Protein AF-A0A2T6DHS7-F1 (afdb_monomer)

Foldseek 3Di:
DDDDDDDDDDDPDDDDDPPPPPPDPPCVVVVVVVVVVVVVCVVCVVVQQWDWDQDPVRDIDIDGNVPSSVVCCVVCVVVVVVLVVVVVVVVCCVVVVVVVVVVPPPPPCDPVNVVVVVVVVVVVVVVVVVPPDDPPPPDDQDPVNLLLLLQLLLLLLLLLLVLLQCQQQVQDALQLLLLLQQLLQQLLLCLACVNDAQDALVNSLVVLLQRLLVVLLVLLVVLVVDDDVRSHVSSNVSLVVSLCCLQPDVSQVHQQGGQSPQRHPNYGLDDSVRLSVVSVVVSVVSLVVSVVCCPDPLSVLSNVNNVPVVVSVVVVRPSSVSSSNSSSSSSSSSSSSSSSVCSSVSTRGSCSSPSVVSVLSVQLNQQLFRNDSRSSSVSSVCSSVVLVVCVVPDDPVVSVVVSVSVSVSCCVPPRGHPDRDVVVVVVVVVD

Sequence (431 aa):
MSTPEATPAPAPASGPAPGRATAAPWWNAFVPFLVGLVAVLVITFPFIWLRFELQPSGEVYARWDVKGGVDFWQNMGPVCLIGLGIGLLAHAYNAWGLQRYTDQVWLPVKPWTQSLYAPLVAYAVIVAYGFSGHMGFALAPSPTTLNLGIQVGIYMILAMGLNIVIGYTGLLVLGYAGFIAIGAYTFAILQKPDFIPGLPWWAGIPIVFIVGGAVGWLIGLPCIRLRGDYLAIVTLGFAEGVRELAINLEVTGQTSGILLRNASKIGLAPDKPTILAWVLLLVIICAAAIYRIYHSPLGRAWIAIREDEVAAGAMGIPVVRMKLLSFALSSAFAGVGGLLIAAYTGFVSPDVANFNNSVTVLAMVILGGLGSLPGVLLGAGILYLLPELLRGYVDFEYRLMIFGALMIIMMIYRPQGLLGTSRHAIELKGG

pLDDT: mean 72.41, std 18.48, range [32.0, 97.56]

Structure (mmCIF, N/CA/C/O backbone):
data_AF-A0A2T6DHS7-F1
#
_entry.id   AF-A0A2T6DHS7-F1
#
loop_
_atom_site.group_PDB
_atom_site.id
_atom_site.type_symbol
_atom_site.label_atom_id
_atom_site.label_alt_id
_atom_site.label_comp_id
_atom_site.label_asym_id
_atom_site.label_entity_id
_atom_site.label_seq_id
_atom_site.pdbx_PDB_ins_code
_atom_site.Cartn_x
_atom_site.Cartn_y
_atom_site.Cartn_z
_atom_site.occupancy
_atom_site.B_iso_or_equiv
_atom_site.auth_seq_id
_atom_site.auth_comp_id
_atom_site.auth_asym_id
_atom_site.auth_atom_id
_atom_site.pdbx_PDB_model_num
ATOM 1 N N . MET A 1 1 ? -43.480 41.243 70.114 1.00 47.75 1 MET A N 1
ATOM 2 C CA . MET A 1 1 ? -42.986 41.195 68.722 1.00 47.75 1 MET A CA 1
ATOM 3 C C . MET A 1 1 ? -41.557 40.674 68.792 1.00 47.75 1 MET A C 1
ATOM 5 O O . MET A 1 1 ? -40.660 41.431 69.124 1.00 47.75 1 MET A O 1
ATOM 9 N N . SER A 1 2 ? -41.368 39.366 68.641 1.00 41.44 2 SER A N 1
ATOM 10 C CA . SER A 1 2 ? -40.048 38.723 68.646 1.00 41.44 2 SER A CA 1
ATOM 11 C C . SER A 1 2 ? -40.154 37.468 67.783 1.00 41.44 2 SER A C 1
ATOM 13 O O . SER A 1 2 ? -40.912 36.553 68.100 1.00 41.44 2 SER A O 1
ATOM 15 N N . THR A 1 3 ? -39.487 37.498 66.638 1.00 42.62 3 THR A N 1
ATOM 16 C CA . THR A 1 3 ? -39.419 36.430 65.635 1.00 42.62 3 THR A CA 1
ATOM 17 C C . THR A 1 3 ? -38.713 35.187 66.192 1.00 42.62 3 THR A C 1
ATOM 19 O O . THR A 1 3 ? -37.745 35.361 66.932 1.00 42.62 3 THR A O 1
ATOM 22 N N . PRO A 1 4 ? -39.117 33.952 65.836 1.00 48.97 4 PRO A N 1
ATOM 23 C CA . PRO A 1 4 ? -38.339 32.764 66.165 1.00 48.97 4 PRO A CA 1
ATOM 24 C C . PRO A 1 4 ? -37.098 32.685 65.269 1.00 48.97 4 PRO A C 1
ATOM 26 O O . PRO A 1 4 ? -37.182 32.850 64.053 1.00 48.97 4 PRO A O 1
ATOM 29 N N . GLU A 1 5 ? -35.953 32.443 65.895 1.00 48.97 5 GLU A N 1
ATOM 30 C CA . GLU A 1 5 ? -34.646 32.243 65.274 1.00 48.97 5 GLU A CA 1
ATOM 31 C C . GLU A 1 5 ? -34.640 30.930 64.467 1.00 48.97 5 GLU A C 1
ATOM 33 O O . GLU A 1 5 ? -35.014 29.871 64.973 1.00 48.97 5 GLU A O 1
ATOM 38 N N . ALA A 1 6 ? -34.257 30.996 63.191 1.00 51.47 6 ALA A N 1
ATOM 39 C CA . ALA A 1 6 ? -34.174 29.830 62.319 1.00 51.47 6 ALA A CA 1
ATOM 40 C C . ALA A 1 6 ? -32.944 28.978 62.676 1.00 51.47 6 ALA A C 1
ATOM 42 O O . ALA A 1 6 ? -31.808 29.436 62.579 1.00 51.47 6 ALA A O 1
ATOM 43 N N . THR A 1 7 ? -33.163 27.718 63.052 1.00 55.50 7 THR A N 1
ATOM 44 C CA . THR A 1 7 ? -32.101 26.715 63.216 1.00 55.50 7 THR A CA 1
ATOM 45 C C . THR A 1 7 ? -31.411 26.431 61.873 1.00 55.50 7 THR A C 1
ATOM 47 O O . THR A 1 7 ? -32.114 26.187 60.887 1.00 55.50 7 THR A O 1
ATOM 50 N N . PRO A 1 8 ? -30.066 26.415 61.794 1.00 51.09 8 PRO A N 1
ATOM 51 C CA . PRO A 1 8 ? -29.363 26.137 60.546 1.00 51.09 8 PRO A CA 1
ATOM 52 C C . PRO A 1 8 ? -29.499 24.658 60.152 1.00 51.09 8 PRO A C 1
ATOM 54 O O . PRO A 1 8 ? -29.435 23.764 60.996 1.00 51.09 8 PRO A O 1
ATOM 57 N N . ALA A 1 9 ? -29.692 24.403 58.856 1.00 53.62 9 ALA A N 1
ATOM 58 C CA . ALA A 1 9 ? -29.787 23.057 58.295 1.00 53.62 9 ALA A CA 1
ATOM 59 C C . ALA A 1 9 ? -28.462 22.275 58.457 1.00 53.62 9 ALA A C 1
ATOM 61 O O . ALA A 1 9 ? -27.387 22.874 58.361 1.00 53.62 9 ALA A O 1
ATOM 62 N N . PRO A 1 10 ? -28.506 20.945 58.669 1.00 49.59 10 PRO A N 1
ATOM 63 C CA . PRO A 1 10 ? -27.301 20.133 58.791 1.00 49.59 10 PRO A CA 1
ATOM 64 C C . PRO A 1 10 ? -26.537 20.088 57.461 1.00 49.59 10 PRO A C 1
ATOM 66 O O . PRO A 1 10 ? -27.124 19.904 56.393 1.00 49.59 10 PRO A O 1
ATOM 69 N N . ALA A 1 11 ? -25.216 20.262 57.532 1.00 54.16 11 ALA A N 1
ATOM 70 C CA . ALA A 1 11 ? -24.328 20.204 56.376 1.00 54.16 11 ALA A CA 1
ATOM 71 C C . ALA A 1 11 ? -24.391 18.823 55.687 1.00 54.16 11 ALA A C 1
ATOM 73 O O . ALA A 1 11 ? -24.491 17.803 56.376 1.00 54.16 11 ALA A O 1
ATOM 74 N N . PRO A 1 12 ? -24.312 18.756 54.344 1.00 44.28 12 PRO A N 1
ATOM 75 C CA . PRO A 1 12 ? -24.322 17.488 53.627 1.00 44.28 12 PRO A CA 1
ATOM 76 C C . PRO A 1 12 ? -23.085 16.662 53.997 1.00 44.28 12 PRO A C 1
ATOM 78 O O . PRO A 1 12 ? -21.963 17.169 54.010 1.00 44.28 12 PRO A O 1
ATOM 81 N N . ALA A 1 13 ? -23.306 15.383 54.305 1.00 46.19 13 ALA A N 1
ATOM 82 C CA . ALA A 1 13 ? -22.256 14.437 54.652 1.00 46.19 13 ALA A CA 1
ATOM 83 C C . ALA A 1 13 ? -21.187 14.394 53.550 1.00 46.19 13 ALA A C 1
ATOM 85 O O . ALA A 1 13 ? -21.472 14.063 52.398 1.00 46.19 13 ALA A O 1
ATOM 86 N N . SER A 1 14 ? -19.946 14.724 53.907 1.00 46.41 14 SER A N 1
ATOM 87 C CA . SER A 1 14 ? -18.787 14.527 53.044 1.00 46.41 14 SER A CA 1
ATOM 88 C C . SER A 1 14 ? -18.629 13.031 52.775 1.00 46.41 14 SER A C 1
ATOM 90 O O . SER A 1 14 ? -18.316 12.268 53.692 1.00 46.41 14 SER A O 1
ATOM 92 N N . GLY A 1 15 ? -18.867 12.607 51.532 1.00 42.00 15 GLY A N 1
ATOM 93 C CA . GLY A 1 15 ? -18.569 11.246 51.088 1.00 42.00 15 GLY A CA 1
ATOM 94 C C . GLY A 1 15 ? -17.095 10.882 51.327 1.00 42.00 15 GLY A C 1
ATOM 95 O O . GLY A 1 15 ? -16.253 11.776 51.462 1.00 42.00 15 GLY A O 1
ATOM 96 N N . PRO A 1 16 ? -16.760 9.582 51.398 1.00 42.94 16 PRO A N 1
ATOM 97 C CA . PRO A 1 16 ? -15.390 9.147 51.630 1.00 42.94 16 PRO A CA 1
ATOM 98 C C . PRO A 1 16 ? -14.481 9.706 50.532 1.00 42.94 16 PRO A C 1
ATOM 100 O O . PRO A 1 16 ? -14.773 9.576 49.342 1.00 42.94 16 PRO A O 1
ATOM 103 N N . ALA A 1 17 ? -13.390 10.358 50.944 1.00 45.56 17 ALA A N 1
ATOM 104 C CA . ALA A 1 17 ? -12.380 10.876 50.032 1.00 45.56 17 ALA A CA 1
ATOM 105 C C . ALA A 1 17 ? -11.915 9.750 49.088 1.00 45.56 17 ALA A C 1
ATOM 107 O O . ALA A 1 17 ? -11.681 8.634 49.565 1.00 45.56 17 ALA A O 1
ATOM 108 N N . PRO A 1 18 ? -11.768 10.007 47.773 1.00 43.09 18 PRO A N 1
ATOM 109 C CA . PRO A 1 18 ? -11.277 8.997 46.851 1.00 43.09 18 PRO A CA 1
ATOM 110 C C . PRO A 1 18 ? -9.914 8.522 47.350 1.00 43.09 18 PRO A C 1
ATOM 112 O O . PRO A 1 18 ? -8.987 9.320 47.517 1.00 43.09 18 PRO A O 1
ATOM 115 N N . GLY A 1 19 ? -9.821 7.225 47.654 1.00 37.59 19 GLY A N 1
ATOM 116 C CA . GLY A 1 19 ? -8.578 6.604 48.079 1.00 37.59 19 GLY A CA 1
ATOM 117 C C . GLY A 1 19 ? -7.482 6.970 47.088 1.00 37.59 19 GLY A C 1
ATOM 118 O O . GLY A 1 19 ? -7.659 6.822 45.878 1.00 37.59 19 GLY A O 1
ATOM 119 N N . ARG A 1 20 ? -6.357 7.489 47.590 1.00 42.06 20 ARG A N 1
ATOM 120 C CA . ARG A 1 20 ? -5.144 7.638 46.786 1.00 42.06 20 ARG A CA 1
ATOM 121 C C . ARG A 1 20 ? -4.819 6.255 46.233 1.00 42.06 20 ARG A C 1
ATOM 123 O O . ARG A 1 20 ? -4.321 5.417 46.977 1.00 42.06 20 ARG A O 1
ATOM 130 N N . ALA A 1 21 ? -5.101 6.022 44.953 1.00 41.38 21 ALA A N 1
ATOM 131 C CA . ALA A 1 21 ? -4.483 4.932 44.223 1.00 41.38 21 ALA A CA 1
ATOM 132 C C . ALA A 1 21 ? -2.976 5.106 44.429 1.00 41.38 21 ALA A C 1
ATOM 134 O O . ALA A 1 21 ? -2.397 6.113 44.010 1.00 41.38 21 ALA A O 1
ATOM 135 N N . THR A 1 22 ? -2.362 4.208 45.193 1.00 45.66 22 THR A N 1
ATOM 136 C CA . THR A 1 22 ? -0.916 4.173 45.344 1.00 45.66 22 THR A CA 1
ATOM 137 C C . THR A 1 22 ? -0.368 3.969 43.942 1.00 45.66 22 THR A C 1
ATOM 139 O O . THR A 1 22 ? -0.607 2.934 43.325 1.00 45.66 22 THR A O 1
ATOM 142 N N . ALA A 1 23 ? 0.275 5.003 43.392 1.00 50.78 23 ALA A N 1
ATOM 143 C CA . ALA A 1 23 ? 0.915 4.912 42.090 1.00 50.78 23 ALA A CA 1
ATOM 144 C C . ALA A 1 23 ? 1.797 3.660 42.104 1.00 50.78 23 ALA A C 1
ATOM 146 O O . ALA A 1 23 ? 2.619 3.504 43.012 1.00 50.78 23 ALA A O 1
ATOM 147 N N . ALA A 1 24 ? 1.560 2.742 41.163 1.00 55.34 24 ALA A N 1
ATOM 148 C CA . ALA A 1 24 ? 2.340 1.519 41.065 1.00 55.34 24 ALA A CA 1
ATOM 149 C C . ALA A 1 24 ? 3.832 1.895 41.090 1.00 55.34 24 ALA A C 1
ATOM 151 O O . ALA A 1 24 ? 4.226 2.843 40.402 1.00 55.34 24 ALA A O 1
ATOM 152 N N . PRO A 1 25 ? 4.661 1.227 41.909 1.00 62.97 25 PRO A N 1
ATOM 153 C CA . PRO A 1 25 ? 6.043 1.642 42.070 1.00 62.97 25 PRO A CA 1
ATOM 154 C C . PRO A 1 25 ? 6.780 1.572 40.728 1.00 62.97 25 PRO A C 1
ATOM 156 O O . PRO A 1 25 ? 6.582 0.642 39.946 1.00 62.97 25 PRO A O 1
ATOM 159 N N . TRP A 1 26 ? 7.612 2.585 40.472 1.00 53.78 26 TRP A N 1
ATOM 160 C CA . TRP A 1 26 ? 8.279 2.883 39.193 1.00 53.78 26 TRP A CA 1
ATOM 161 C C . TRP A 1 26 ? 8.978 1.682 38.531 1.00 53.78 26 TRP A C 1
ATOM 163 O O . TRP A 1 26 ? 9.065 1.604 37.306 1.00 53.78 26 TRP A O 1
ATOM 173 N N . TRP A 1 27 ? 9.431 0.708 39.323 1.00 54.69 27 TRP A N 1
ATOM 174 C CA . TRP A 1 27 ? 10.094 -0.495 38.829 1.00 54.69 27 TRP A CA 1
ATOM 175 C C . TRP A 1 27 ? 9.163 -1.430 38.031 1.00 54.69 27 TRP A C 1
ATOM 177 O O . TRP A 1 27 ? 9.652 -2.162 37.177 1.00 54.69 27 TRP A O 1
ATOM 187 N N . ASN A 1 28 ? 7.836 -1.369 38.205 1.00 57.84 28 ASN A N 1
ATOM 188 C CA . ASN A 1 28 ? 6.886 -2.242 37.493 1.00 57.84 28 ASN A CA 1
ATOM 189 C C . ASN A 1 28 ? 6.850 -2.020 35.971 1.00 57.84 28 ASN A C 1
ATOM 191 O O . ASN A 1 28 ? 6.651 -2.968 35.220 1.00 57.84 28 ASN A O 1
ATOM 195 N N . ALA A 1 29 ? 7.055 -0.783 35.507 1.00 53.00 29 ALA A N 1
ATOM 196 C CA . ALA A 1 29 ? 7.127 -0.460 34.077 1.00 53.00 29 ALA A CA 1
ATOM 197 C C . ALA A 1 29 ? 8.572 -0.481 33.543 1.00 53.00 29 ALA A C 1
ATOM 199 O O . ALA A 1 29 ? 8.804 -0.721 32.360 1.00 53.00 29 ALA A O 1
ATOM 200 N N . PHE A 1 30 ? 9.551 -0.251 34.422 1.00 53.28 30 PHE A N 1
ATOM 201 C CA . PHE A 1 30 ? 10.968 -0.169 34.069 1.00 53.28 30 PHE A CA 1
ATOM 202 C C . PHE A 1 30 ? 11.633 -1.544 33.915 1.00 53.28 30 PHE A C 1
ATOM 204 O O . PHE A 1 30 ? 12.449 -1.737 33.014 1.00 53.28 30 PHE A O 1
ATOM 211 N N . VAL A 1 31 ? 11.260 -2.517 34.754 1.00 62.56 31 VAL A N 1
ATOM 212 C CA . VAL A 1 31 ? 11.812 -3.879 34.706 1.00 62.56 31 VAL A CA 1
ATOM 213 C C . VAL A 1 31 ? 11.524 -4.568 33.363 1.00 62.56 31 VAL A C 1
ATOM 215 O O . VAL A 1 31 ? 12.480 -5.064 32.771 1.00 62.56 31 VAL A O 1
ATOM 218 N N . PRO A 1 32 ? 10.300 -4.547 32.795 1.00 59.06 32 PRO A N 1
ATOM 219 C CA . PRO A 1 32 ? 10.039 -5.130 31.474 1.00 59.06 32 PRO A CA 1
ATOM 220 C C . PRO A 1 32 ? 10.859 -4.490 30.344 1.00 59.06 32 PRO A C 1
ATOM 222 O O . PRO A 1 32 ? 11.321 -5.195 29.450 1.00 59.06 32 PRO A O 1
ATOM 225 N N . PHE A 1 33 ? 11.085 -3.172 30.397 1.00 53.41 33 PHE A N 1
ATOM 226 C CA . PHE A 1 33 ? 11.910 -2.458 29.417 1.00 53.41 33 PHE A CA 1
ATOM 227 C C . PHE A 1 33 ? 13.387 -2.856 29.510 1.00 53.41 33 PHE A C 1
ATOM 229 O O . PHE A 1 33 ? 13.996 -3.177 28.493 1.00 53.41 33 PHE A O 1
ATOM 236 N N . LEU A 1 34 ? 13.956 -2.890 30.721 1.00 61.66 34 LEU A N 1
ATOM 237 C CA . LEU A 1 34 ? 15.329 -3.355 30.937 1.00 61.66 34 LEU A CA 1
ATOM 238 C C . LEU A 1 34 ? 15.501 -4.817 30.529 1.00 61.66 34 LEU A C 1
ATOM 240 O O . LEU A 1 34 ? 16.492 -5.154 29.892 1.00 61.66 34 LEU A O 1
ATOM 244 N N . VAL A 1 35 ? 14.533 -5.671 30.857 1.00 66.19 35 VAL A N 1
ATOM 245 C CA . VAL A 1 35 ? 14.540 -7.082 30.456 1.00 66.19 35 VAL A CA 1
ATOM 246 C C . VAL A 1 35 ? 14.480 -7.206 28.934 1.00 66.19 35 VAL A C 1
ATOM 248 O O . VAL A 1 35 ? 15.253 -7.974 28.374 1.00 66.19 35 VAL A O 1
ATOM 251 N N . GLY A 1 36 ? 13.639 -6.421 28.254 1.00 53.12 36 GLY A N 1
ATOM 252 C CA . GLY A 1 36 ? 13.573 -6.383 26.792 1.00 53.12 36 GLY A CA 1
ATOM 253 C C . GLY A 1 36 ? 14.873 -5.893 26.149 1.00 53.12 36 GLY A C 1
ATOM 254 O O . GLY A 1 36 ? 15.378 -6.529 25.228 1.00 53.12 36 GLY A O 1
ATOM 255 N N . LEU A 1 37 ? 15.461 -4.813 26.671 1.00 55.69 37 LEU A N 1
ATOM 256 C CA . LEU A 1 37 ? 16.744 -4.283 26.207 1.00 55.69 37 LEU A CA 1
ATOM 257 C C . LEU 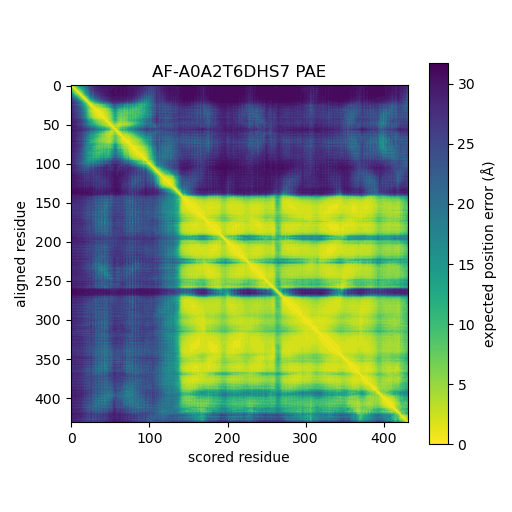A 1 37 ? 17.862 -5.317 26.394 1.00 55.69 37 LEU A C 1
ATOM 259 O O . LEU A 1 37 ? 18.582 -5.623 25.450 1.00 55.69 37 LEU A O 1
ATOM 263 N N . VAL A 1 38 ? 17.981 -5.898 27.590 1.00 66.12 38 VAL A N 1
ATOM 264 C CA . VAL A 1 38 ? 18.988 -6.922 27.895 1.00 66.12 38 VAL A CA 1
ATOM 265 C C . VAL A 1 38 ? 18.769 -8.168 27.039 1.00 66.12 38 VAL A C 1
ATOM 267 O O . VAL A 1 38 ? 19.740 -8.697 26.512 1.00 66.12 38 VAL A O 1
ATOM 270 N N . ALA A 1 39 ? 17.527 -8.608 26.824 1.00 59.16 39 ALA A N 1
ATOM 271 C CA . ALA A 1 39 ? 17.228 -9.739 25.951 1.00 59.16 39 ALA A CA 1
ATOM 272 C C . ALA A 1 39 ? 17.661 -9.471 24.504 1.00 59.16 39 ALA A C 1
ATOM 274 O O . ALA A 1 39 ? 18.334 -10.310 23.911 1.00 59.16 39 ALA A O 1
ATOM 275 N N . VAL A 1 40 ? 17.353 -8.293 23.951 1.00 55.28 40 VAL A N 1
ATOM 276 C CA . VAL A 1 40 ? 17.797 -7.905 22.602 1.00 55.28 40 VAL A CA 1
ATOM 277 C C . VAL A 1 40 ? 19.320 -7.876 22.525 1.00 55.28 40 VAL A C 1
ATOM 279 O O . VAL A 1 40 ? 19.888 -8.430 21.585 1.00 55.28 40 VAL A O 1
ATOM 282 N N . LEU A 1 41 ? 19.993 -7.299 23.522 1.00 59.94 41 LEU A N 1
ATOM 283 C CA . LEU A 1 41 ? 21.452 -7.239 23.555 1.00 59.94 41 LEU A CA 1
ATOM 284 C C . LEU A 1 41 ? 22.081 -8.628 23.660 1.00 59.94 41 LEU A C 1
ATOM 286 O O . LEU A 1 41 ? 22.999 -8.920 22.909 1.00 59.94 41 LEU A O 1
ATOM 290 N N . VAL A 1 42 ? 21.563 -9.506 24.518 1.00 66.75 42 VAL A N 1
ATOM 291 C CA . VAL A 1 42 ? 22.077 -10.874 24.695 1.00 66.75 42 VAL A CA 1
ATOM 292 C C . VAL A 1 42 ? 21.840 -11.724 23.447 1.00 66.75 42 VAL A C 1
ATOM 294 O O . VAL A 1 42 ? 22.727 -12.473 23.046 1.00 66.75 42 VAL A O 1
ATOM 297 N N . ILE A 1 43 ? 20.675 -11.588 22.805 1.00 65.88 43 ILE A N 1
ATOM 298 C CA . ILE A 1 43 ? 20.341 -12.328 21.583 1.00 65.88 43 ILE A CA 1
ATOM 299 C C . ILE A 1 43 ? 21.183 -11.843 20.401 1.00 65.88 43 ILE A C 1
ATOM 301 O O . ILE A 1 43 ? 21.637 -12.666 19.614 1.00 65.88 43 ILE A O 1
ATOM 305 N N . THR A 1 44 ? 21.420 -10.535 20.270 1.00 57.66 44 THR A N 1
ATOM 306 C CA . THR A 1 44 ? 22.182 -9.971 19.141 1.00 57.66 44 THR A CA 1
ATOM 307 C C . THR A 1 44 ? 23.699 -10.044 19.330 1.00 57.66 44 THR A C 1
ATOM 309 O O . THR A 1 44 ? 24.423 -10.083 18.335 1.00 57.66 44 THR A O 1
ATOM 312 N N . PHE A 1 45 ? 24.187 -10.148 20.573 1.00 66.19 45 PHE A N 1
ATOM 313 C CA . PHE A 1 45 ? 25.612 -10.220 20.913 1.00 66.19 45 PHE A CA 1
ATOM 314 C C . PHE A 1 45 ? 26.411 -11.263 20.108 1.00 66.19 45 PHE A C 1
ATOM 316 O O . PHE A 1 45 ? 27.413 -10.875 19.505 1.00 66.19 45 PHE A O 1
ATOM 323 N N . PRO A 1 46 ? 26.004 -12.550 20.023 1.00 61.69 46 PRO A N 1
ATOM 324 C CA . PRO A 1 46 ? 26.766 -13.533 19.256 1.00 61.69 46 PRO A CA 1
ATOM 325 C C . PRO A 1 46 ? 26.769 -13.232 17.751 1.00 61.69 46 PRO A C 1
ATOM 327 O O . PRO A 1 46 ? 27.798 -13.398 17.106 1.00 61.69 46 PRO A O 1
ATOM 330 N N . PHE A 1 47 ? 25.664 -12.739 17.185 1.00 59.09 47 PHE A N 1
ATOM 331 C CA . PHE A 1 47 ? 25.545 -12.523 15.737 1.00 59.09 47 PHE A CA 1
ATOM 332 C C . PHE A 1 47 ? 26.323 -11.306 15.230 1.00 59.09 47 PHE A C 1
ATOM 334 O O . PHE A 1 47 ? 26.796 -11.322 14.100 1.00 59.09 47 PHE A O 1
ATOM 341 N N . ILE A 1 48 ? 26.494 -10.270 16.056 1.00 63.00 48 ILE A N 1
ATOM 342 C CA . ILE A 1 48 ? 27.237 -9.056 15.674 1.00 63.00 48 ILE A CA 1
ATOM 343 C C . ILE A 1 48 ? 28.747 -9.334 15.565 1.00 63.00 48 ILE A C 1
ATOM 345 O O . ILE A 1 48 ? 29.447 -8.684 14.794 1.00 63.00 48 ILE A O 1
ATOM 349 N N . TRP A 1 49 ? 29.253 -10.305 16.330 1.00 67.69 49 TRP A N 1
ATOM 350 C CA . TRP A 1 49 ? 30.684 -10.614 16.419 1.00 67.69 49 TRP A CA 1
ATOM 351 C C . TRP A 1 49 ? 31.094 -11.790 15.521 1.00 67.69 49 TRP A C 1
ATOM 353 O O . TRP A 1 49 ? 32.270 -12.148 15.485 1.00 67.69 49 TRP A O 1
ATOM 363 N N . LEU A 1 50 ? 30.148 -12.388 14.791 1.00 70.00 50 LEU A N 1
ATOM 364 C CA . LEU A 1 50 ? 30.363 -13.516 13.886 1.00 70.00 50 LEU A CA 1
ATOM 365 C C . LEU A 1 50 ? 30.304 -13.044 12.426 1.00 70.00 50 LEU A C 1
ATOM 367 O O . LEU A 1 50 ? 29.254 -12.647 11.926 1.00 70.00 50 LEU A O 1
ATOM 371 N N . ARG A 1 51 ? 31.433 -13.130 11.718 1.00 64.12 51 ARG A N 1
ATOM 372 C CA . ARG A 1 51 ? 31.506 -12.953 10.260 1.00 64.12 51 ARG A CA 1
ATOM 373 C C . ARG A 1 51 ? 31.596 -14.322 9.593 1.00 64.12 51 ARG A C 1
ATOM 375 O O . ARG A 1 51 ? 32.415 -15.150 9.989 1.00 64.12 51 ARG A O 1
ATOM 382 N N . PHE A 1 52 ? 30.772 -14.545 8.574 1.00 72.00 52 PHE A N 1
ATOM 383 C CA . PHE A 1 52 ? 30.833 -15.743 7.739 1.00 72.00 52 PHE A CA 1
ATOM 384 C C . PHE A 1 52 ? 31.527 -15.397 6.425 1.00 72.00 52 PHE A C 1
ATOM 386 O O . PHE A 1 52 ? 31.057 -14.532 5.687 1.00 72.00 52 PHE A O 1
ATOM 393 N N . GLU A 1 53 ? 32.643 -16.060 6.143 1.00 66.00 53 GLU A N 1
ATOM 394 C CA . GLU A 1 53 ? 33.411 -15.871 4.913 1.00 66.00 53 GLU A CA 1
ATOM 395 C C . GLU A 1 53 ? 33.342 -17.143 4.066 1.00 66.00 53 GLU A C 1
ATOM 397 O O . GLU A 1 53 ? 33.537 -18.256 4.563 1.00 66.00 53 GLU A O 1
ATOM 402 N N . LEU A 1 54 ? 33.046 -16.968 2.775 1.00 56.25 54 LEU A N 1
ATOM 403 C CA . LEU A 1 54 ? 33.067 -18.048 1.797 1.00 56.25 54 LEU A CA 1
ATOM 404 C C . LEU A 1 54 ? 34.471 -18.128 1.197 1.00 56.25 54 LEU A C 1
ATOM 406 O O . LEU A 1 54 ? 34.902 -17.199 0.510 1.00 56.25 54 LEU A O 1
ATOM 410 N N . GLN A 1 55 ? 35.191 -19.221 1.444 1.00 67.25 55 GLN A N 1
ATOM 411 C CA . GLN A 1 55 ? 36.467 -19.427 0.765 1.00 67.25 55 GLN A CA 1
ATOM 412 C C . GLN A 1 55 ? 36.245 -19.880 -0.687 1.00 67.25 55 GLN A C 1
ATOM 414 O O . GLN A 1 55 ? 35.236 -20.519 -0.992 1.00 67.25 55 GLN A O 1
ATOM 419 N N . PRO A 1 56 ? 37.208 -19.626 -1.593 1.00 61.94 56 PRO A N 1
ATOM 420 C CA . PRO A 1 56 ? 37.153 -20.106 -2.978 1.00 61.94 56 PRO A CA 1
ATOM 421 C C . PRO A 1 56 ? 37.026 -21.635 -3.121 1.00 61.94 56 PRO A C 1
ATOM 423 O O . PRO A 1 56 ? 36.703 -22.119 -4.201 1.00 61.94 56 PRO A O 1
ATOM 426 N N . SER A 1 57 ? 37.281 -22.391 -2.047 1.00 63.88 57 SER A N 1
ATOM 427 C CA . SER A 1 57 ? 37.097 -23.843 -1.932 1.00 63.88 57 SER A CA 1
ATOM 428 C C . SER A 1 57 ? 35.639 -24.284 -1.726 1.00 63.88 57 SER A C 1
ATOM 430 O O . SER A 1 57 ? 35.367 -25.479 -1.784 1.00 63.88 57 SER A O 1
ATOM 432 N N . GLY A 1 58 ? 34.702 -23.353 -1.504 1.00 61.31 58 GLY A N 1
ATOM 433 C CA . GLY A 1 58 ? 33.276 -23.640 -1.299 1.00 61.31 58 GLY A CA 1
ATOM 434 C C . GLY A 1 58 ? 32.870 -23.921 0.153 1.00 61.31 58 GLY A C 1
ATOM 435 O O . GLY A 1 58 ? 31.690 -24.133 0.419 1.00 61.31 58 GLY A O 1
ATOM 436 N N . GLU A 1 59 ? 33.810 -23.890 1.099 1.00 61.38 59 GLU A N 1
ATOM 437 C CA . GLU A 1 59 ? 33.532 -24.057 2.529 1.00 61.38 59 GLU A CA 1
ATOM 438 C C . GLU A 1 59 ? 33.248 -22.705 3.212 1.00 61.38 59 GLU A C 1
ATOM 440 O O . GLU A 1 59 ? 33.933 -21.704 2.972 1.00 61.38 59 GLU A O 1
ATOM 445 N N . VAL A 1 60 ? 32.216 -22.676 4.067 1.00 64.88 60 VAL A N 1
ATOM 446 C CA . VAL A 1 60 ? 31.809 -21.503 4.860 1.00 64.88 60 VAL A CA 1
ATOM 447 C C . VAL A 1 60 ? 32.498 -21.577 6.219 1.00 64.88 60 VAL A C 1
ATOM 449 O O . VAL A 1 60 ? 32.210 -22.481 7.005 1.00 64.88 60 VAL A O 1
ATOM 452 N N . TYR A 1 61 ? 33.355 -20.607 6.532 1.00 68.88 61 TYR A N 1
ATOM 453 C CA . TYR A 1 61 ? 33.983 -20.505 7.850 1.00 68.88 61 TYR A CA 1
ATOM 454 C C . TYR A 1 61 ? 33.401 -19.335 8.641 1.00 68.88 61 TYR A C 1
ATOM 456 O O . TYR A 1 61 ? 33.178 -18.247 8.108 1.00 68.88 61 TYR A O 1
ATOM 464 N N . ALA A 1 62 ? 33.168 -19.564 9.933 1.00 69.94 62 ALA A N 1
ATOM 465 C CA . ALA A 1 62 ? 32.738 -18.542 10.875 1.00 69.94 62 ALA A CA 1
ATOM 466 C C . ALA A 1 62 ? 33.956 -18.006 11.638 1.00 69.94 62 ALA A C 1
ATOM 468 O O . ALA A 1 62 ? 34.650 -18.764 12.322 1.00 69.94 62 ALA A O 1
ATOM 469 N N . ARG A 1 63 ? 34.225 -16.704 11.531 1.00 74.44 63 ARG A N 1
ATOM 470 C CA . ARG A 1 63 ? 35.315 -16.028 12.238 1.00 74.44 63 ARG A CA 1
ATOM 471 C C . ARG A 1 63 ? 34.756 -15.012 13.228 1.00 74.44 63 ARG A C 1
ATOM 473 O O . ARG A 1 63 ? 33.825 -14.274 12.918 1.00 74.44 63 ARG A O 1
ATOM 480 N N . TRP A 1 64 ? 35.371 -14.951 14.406 1.00 74.94 64 TRP A N 1
ATOM 481 C CA . TRP A 1 64 ? 35.105 -13.902 15.387 1.00 74.94 64 TRP A CA 1
ATOM 482 C C . TRP A 1 64 ? 35.727 -12.571 14.930 1.00 74.94 64 TRP A C 1
ATOM 484 O O . TRP A 1 64 ? 36.952 -12.441 14.879 1.00 74.94 64 TRP A O 1
ATOM 494 N N . ASP A 1 65 ? 34.886 -11.590 14.602 1.00 75.06 65 ASP A N 1
ATOM 495 C CA . ASP A 1 65 ? 35.260 -10.226 14.212 1.00 75.06 65 ASP A CA 1
ATOM 496 C C . ASP A 1 65 ? 35.071 -9.264 15.394 1.00 75.06 65 ASP A C 1
ATOM 498 O O . ASP A 1 65 ? 34.083 -8.540 15.519 1.00 75.06 65 ASP A O 1
ATOM 502 N N . VAL A 1 66 ? 36.055 -9.275 16.296 1.00 73.81 66 VAL A N 1
ATOM 503 C CA . VAL A 1 66 ? 36.069 -8.420 17.494 1.00 73.81 66 VAL A CA 1
ATOM 504 C C . VAL A 1 66 ? 36.086 -6.935 17.121 1.00 73.81 66 VAL A C 1
ATOM 506 O O . VAL A 1 66 ? 35.500 -6.118 17.825 1.00 73.81 66 VAL A O 1
ATOM 509 N N . LYS A 1 67 ? 36.731 -6.570 16.006 1.00 71.50 67 LYS A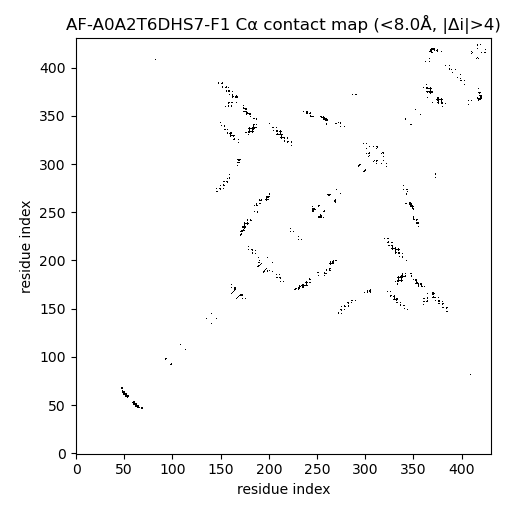 N 1
ATOM 510 C CA . LYS A 1 67 ? 36.836 -5.174 15.572 1.00 71.50 67 LYS A CA 1
ATOM 511 C C . LYS A 1 67 ? 35.489 -4.655 15.070 1.00 71.50 67 LYS A C 1
ATOM 513 O O . LYS A 1 67 ? 35.047 -3.619 15.551 1.00 71.50 67 LYS A O 1
ATOM 518 N N . GLY A 1 68 ? 34.799 -5.413 14.214 1.00 64.56 68 GLY A N 1
ATOM 519 C CA . GLY A 1 68 ? 33.443 -5.079 13.770 1.00 64.56 68 GLY A CA 1
ATOM 520 C C . GLY A 1 68 ? 32.447 -4.976 14.930 1.00 64.56 68 GLY A C 1
ATOM 521 O O . GLY A 1 68 ? 31.633 -4.053 14.966 1.00 64.56 68 GLY A O 1
ATOM 522 N N . GLY A 1 69 ? 32.567 -5.855 15.931 1.00 66.19 69 GLY A N 1
ATOM 523 C CA . GLY A 1 69 ? 31.771 -5.781 17.156 1.00 66.19 69 GLY A CA 1
ATOM 524 C C . GLY A 1 69 ? 32.046 -4.532 18.004 1.00 66.19 69 GLY A C 1
ATOM 525 O O . GLY A 1 69 ? 31.114 -3.935 18.543 1.00 66.19 69 GLY A O 1
ATOM 526 N N . VAL A 1 70 ? 33.303 -4.096 18.113 1.00 68.94 70 VAL A N 1
ATOM 527 C CA . VAL A 1 70 ? 33.668 -2.855 18.820 1.00 68.94 70 VAL A CA 1
ATOM 528 C C . VAL A 1 70 ? 33.198 -1.620 18.047 1.00 68.94 70 VAL A C 1
ATOM 530 O O . VAL A 1 70 ? 32.602 -0.728 18.652 1.00 68.94 70 VAL A O 1
ATOM 533 N N . ASP A 1 71 ? 33.390 -1.592 16.729 1.00 62.47 71 ASP A N 1
ATOM 534 C CA . ASP A 1 71 ? 32.948 -0.498 15.856 1.00 62.47 71 ASP A CA 1
ATOM 535 C C . ASP A 1 71 ? 31.412 -0.352 15.893 1.00 62.47 71 ASP A C 1
ATOM 537 O O . ASP A 1 71 ? 30.885 0.763 15.954 1.00 62.47 71 ASP A O 1
ATOM 541 N N . PHE A 1 72 ? 30.676 -1.470 15.961 1.00 61.03 72 PHE A N 1
ATOM 542 C CA . PHE A 1 72 ? 29.231 -1.482 16.204 1.00 61.03 72 PHE A CA 1
ATOM 543 C C . PHE A 1 72 ? 28.875 -0.721 17.484 1.00 61.03 72 PHE A C 1
ATOM 545 O O . PHE A 1 72 ? 28.062 0.202 17.452 1.00 61.03 72 PHE A O 1
ATOM 552 N N . TRP A 1 73 ? 29.495 -1.074 18.614 1.00 59.28 73 TRP A N 1
ATOM 553 C CA . TRP A 1 73 ? 29.182 -0.478 19.914 1.00 59.28 73 TRP A CA 1
ATOM 554 C C . TRP A 1 73 ? 29.630 0.978 20.039 1.00 59.28 73 TRP A C 1
ATOM 556 O O . TRP A 1 73 ? 28.959 1.757 20.713 1.00 59.28 73 TRP A O 1
ATOM 566 N N . GLN A 1 74 ? 30.707 1.376 19.364 1.00 61.06 74 GLN A N 1
ATOM 567 C CA . GLN A 1 74 ? 31.125 2.778 19.298 1.00 61.06 74 GLN A CA 1
ATOM 568 C C . GLN A 1 74 ? 30.095 3.647 18.564 1.00 61.06 74 GLN A C 1
ATOM 570 O O . GLN A 1 74 ? 29.814 4.761 19.003 1.00 61.06 74 GLN A O 1
ATOM 575 N N . ASN A 1 75 ? 29.474 3.117 17.507 1.00 53.88 75 ASN A N 1
ATOM 576 C CA . ASN A 1 75 ? 28.447 3.822 16.739 1.00 53.88 75 ASN A CA 1
ATOM 577 C C . ASN A 1 75 ? 27.045 3.727 17.377 1.00 53.88 75 ASN A C 1
ATOM 579 O O . ASN A 1 75 ? 26.262 4.675 17.314 1.00 53.88 75 ASN A O 1
ATOM 583 N N . MET A 1 76 ? 26.723 2.605 18.029 1.00 51.44 76 MET A N 1
ATOM 584 C CA . MET A 1 76 ? 25.422 2.346 18.664 1.00 51.44 76 MET A CA 1
ATOM 585 C C . MET A 1 76 ? 25.306 2.844 20.101 1.00 51.44 76 MET A C 1
ATOM 587 O O . MET A 1 76 ? 24.206 3.186 20.542 1.00 51.44 76 MET A O 1
ATOM 591 N N . GLY A 1 77 ? 26.415 2.909 20.837 1.00 58.16 77 GLY A N 1
ATOM 592 C CA . GLY A 1 77 ? 26.460 3.389 22.218 1.00 58.16 77 GLY A CA 1
ATOM 593 C C . GLY A 1 77 ? 25.819 4.772 22.385 1.00 58.16 77 GLY A C 1
ATOM 594 O O . GLY A 1 77 ? 24.932 4.914 23.229 1.00 58.16 77 GLY A O 1
ATOM 595 N N . PRO A 1 78 ? 26.160 5.770 21.547 1.00 56.12 78 PRO A N 1
ATOM 596 C CA . PRO A 1 78 ? 25.525 7.085 21.584 1.00 56.12 78 PRO A CA 1
ATOM 597 C C . PRO A 1 78 ? 24.010 7.035 21.334 1.00 56.12 78 PRO A C 1
ATOM 599 O O . PRO A 1 78 ? 23.254 7.694 22.043 1.00 56.12 78 PRO A O 1
ATOM 602 N N . VAL A 1 79 ? 23.544 6.221 20.379 1.00 47.34 79 VAL A N 1
ATOM 603 C CA . VAL A 1 79 ? 22.113 6.088 20.040 1.00 47.34 79 VAL A CA 1
ATOM 604 C C . VAL A 1 79 ? 21.330 5.459 21.194 1.00 47.34 79 VAL A C 1
ATOM 606 O O . VAL A 1 79 ? 20.261 5.951 21.560 1.00 47.34 79 VAL A O 1
ATOM 609 N N . CYS A 1 80 ? 21.884 4.414 21.812 1.00 52.50 80 CYS A N 1
ATOM 61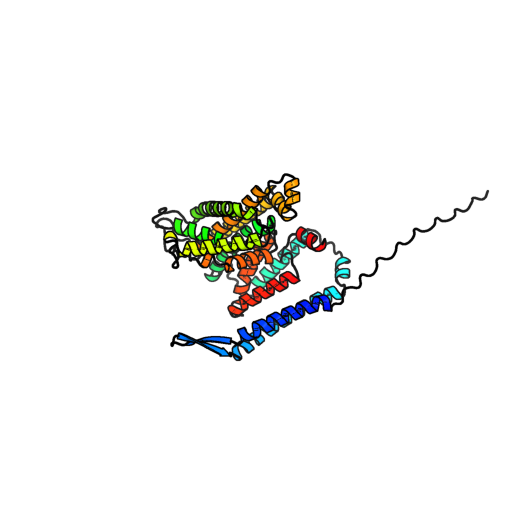0 C CA . CYS A 1 80 ? 21.283 3.761 22.971 1.00 52.50 80 CYS A CA 1
ATOM 611 C C . CYS A 1 80 ? 21.208 4.715 24.168 1.00 52.50 80 CYS A C 1
ATOM 613 O O . CYS A 1 80 ? 20.168 4.787 24.815 1.00 52.50 80 CYS A O 1
ATOM 615 N N . LEU A 1 81 ? 22.263 5.493 24.433 1.00 55.00 81 LEU A N 1
ATOM 616 C CA . LEU A 1 81 ? 22.292 6.479 25.520 1.00 55.00 81 LEU A CA 1
ATOM 617 C C . LEU A 1 81 ? 21.303 7.628 25.296 1.00 55.00 81 LEU A C 1
ATOM 619 O O . LEU A 1 81 ? 20.649 8.054 26.246 1.00 55.00 81 LEU A O 1
ATOM 623 N N . ILE A 1 82 ? 21.145 8.093 24.054 1.00 51.59 82 ILE A N 1
ATOM 624 C CA . ILE A 1 82 ? 20.128 9.090 23.697 1.00 51.59 82 ILE A CA 1
ATOM 625 C C . ILE A 1 82 ? 18.726 8.508 23.908 1.00 51.59 82 ILE A C 1
ATOM 627 O O . ILE A 1 82 ? 17.910 9.132 24.581 1.00 51.59 82 ILE A O 1
ATOM 631 N N . GLY A 1 83 ? 18.447 7.300 23.408 1.00 43.31 83 GLY A N 1
ATOM 632 C CA . GLY A 1 83 ? 17.154 6.635 23.601 1.00 43.31 83 GLY A CA 1
ATOM 633 C C . GLY A 1 83 ? 16.812 6.411 25.079 1.00 43.31 83 GLY A C 1
ATOM 634 O O . GLY A 1 83 ? 15.692 6.687 25.507 1.00 43.31 83 GLY A O 1
ATOM 635 N N . LEU A 1 84 ? 17.794 5.993 25.881 1.00 52.50 84 LEU A N 1
ATOM 636 C CA . LEU A 1 84 ? 17.655 5.783 27.325 1.00 52.50 84 LEU A CA 1
ATOM 637 C C . LEU A 1 84 ? 17.481 7.120 28.067 1.00 52.50 84 LEU A C 1
ATOM 639 O O . LEU A 1 84 ? 16.637 7.224 28.953 1.00 52.50 84 LEU A O 1
ATOM 643 N N . GLY A 1 85 ? 18.198 8.169 27.655 1.00 52.31 85 GLY A N 1
ATOM 644 C CA . GLY A 1 85 ? 18.055 9.527 28.182 1.00 52.31 85 GLY A CA 1
ATOM 645 C C . GLY A 1 85 ? 16.678 10.134 27.907 1.00 52.31 85 GLY A C 1
ATOM 646 O O . GLY A 1 85 ? 16.054 10.673 28.819 1.00 52.31 85 GLY A O 1
ATOM 647 N N . ILE A 1 86 ? 16.157 9.985 26.686 1.00 51.25 86 ILE A N 1
ATOM 648 C CA . ILE A 1 86 ? 14.793 10.409 26.333 1.00 51.25 86 ILE A CA 1
ATOM 649 C C . ILE A 1 86 ? 13.774 9.580 27.136 1.00 51.25 86 ILE A C 1
ATOM 651 O O . ILE A 1 86 ? 12.831 10.150 27.689 1.00 51.25 86 ILE A O 1
ATOM 655 N N . GLY A 1 87 ? 13.998 8.267 27.281 1.00 46.97 87 GLY A N 1
ATOM 656 C CA . GLY A 1 87 ? 13.218 7.353 28.131 1.00 46.97 87 GLY A CA 1
ATOM 657 C C . GLY A 1 87 ? 13.100 7.832 29.577 1.00 46.97 87 GLY A C 1
ATOM 658 O O . GLY A 1 87 ? 12.000 7.962 30.118 1.00 46.97 87 GLY A O 1
ATOM 659 N N . LEU A 1 88 ? 14.240 8.157 30.185 1.00 55.66 88 LEU A N 1
ATOM 660 C CA . LEU A 1 88 ? 14.328 8.646 31.558 1.00 55.66 88 LEU A CA 1
ATOM 661 C C . LEU A 1 88 ? 13.708 10.034 31.720 1.00 55.66 88 LEU A C 1
ATOM 663 O O . LEU A 1 88 ? 13.000 10.257 32.696 1.00 55.66 88 LEU A O 1
ATOM 667 N N . LEU A 1 89 ? 13.912 10.949 30.768 1.00 50.91 89 LEU A N 1
ATOM 668 C CA . LEU A 1 89 ? 13.309 12.286 30.796 1.00 50.91 89 LEU A CA 1
ATOM 669 C C . LEU A 1 89 ? 11.785 12.230 30.683 1.00 50.91 89 LEU A C 1
ATOM 671 O O . LEU A 1 89 ? 11.080 12.936 31.400 1.00 50.91 89 LEU A O 1
ATOM 675 N N . ALA A 1 90 ? 11.267 11.357 29.827 1.00 50.00 90 ALA A N 1
ATOM 676 C CA . ALA A 1 90 ? 9.836 11.129 29.670 1.00 50.00 90 ALA A CA 1
ATOM 677 C C . ALA A 1 90 ? 9.193 10.537 30.918 1.00 50.00 90 ALA A C 1
ATOM 679 O O . ALA A 1 90 ? 8.090 10.916 31.316 1.00 50.00 90 ALA A O 1
ATOM 680 N N . HIS A 1 91 ? 9.903 9.608 31.552 1.00 53.91 91 HIS A N 1
ATOM 681 C CA . HIS A 1 91 ? 9.442 9.005 32.783 1.00 53.91 91 HIS A CA 1
ATOM 682 C C . HIS A 1 91 ? 9.560 9.977 33.959 1.00 53.91 91 HIS A C 1
ATOM 684 O O . HIS A 1 91 ? 8.632 10.046 34.752 1.00 53.91 91 HIS A O 1
ATOM 690 N N . ALA A 1 92 ? 10.619 10.790 34.040 1.00 55.75 92 ALA A N 1
ATOM 691 C CA . ALA A 1 92 ? 10.752 11.866 35.023 1.00 55.75 92 ALA A CA 1
ATOM 692 C C . ALA A 1 92 ? 9.641 12.917 34.860 1.00 55.75 92 ALA A C 1
ATOM 694 O O . ALA A 1 92 ? 9.031 13.322 35.847 1.00 55.75 92 ALA A O 1
ATOM 695 N N . TYR A 1 93 ? 9.306 13.282 33.619 1.00 52.28 93 TYR A N 1
ATOM 696 C CA . TYR A 1 93 ? 8.177 14.158 33.298 1.00 52.28 93 TYR A CA 1
ATOM 697 C C . TYR A 1 93 ? 6.838 13.595 33.816 1.00 52.28 93 TYR A C 1
ATOM 699 O O . TYR A 1 93 ? 6.056 14.322 34.434 1.00 52.28 93 TYR A O 1
ATOM 707 N N . ASN A 1 94 ? 6.601 12.290 33.650 1.00 53.94 94 ASN A N 1
ATOM 708 C CA . ASN A 1 94 ? 5.398 11.623 34.160 1.00 53.94 94 ASN A CA 1
ATOM 709 C C . ASN A 1 94 ? 5.425 11.413 35.690 1.00 53.94 94 ASN A C 1
ATOM 711 O O . ASN A 1 94 ? 4.421 11.640 36.364 1.00 53.94 94 ASN A O 1
ATOM 715 N N . ALA A 1 95 ? 6.567 11.022 36.259 1.00 54.69 95 ALA A N 1
ATOM 716 C CA . ALA A 1 95 ? 6.741 10.699 37.676 1.00 54.69 95 ALA A CA 1
ATOM 717 C C . ALA A 1 95 ? 6.697 11.937 38.581 1.00 54.69 95 ALA A C 1
ATOM 719 O O . ALA A 1 95 ? 6.185 11.870 39.697 1.00 54.69 95 ALA A O 1
ATOM 720 N N . TRP A 1 96 ? 7.176 13.087 38.100 1.00 51.72 96 TRP A N 1
ATOM 721 C CA . TRP A 1 96 ? 7.069 14.365 38.811 1.00 51.72 96 TRP A CA 1
ATOM 722 C C . TRP A 1 96 ? 5.674 14.991 38.727 1.00 51.72 96 TRP A C 1
ATOM 724 O O . TRP A 1 96 ? 5.458 16.086 39.241 1.00 51.72 96 TRP A O 1
ATOM 734 N N . GLY A 1 97 ? 4.706 14.313 38.098 1.00 45.66 97 GLY A N 1
ATOM 735 C CA . GLY A 1 97 ? 3.335 14.806 37.997 1.00 45.66 97 GLY A CA 1
ATOM 736 C C . GLY A 1 97 ? 3.231 16.136 37.248 1.00 45.66 97 GLY A C 1
ATOM 737 O O . GLY A 1 97 ? 2.233 16.838 37.403 1.00 45.66 97 GLY A O 1
ATOM 738 N N . LEU A 1 98 ? 4.233 16.479 36.426 1.00 48.09 98 LEU A N 1
ATOM 739 C CA . LEU A 1 98 ? 4.268 17.708 35.626 1.00 48.09 98 LEU A CA 1
ATOM 740 C C . LEU A 1 98 ? 3.166 17.733 34.556 1.00 48.09 98 LEU A C 1
ATOM 742 O O . LEU A 1 98 ? 2.818 18.808 34.069 1.00 48.09 98 LEU A O 1
ATOM 746 N N . GLN A 1 99 ? 2.528 16.590 34.276 1.00 52.81 99 GLN A N 1
ATOM 747 C CA . GLN A 1 99 ? 1.246 16.533 33.565 1.00 52.81 99 GLN A CA 1
ATOM 748 C C . GLN A 1 99 ? 0.202 17.455 34.210 1.00 52.81 99 GLN A C 1
ATOM 750 O O . GLN A 1 99 ? -0.393 18.262 33.512 1.00 52.81 99 GLN A O 1
ATOM 755 N N . ARG A 1 100 ? 0.078 17.472 35.547 1.00 42.47 100 ARG A N 1
ATOM 756 C CA . ARG A 1 100 ? -0.911 18.310 36.254 1.00 42.47 100 ARG A CA 1
ATOM 757 C C . ARG A 1 100 ? -0.666 19.809 36.091 1.00 42.47 100 ARG A C 1
ATOM 759 O O . ARG A 1 100 ? -1.620 20.576 36.076 1.00 42.47 100 ARG A O 1
ATOM 766 N N . TYR A 1 101 ? 0.593 20.225 35.950 1.00 43.81 101 TYR A N 1
ATOM 767 C CA . TYR A 1 101 ? 0.945 21.620 35.662 1.00 43.81 101 TYR A CA 1
ATOM 768 C C . TYR A 1 101 ? 0.747 21.976 34.184 1.00 43.81 101 TYR A C 1
ATOM 770 O O . TYR A 1 101 ? 0.424 23.117 33.868 1.00 43.81 101 TYR A O 1
ATOM 778 N N . THR A 1 102 ? 0.876 20.997 33.288 1.00 45.16 102 THR A N 1
ATOM 779 C CA . THR A 1 102 ? 0.580 21.166 31.857 1.00 45.16 102 THR A CA 1
ATOM 780 C C . THR A 1 102 ? -0.938 21.197 31.605 1.00 45.16 102 THR A C 1
ATOM 782 O O . THR A 1 102 ? -1.404 21.960 30.767 1.00 45.16 102 THR A O 1
ATOM 785 N N . ASP A 1 103 ? -1.717 20.445 32.392 1.00 42.84 103 ASP A N 1
ATOM 786 C CA . ASP A 1 103 ? -3.182 20.346 32.315 1.00 42.84 103 ASP A CA 1
ATOM 787 C C . ASP A 1 103 ? -3.918 21.533 32.977 1.00 42.84 103 ASP A C 1
ATOM 789 O O . ASP A 1 103 ? -5.096 21.768 32.700 1.00 42.84 103 ASP A O 1
ATOM 793 N N . GLN A 1 104 ? -3.248 22.289 33.860 1.00 38.62 104 GLN A N 1
ATOM 794 C CA . GLN A 1 104 ? -3.817 23.463 34.544 1.00 38.62 104 GLN A CA 1
ATOM 795 C C . GLN A 1 104 ? -3.473 24.801 33.879 1.00 38.62 104 GLN A C 1
ATOM 797 O O . GLN A 1 104 ? -4.188 25.782 34.084 1.00 38.62 104 GLN A O 1
ATOM 802 N N . VAL A 1 105 ? -2.437 24.858 33.039 1.00 38.28 105 VAL A N 1
ATOM 803 C CA . VAL A 1 105 ? -2.121 26.049 32.241 1.00 38.28 105 VAL A CA 1
ATOM 804 C C . VAL A 1 105 ? -2.772 25.906 30.869 1.00 38.28 105 VAL A C 1
ATOM 806 O O . VAL A 1 105 ? -2.131 25.633 29.857 1.00 38.28 105 VAL A O 1
ATOM 809 N N . TRP A 1 106 ? -4.086 26.126 30.832 1.00 39.53 106 TRP A N 1
ATOM 810 C CA . TRP A 1 106 ? -4.778 26.420 29.583 1.00 39.53 106 TRP A CA 1
ATOM 811 C C . TRP A 1 106 ? -4.361 27.815 29.119 1.00 39.53 106 TRP A C 1
ATOM 813 O O . TRP A 1 106 ? -5.035 28.807 29.392 1.00 39.53 106 TRP A O 1
ATOM 823 N N . LEU A 1 107 ? -3.268 27.911 28.365 1.00 35.62 107 LEU A N 1
ATOM 824 C CA . LEU A 1 107 ? -3.245 28.953 27.347 1.00 35.62 107 LEU A CA 1
ATOM 825 C C . LEU A 1 107 ? -4.350 28.579 26.349 1.00 35.62 107 LEU A C 1
ATOM 827 O O . LEU A 1 107 ? -4.379 27.431 25.901 1.00 35.62 107 LEU A O 1
ATOM 831 N N . PRO A 1 108 ? -5.291 29.476 26.014 1.00 32.00 108 PRO A N 1
ATOM 832 C CA . PRO A 1 108 ? -6.301 29.197 25.007 1.00 32.00 108 PRO A CA 1
ATOM 833 C C . PRO A 1 108 ? -5.605 29.058 23.649 1.00 32.00 108 PRO A C 1
ATOM 835 O O . PRO A 1 108 ? -5.448 30.018 22.894 1.00 32.00 108 PRO A O 1
ATOM 838 N N . VAL A 1 109 ? -5.167 27.843 23.336 1.00 40.28 109 VAL A N 1
ATOM 839 C CA . VAL A 1 109 ? -4.650 27.467 22.026 1.00 40.28 109 VAL A CA 1
ATOM 840 C C . VAL A 1 109 ? -5.879 27.358 21.127 1.00 40.28 109 VAL A C 1
ATOM 842 O O . VAL A 1 109 ? -6.519 26.312 21.028 1.00 40.28 109 VAL A O 1
ATOM 845 N N . LYS A 1 110 ? -6.279 28.494 20.539 1.00 39.34 110 LYS A N 1
ATOM 846 C CA . LYS A 1 110 ? -7.396 28.583 19.588 1.00 39.34 110 LYS A CA 1
ATOM 847 C C . LYS A 1 110 ? -7.241 27.495 18.492 1.00 39.34 110 LYS A C 1
ATOM 849 O O . LYS A 1 110 ? -6.112 27.149 18.150 1.00 39.34 110 LYS A O 1
ATOM 854 N N . PRO A 1 111 ? -8.313 26.983 17.861 1.00 40.44 111 PRO A N 1
ATOM 855 C CA . PRO A 1 111 ? -8.237 25.865 16.900 1.00 40.44 111 PRO A CA 1
ATOM 856 C C . PRO A 1 111 ? -7.184 26.036 15.781 1.00 40.44 111 PRO A C 1
ATOM 858 O O . PRO A 1 111 ? -6.521 25.082 15.385 1.00 40.44 111 PRO A O 1
ATOM 861 N N . TRP A 1 112 ? -6.937 27.279 15.362 1.00 43.88 112 TRP A N 1
ATOM 862 C CA . TRP A 1 112 ? -5.919 27.687 14.379 1.00 43.88 112 TRP A CA 1
ATOM 863 C C . TRP A 1 112 ? -4.454 27.502 14.835 1.00 43.88 112 TRP A C 1
ATOM 865 O O . TRP A 1 112 ? -3.537 27.589 14.022 1.00 43.88 112 TRP A O 1
ATOM 875 N N . THR A 1 113 ? -4.205 27.255 16.124 1.00 36.00 113 THR A N 1
ATOM 876 C CA . THR A 1 113 ? -2.855 27.030 16.672 1.00 36.00 113 THR A CA 1
ATOM 877 C C . THR A 1 113 ? -2.432 25.556 16.676 1.00 36.00 113 THR A C 1
ATOM 879 O O . THR A 1 113 ? -1.245 25.277 16.546 1.00 36.00 113 THR A O 1
ATOM 882 N N . GLN A 1 114 ? -3.364 24.592 16.647 1.00 42.22 114 GLN A N 1
ATOM 883 C CA . GLN A 1 114 ? -3.034 23.190 16.318 1.00 42.22 114 GLN A CA 1
ATOM 884 C C . GLN A 1 114 ? -2.642 23.040 14.840 1.00 42.22 114 GLN A C 1
ATOM 886 O O . GLN A 1 114 ? -1.722 22.295 14.505 1.00 42.22 114 GLN A O 1
ATOM 891 N N . SER A 1 115 ? -3.250 23.851 13.969 1.00 45.88 115 SER A N 1
ATOM 892 C CA . SER A 1 115 ? -2.813 24.031 12.584 1.00 45.88 115 SER A CA 1
ATOM 893 C C . SER A 1 115 ? -1.561 24.896 12.430 1.00 45.88 115 SER A C 1
ATOM 895 O O . SER A 1 115 ? -1.171 25.114 11.295 1.00 45.88 115 SER A O 1
ATOM 897 N N . LEU A 1 116 ? -0.930 25.377 13.515 1.00 39.44 116 LEU A N 1
ATOM 898 C CA . LEU A 1 116 ? 0.373 26.064 13.486 1.00 39.44 116 LEU A CA 1
ATOM 899 C C . LEU A 1 116 ? 1.536 25.147 13.900 1.00 39.44 116 LEU A C 1
ATOM 901 O O . LEU A 1 116 ? 2.635 25.322 13.394 1.00 39.44 116 LEU A O 1
ATOM 905 N N . TYR A 1 117 ? 1.311 24.108 14.714 1.00 40.38 117 TYR A N 1
ATOM 906 C CA . TYR A 1 117 ? 2.352 23.114 15.026 1.00 40.38 117 TYR A CA 1
ATOM 907 C C . TYR A 1 117 ? 2.710 22.227 13.829 1.00 40.38 117 TYR A C 1
ATOM 909 O O . TYR A 1 117 ? 3.883 21.949 13.607 1.00 40.38 117 TYR A O 1
ATOM 917 N N . ALA A 1 118 ? 1.730 21.832 13.012 1.00 41.25 118 ALA A N 1
ATOM 918 C CA . ALA A 1 118 ? 1.978 21.098 11.771 1.00 41.25 118 ALA A CA 1
ATOM 919 C C . ALA A 1 118 ? 2.821 21.900 10.754 1.00 41.25 118 ALA A C 1
ATOM 921 O O . ALA A 1 118 ? 3.793 21.342 10.250 1.00 41.25 118 ALA A O 1
ATOM 922 N N . PRO A 1 119 ? 2.553 23.196 10.485 1.00 40.44 119 PRO A N 1
ATOM 923 C CA . PRO A 1 119 ? 3.427 24.019 9.669 1.00 40.44 119 PRO A CA 1
ATOM 924 C C . PRO A 1 119 ? 4.672 24.493 10.408 1.00 40.44 119 PRO A C 1
ATOM 926 O O . PRO A 1 119 ? 5.596 24.845 9.713 1.00 40.44 119 PRO A O 1
ATOM 929 N N . LEU A 1 120 ? 4.771 24.479 11.743 1.00 38.03 120 LEU A N 1
ATOM 930 C CA . LEU A 1 120 ? 6.032 24.738 12.461 1.00 38.03 120 LEU A CA 1
ATOM 931 C C . LEU A 1 120 ? 6.971 23.533 12.432 1.00 38.03 120 LEU A C 1
ATOM 933 O O . LEU A 1 120 ? 8.174 23.723 12.352 1.00 38.03 120 LEU A O 1
ATOM 937 N N . VAL A 1 121 ? 6.443 22.307 12.449 1.00 42.88 121 VAL A N 1
ATOM 938 C CA . VAL A 1 121 ? 7.215 21.079 12.213 1.00 42.88 121 VAL A CA 1
ATOM 939 C C . VAL A 1 121 ? 7.515 20.934 10.726 1.00 42.88 121 VAL A C 1
ATOM 941 O O . VAL A 1 121 ? 8.645 20.626 10.382 1.00 42.88 121 VAL A O 1
ATOM 944 N N . ALA A 1 122 ? 6.576 21.252 9.830 1.00 41.69 122 ALA A N 1
ATOM 945 C CA . ALA A 1 122 ? 6.870 21.343 8.402 1.00 41.69 122 ALA A CA 1
ATOM 946 C C . ALA A 1 122 ? 7.856 22.482 8.107 1.00 41.69 122 ALA A C 1
ATOM 948 O O . ALA A 1 122 ? 8.746 22.282 7.305 1.00 41.69 122 ALA A O 1
ATOM 949 N N . TYR A 1 123 ? 7.778 23.629 8.788 1.00 39.47 123 TYR A N 1
ATOM 950 C CA . TYR A 1 123 ? 8.738 24.734 8.704 1.00 39.47 123 TYR A CA 1
ATOM 951 C C . TYR A 1 123 ? 10.063 24.353 9.346 1.00 39.47 123 TYR A C 1
ATOM 953 O O . TYR A 1 123 ? 11.082 24.684 8.785 1.00 39.47 123 TYR A O 1
ATOM 961 N N . ALA A 1 124 ? 10.103 23.595 10.441 1.00 38.75 124 ALA A N 1
ATOM 962 C CA . ALA A 1 124 ? 11.343 23.075 11.013 1.00 38.75 124 ALA A CA 1
ATOM 963 C C . ALA A 1 124 ? 11.970 21.995 10.123 1.00 38.75 124 ALA A C 1
ATOM 965 O O . ALA A 1 124 ? 13.186 21.925 10.048 1.00 38.75 124 ALA A O 1
ATOM 966 N N . VAL A 1 125 ? 11.172 21.208 9.395 1.00 47.25 125 VAL A N 1
ATOM 967 C CA . VAL A 1 125 ? 11.632 20.256 8.374 1.00 47.25 125 VAL A CA 1
ATOM 968 C C . VAL A 1 125 ? 12.071 20.993 7.105 1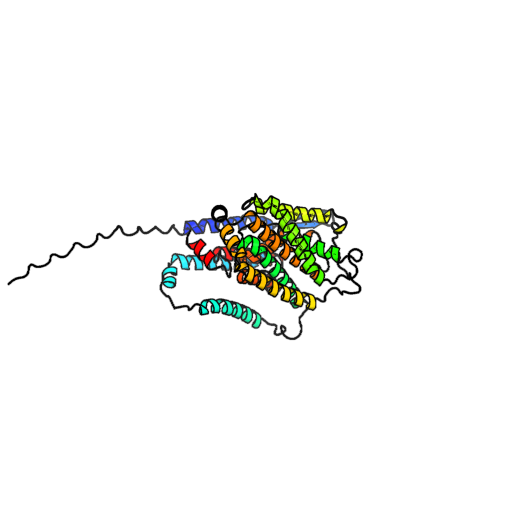.00 47.25 125 VAL A C 1
ATOM 970 O O . VAL A 1 125 ? 13.098 20.643 6.550 1.00 47.25 125 VAL A O 1
ATOM 973 N N . ILE A 1 126 ? 11.378 22.057 6.686 1.00 43.97 126 ILE A N 1
ATOM 974 C CA . ILE A 1 126 ? 11.724 22.923 5.543 1.00 43.97 126 ILE A CA 1
ATOM 975 C C . ILE A 1 126 ? 12.930 23.814 5.865 1.00 43.97 126 ILE A C 1
ATOM 977 O O . ILE A 1 126 ? 13.730 24.080 4.981 1.00 43.97 126 ILE A O 1
ATOM 981 N N . VAL A 1 127 ? 13.098 24.252 7.112 1.00 38.06 127 VAL A N 1
ATOM 982 C CA . VAL A 1 127 ? 14.248 25.017 7.609 1.00 38.06 127 VAL A CA 1
ATOM 983 C C . VAL A 1 127 ? 15.409 24.071 7.878 1.00 38.06 127 VAL A C 1
ATOM 985 O O . VAL A 1 127 ? 16.514 24.404 7.491 1.00 38.06 127 VAL A O 1
ATOM 988 N N . ALA A 1 128 ? 15.197 22.856 8.392 1.00 39.22 128 ALA A N 1
ATOM 989 C CA . ALA A 1 128 ? 16.241 21.827 8.430 1.00 39.22 128 ALA A CA 1
ATOM 990 C C . ALA A 1 128 ? 16.696 21.431 7.012 1.00 39.22 128 ALA A C 1
ATOM 992 O O . ALA A 1 128 ? 17.891 21.285 6.780 1.00 39.22 128 ALA A O 1
ATOM 993 N N . TYR A 1 129 ? 15.770 21.364 6.048 1.00 43.94 129 TYR A N 1
ATOM 994 C CA . TYR A 1 129 ? 16.055 21.154 4.621 1.00 43.94 129 TYR A CA 1
ATOM 995 C C . TYR A 1 129 ? 16.665 22.398 3.946 1.00 43.94 129 TYR A C 1
ATOM 997 O O . TYR A 1 129 ? 17.455 22.289 3.013 1.00 43.94 129 TYR A O 1
ATOM 1005 N N . GLY A 1 130 ? 16.333 23.594 4.434 1.00 38.38 130 GLY A N 1
ATOM 1006 C CA . GLY A 1 130 ? 16.852 24.876 3.960 1.00 38.38 130 GLY A CA 1
ATOM 1007 C C . GLY A 1 130 ? 18.230 25.231 4.523 1.00 38.38 130 GLY A C 1
ATOM 1008 O O . GLY A 1 130 ? 18.943 26.015 3.902 1.00 38.38 130 GLY A O 1
ATOM 1009 N N . PHE A 1 131 ? 18.629 24.647 5.658 1.00 34.09 131 PHE A N 1
ATOM 1010 C CA . PHE A 1 131 ? 19.860 24.999 6.375 1.00 34.09 131 PHE A CA 1
ATOM 1011 C C . PHE A 1 131 ? 20.995 23.971 6.218 1.00 34.09 131 PHE A C 1
ATOM 1013 O O . PHE A 1 131 ? 22.141 24.312 6.493 1.00 34.09 131 PHE A O 1
ATOM 1020 N N . SER A 1 132 ? 20.736 22.749 5.726 1.00 41.94 132 SER A N 1
ATOM 1021 C CA . SER A 1 132 ? 21.777 21.714 5.552 1.00 41.94 132 SER A CA 1
ATOM 1022 C C . SER A 1 132 ? 22.394 21.623 4.146 1.00 41.94 132 SER A C 1
ATOM 1024 O O . SER A 1 132 ? 23.097 20.663 3.853 1.00 41.94 132 SER A O 1
ATOM 1026 N N . GLY A 1 133 ? 22.193 22.628 3.289 1.00 38.41 133 GLY A N 1
ATOM 1027 C CA . GLY A 1 133 ? 22.982 22.786 2.065 1.00 38.41 133 GLY A CA 1
ATOM 1028 C C . GLY A 1 133 ? 22.466 21.990 0.868 1.00 38.41 133 GLY A C 1
ATOM 1029 O O . GLY A 1 133 ? 22.845 20.852 0.654 1.00 38.41 133 GLY A O 1
ATOM 1030 N N . HIS A 1 134 ? 21.619 22.633 0.067 1.00 39.81 134 HIS A N 1
ATOM 1031 C CA . HIS A 1 134 ? 21.688 22.682 -1.397 1.00 39.81 134 HIS A CA 1
ATOM 1032 C C . HIS A 1 134 ? 20.490 23.509 -1.880 1.00 39.81 134 HIS A C 1
ATOM 1034 O O . HIS A 1 134 ? 19.405 22.991 -2.148 1.00 39.81 134 HIS A O 1
ATOM 1040 N N . MET A 1 135 ? 20.700 24.820 -2.041 1.00 33.53 135 MET A N 1
ATOM 1041 C CA . MET A 1 135 ? 19.894 25.673 -2.923 1.00 33.53 135 MET A CA 1
ATOM 1042 C C . MET A 1 135 ? 20.059 25.210 -4.388 1.00 33.53 135 MET A C 1
ATOM 1044 O O . MET A 1 135 ? 20.636 25.895 -5.222 1.00 33.53 135 MET A O 1
ATOM 1048 N N . GLY A 1 136 ? 19.586 24.001 -4.688 1.00 41.12 136 GLY A N 1
ATOM 1049 C CA . GLY A 1 136 ? 19.499 23.403 -6.021 1.00 41.12 136 GLY A CA 1
ATOM 1050 C C . GLY A 1 136 ? 18.095 22.875 -6.329 1.00 41.12 136 GLY A C 1
ATOM 1051 O O . GLY A 1 136 ? 17.867 22.329 -7.401 1.00 41.12 136 GLY A O 1
ATOM 1052 N N . PHE A 1 137 ? 17.133 23.055 -5.414 1.00 43.19 137 PHE A N 1
ATOM 1053 C CA . PHE A 1 137 ? 15.753 22.587 -5.580 1.00 43.19 137 PHE A CA 1
ATOM 1054 C C . PHE A 1 137 ? 14.986 23.318 -6.700 1.00 43.19 137 PHE A C 1
ATOM 1056 O O . PHE A 1 137 ? 13.960 22.826 -7.153 1.00 43.19 137 PHE A O 1
ATOM 1063 N N . ALA A 1 138 ? 15.481 24.465 -7.182 1.00 41.75 138 ALA A N 1
ATOM 1064 C CA . ALA A 1 138 ? 14.715 25.327 -8.082 1.00 41.75 138 ALA A CA 1
ATOM 1065 C C . ALA A 1 138 ? 15.231 25.448 -9.528 1.00 41.75 138 ALA A C 1
ATOM 1067 O O . ALA A 1 138 ? 14.516 26.043 -10.326 1.00 41.75 138 ALA A O 1
ATOM 1068 N N . LEU A 1 139 ? 16.415 24.936 -9.910 1.00 40.81 139 LEU A N 1
ATOM 1069 C CA . LEU A 1 139 ? 16.958 25.241 -11.254 1.00 40.81 139 LEU A CA 1
ATOM 1070 C C . LEU A 1 139 ? 17.623 24.090 -12.035 1.00 40.81 139 LEU A C 1
ATOM 1072 O O . LEU A 1 139 ? 17.856 24.260 -13.228 1.00 40.81 139 LEU A O 1
ATOM 1076 N N . ALA A 1 140 ? 17.850 22.907 -11.453 1.00 46.56 140 ALA A N 1
ATOM 1077 C CA . ALA A 1 140 ? 18.150 21.690 -12.223 1.00 46.56 140 ALA A CA 1
ATOM 1078 C C . ALA A 1 140 ? 17.939 20.439 -11.350 1.00 46.56 140 ALA A C 1
ATOM 1080 O O . ALA A 1 140 ? 18.688 20.240 -10.391 1.00 46.56 140 ALA A O 1
ATOM 1081 N N . PRO A 1 141 ? 16.945 19.577 -11.626 1.00 55.25 141 PRO A N 1
ATOM 1082 C CA . PRO A 1 141 ? 16.735 18.390 -10.813 1.00 55.25 141 PRO A CA 1
ATOM 1083 C C . PRO A 1 141 ? 17.870 17.386 -11.060 1.00 55.25 141 PRO A C 1
ATOM 1085 O O . PRO A 1 141 ? 17.983 16.804 -12.139 1.00 55.25 141 PRO A O 1
ATOM 1088 N N . SER A 1 142 ? 18.727 17.177 -10.057 1.00 67.25 142 SER A N 1
ATOM 1089 C CA . SER A 1 142 ? 19.741 16.120 -10.115 1.00 67.25 142 SER A CA 1
ATOM 1090 C C . SER A 1 142 ? 19.062 14.742 -10.266 1.00 67.25 142 SER A C 1
ATOM 1092 O O . SER A 1 142 ? 17.954 14.548 -9.746 1.00 67.25 142 SER A O 1
ATOM 1094 N N . PRO A 1 143 ? 19.689 13.750 -10.932 1.00 73.06 143 PRO A N 1
ATOM 1095 C CA . PRO A 1 143 ? 19.103 12.415 -11.099 1.00 73.06 143 PRO A CA 1
ATOM 1096 C C . PRO A 1 143 ? 18.688 11.762 -9.774 1.00 73.06 143 PRO A C 1
ATOM 1098 O O . PRO A 1 143 ? 17.684 11.052 -9.717 1.00 73.06 143 PRO A O 1
ATOM 1101 N N . THR A 1 144 ? 19.430 12.035 -8.700 1.00 76.69 144 THR A N 1
ATOM 1102 C CA . THR A 1 144 ? 19.143 11.548 -7.347 1.00 76.69 144 THR A CA 1
ATOM 1103 C C . THR A 1 144 ? 17.842 12.141 -6.809 1.00 76.69 144 THR A C 1
ATOM 1105 O O . THR A 1 144 ? 16.979 11.398 -6.348 1.00 76.69 144 THR A O 1
ATOM 1108 N N . THR A 1 145 ? 17.646 13.456 -6.946 1.00 75.38 145 THR A N 1
ATOM 1109 C CA . THR A 1 145 ? 16.425 14.147 -6.499 1.00 75.38 145 THR A CA 1
ATOM 1110 C C . THR A 1 145 ? 15.182 13.639 -7.233 1.00 75.38 145 THR A C 1
ATOM 1112 O O . THR A 1 145 ? 14.144 13.429 -6.607 1.00 75.38 145 THR A O 1
ATOM 1115 N N . LEU A 1 146 ? 15.289 13.379 -8.542 1.00 77.94 146 LEU A N 1
ATOM 1116 C CA . LEU A 1 146 ? 14.190 12.809 -9.331 1.00 77.94 146 LEU A CA 1
ATOM 1117 C C . LEU A 1 146 ? 13.817 11.405 -8.855 1.00 77.94 146 LEU A C 1
ATOM 1119 O O . LEU A 1 146 ? 12.641 11.127 -8.630 1.00 77.94 146 LEU A O 1
ATOM 1123 N N . ASN A 1 147 ? 14.810 10.532 -8.669 1.00 84.50 147 ASN A N 1
ATOM 1124 C CA . ASN A 1 147 ? 14.577 9.165 -8.203 1.00 84.50 147 ASN A CA 1
ATOM 1125 C C . ASN A 1 147 ? 13.899 9.148 -6.825 1.00 84.50 147 ASN A C 1
ATOM 1127 O O . ASN A 1 147 ? 12.967 8.374 -6.615 1.00 84.50 147 ASN A O 1
ATOM 1131 N N . LEU A 1 148 ? 14.347 10.009 -5.908 1.00 84.19 148 LEU A N 1
ATOM 1132 C CA . LEU A 1 148 ? 13.776 10.117 -4.566 1.00 84.19 148 LEU A CA 1
ATOM 1133 C C . LEU A 1 148 ? 12.336 10.625 -4.603 1.00 84.19 148 LEU A C 1
ATOM 1135 O O . LEU A 1 148 ? 11.470 10.021 -3.979 1.00 84.19 148 LEU A O 1
ATOM 1139 N N . GLY A 1 149 ? 12.058 11.685 -5.368 1.00 83.06 149 GLY A N 1
ATOM 1140 C CA . GLY A 1 149 ? 10.703 12.226 -5.501 1.00 83.06 149 GLY A CA 1
ATOM 1141 C C . GLY A 1 149 ? 9.712 11.204 -6.066 1.00 83.06 149 GLY A C 1
ATOM 1142 O O . GLY A 1 149 ? 8.596 11.086 -5.560 1.00 83.06 149 GLY A O 1
ATOM 1143 N N . ILE A 1 150 ? 10.136 10.422 -7.067 1.00 85.56 150 ILE A N 1
ATOM 1144 C CA . ILE A 1 150 ? 9.319 9.349 -7.652 1.00 85.56 150 ILE A CA 1
ATOM 1145 C C . ILE A 1 150 ? 9.029 8.281 -6.597 1.00 85.56 150 ILE A C 1
ATOM 1147 O O . ILE A 1 150 ? 7.871 7.934 -6.383 1.00 85.56 150 ILE A O 1
ATOM 1151 N N . GLN A 1 151 ? 10.063 7.783 -5.915 1.00 89.94 151 GLN A N 1
ATOM 1152 C CA . GLN A 1 151 ? 9.908 6.721 -4.923 1.00 89.94 151 GLN A CA 1
ATOM 1153 C C . GLN A 1 151 ? 9.016 7.169 -3.758 1.00 89.94 151 GLN A C 1
ATOM 1155 O O . GLN A 1 151 ? 8.041 6.487 -3.450 1.00 89.94 151 GLN A O 1
ATOM 1160 N N . VAL A 1 152 ? 9.263 8.352 -3.186 1.00 87.81 152 VAL A N 1
ATOM 1161 C CA . VAL A 1 152 ? 8.419 8.934 -2.129 1.00 87.81 152 VAL A CA 1
ATOM 1162 C C . VAL A 1 152 ? 6.954 8.995 -2.569 1.00 87.81 152 VAL A C 1
ATOM 1164 O O . VAL A 1 152 ? 6.075 8.547 -1.836 1.00 87.81 152 VAL A O 1
ATOM 1167 N N . GLY A 1 153 ? 6.676 9.502 -3.772 1.00 87.75 153 GLY A N 1
ATOM 1168 C CA . GLY A 1 153 ? 5.306 9.620 -4.270 1.00 87.75 153 GLY A CA 1
ATOM 1169 C C . GLY A 1 153 ? 4.622 8.269 -4.516 1.00 87.75 153 GLY A C 1
ATOM 1170 O O . GLY A 1 153 ? 3.447 8.106 -4.184 1.00 87.75 153 GLY A O 1
ATOM 1171 N N . ILE A 1 154 ? 5.349 7.268 -5.022 1.00 93.75 154 ILE A N 1
ATOM 1172 C CA . ILE A 1 154 ? 4.835 5.896 -5.176 1.00 93.75 154 ILE A CA 1
ATOM 1173 C C . ILE A 1 154 ? 4.454 5.317 -3.811 1.00 93.75 154 ILE A C 1
ATOM 1175 O O . ILE A 1 154 ? 3.342 4.818 -3.633 1.00 93.75 154 ILE A O 1
ATOM 1179 N N . TYR A 1 155 ? 5.350 5.422 -2.830 1.00 93.44 155 TYR A N 1
ATOM 1180 C CA . TYR A 1 155 ? 5.112 4.899 -1.490 1.00 93.44 155 TYR A CA 1
ATOM 1181 C C . TYR A 1 155 ? 4.023 5.673 -0.735 1.00 93.44 155 TYR A C 1
ATOM 1183 O O . TYR A 1 155 ? 3.284 5.065 0.035 1.00 93.44 155 TYR A O 1
ATOM 1191 N N . MET A 1 156 ? 3.824 6.965 -1.017 1.00 93.00 156 MET A N 1
ATOM 1192 C CA . MET A 1 156 ? 2.651 7.714 -0.551 1.00 93.00 156 MET A CA 1
ATOM 1193 C C . MET A 1 156 ? 1.346 7.117 -1.090 1.00 93.00 156 MET A C 1
ATOM 1195 O O . MET A 1 156 ? 0.407 6.932 -0.318 1.00 93.00 156 MET A O 1
ATOM 1199 N N . ILE A 1 157 ? 1.273 6.779 -2.384 1.00 95.06 157 ILE A N 1
ATOM 1200 C CA . ILE A 1 157 ? 0.086 6.137 -2.978 1.00 95.06 157 ILE A CA 1
ATOM 1201 C C . ILE A 1 157 ? -0.157 4.764 -2.341 1.00 95.06 157 ILE A C 1
ATOM 1203 O O . ILE A 1 157 ? -1.286 4.458 -1.952 1.00 95.06 157 ILE A O 1
ATOM 1207 N N . LEU A 1 158 ? 0.898 3.961 -2.183 1.00 96.62 158 LEU A N 1
ATOM 1208 C CA . LEU A 1 158 ? 0.815 2.645 -1.550 1.00 96.62 158 LEU A CA 1
ATOM 1209 C C . LEU A 1 158 ? 0.329 2.737 -0.101 1.00 96.62 158 LEU A C 1
ATOM 1211 O O . LEU A 1 158 ? -0.594 2.012 0.273 1.00 96.62 158 LEU A O 1
ATOM 1215 N N . ALA A 1 159 ? 0.906 3.644 0.687 1.00 95.38 159 ALA A N 1
ATOM 1216 C CA . ALA A 1 159 ? 0.552 3.841 2.086 1.00 95.38 159 ALA A CA 1
ATOM 1217 C C . ALA A 1 159 ? -0.884 4.371 2.230 1.00 95.38 159 ALA A C 1
ATOM 1219 O O . ALA A 1 159 ? -1.647 3.873 3.058 1.00 95.38 159 ALA A O 1
ATOM 1220 N N . MET A 1 160 ? -1.299 5.315 1.378 1.00 94.44 160 MET A N 1
ATOM 1221 C CA . MET A 1 160 ? -2.687 5.781 1.308 1.00 94.44 160 MET A CA 1
ATOM 1222 C C . MET A 1 160 ? -3.665 4.640 0.993 1.00 94.44 160 MET A C 1
ATOM 1224 O O . MET A 1 160 ? -4.700 4.529 1.650 1.00 94.44 160 MET A O 1
ATOM 1228 N N . GLY A 1 161 ? -3.328 3.774 0.033 1.00 95.44 161 GLY A N 1
ATOM 1229 C CA . GLY A 1 161 ? -4.127 2.601 -0.322 1.00 95.44 161 GLY A CA 1
ATOM 1230 C C . GLY A 1 161 ? -4.263 1.604 0.828 1.00 95.44 161 GLY A C 1
ATOM 1231 O O . GLY A 1 161 ? -5.371 1.154 1.132 1.00 95.44 161 GLY A O 1
ATOM 1232 N N . LEU A 1 162 ? -3.164 1.305 1.524 1.00 95.69 162 LEU A N 1
ATOM 1233 C CA . LEU A 1 162 ? -3.166 0.399 2.674 1.00 95.69 162 LEU A CA 1
ATOM 1234 C C . LEU A 1 162 ? -3.951 0.981 3.862 1.00 95.69 162 LEU A C 1
ATOM 1236 O O . LEU A 1 162 ? -4.658 0.255 4.567 1.00 95.69 162 LEU A O 1
ATOM 1240 N N . ASN A 1 163 ? -3.899 2.303 4.049 1.00 94.31 163 ASN A N 1
ATOM 1241 C CA . ASN A 1 163 ? -4.627 3.001 5.107 1.00 94.31 163 ASN A CA 1
ATOM 1242 C C . ASN A 1 163 ? -6.156 2.862 4.988 1.00 94.31 163 ASN A C 1
ATOM 1244 O O . ASN A 1 163 ? -6.852 2.938 5.997 1.00 94.31 163 ASN A O 1
ATOM 1248 N N . ILE A 1 164 ? -6.702 2.611 3.795 1.00 94.38 164 ILE A N 1
ATOM 1249 C CA . ILE A 1 164 ? -8.146 2.373 3.626 1.00 94.38 164 ILE A CA 1
ATOM 1250 C C . ILE A 1 164 ? -8.578 1.099 4.367 1.00 94.38 164 ILE A C 1
ATOM 1252 O O . ILE A 1 164 ? -9.582 1.079 5.084 1.00 94.38 164 ILE A O 1
ATOM 1256 N N . VAL A 1 165 ? -7.805 0.027 4.218 1.00 93.56 165 VAL A N 1
ATOM 1257 C CA . VAL A 1 165 ? -8.115 -1.285 4.793 1.00 93.56 165 VAL A CA 1
ATOM 1258 C C . VAL A 1 165 ? -7.718 -1.357 6.264 1.00 93.56 165 VAL A C 1
ATOM 1260 O O . VAL A 1 165 ? -8.569 -1.645 7.108 1.00 93.56 165 VAL A O 1
ATOM 1263 N N . ILE A 1 166 ? -6.471 -1.012 6.590 1.00 91.31 166 ILE A N 1
ATOM 1264 C CA . ILE A 1 166 ? -5.972 -1.103 7.969 1.00 91.31 166 ILE A CA 1
ATOM 1265 C C . ILE A 1 166 ? -6.510 0.058 8.808 1.00 91.31 166 ILE A C 1
ATOM 1267 O O . ILE A 1 166 ? -7.041 -0.146 9.896 1.00 91.31 166 ILE A O 1
ATOM 1271 N N . GLY A 1 167 ? -6.404 1.284 8.297 1.00 88.88 167 GLY A N 1
ATOM 1272 C CA . GLY A 1 167 ? -6.742 2.496 9.038 1.00 88.88 167 GLY A CA 1
ATOM 1273 C C . GLY A 1 167 ? -8.242 2.748 9.166 1.00 88.88 167 GLY A C 1
ATOM 1274 O O . GLY A 1 167 ? -8.701 3.093 10.250 1.00 88.88 167 GLY A O 1
ATOM 1275 N N . TYR A 1 168 ? -9.032 2.587 8.102 1.00 89.88 168 TYR A N 1
ATOM 1276 C CA . TYR A 1 168 ? -10.474 2.867 8.185 1.00 89.88 168 TYR A CA 1
ATOM 1277 C C . TYR A 1 168 ? -11.311 1.649 8.548 1.00 89.88 168 TYR A C 1
ATOM 1279 O O . TYR A 1 168 ? -12.246 1.800 9.323 1.00 89.88 168 TYR A O 1
ATOM 1287 N N . THR A 1 169 ? -10.991 0.464 8.019 1.00 90.69 169 THR A N 1
ATOM 1288 C CA . THR A 1 169 ? -11.806 -0.749 8.245 1.00 90.69 169 THR A CA 1
ATOM 1289 C C . THR A 1 169 ? -11.315 -1.592 9.428 1.00 90.69 169 THR A C 1
ATOM 1291 O O . THR A 1 169 ? -12.077 -2.399 9.950 1.00 90.69 169 THR A O 1
ATOM 1294 N N . GLY A 1 170 ? -10.059 -1.429 9.863 1.00 88.69 170 GLY A N 1
ATOM 1295 C CA . GLY A 1 170 ? -9.473 -2.223 10.951 1.00 88.69 170 GLY A CA 1
ATOM 1296 C C . GLY A 1 170 ? -9.052 -3.639 10.545 1.00 88.69 170 GLY A C 1
ATOM 1297 O O . GLY A 1 170 ? -8.933 -4.516 11.395 1.00 88.69 170 GLY A O 1
ATOM 1298 N N . LEU A 1 171 ? -8.850 -3.894 9.250 1.00 89.25 171 LEU A N 1
ATOM 1299 C CA . LEU A 1 171 ? -8.470 -5.212 8.738 1.00 89.25 171 LEU A CA 1
ATOM 1300 C C . LEU A 1 171 ? -6.965 -5.251 8.478 1.00 89.25 171 LEU A C 1
ATOM 1302 O O . LEU A 1 171 ? -6.479 -4.534 7.611 1.00 89.25 171 LEU A O 1
ATOM 1306 N N . LEU A 1 172 ? -6.230 -6.081 9.219 1.00 89.19 172 LEU A N 1
ATOM 1307 C CA . LEU A 1 172 ? -4.780 -6.209 9.070 1.00 89.19 172 LEU A CA 1
ATOM 1308 C C . LEU A 1 172 ? -4.433 -6.977 7.784 1.00 89.19 172 LEU A C 1
ATOM 1310 O O . LEU A 1 172 ? -4.821 -8.132 7.624 1.00 89.19 172 LEU A O 1
ATOM 1314 N N . VAL A 1 173 ? -3.668 -6.347 6.887 1.00 90.06 173 VAL A N 1
ATOM 1315 C CA . VAL A 1 173 ? -3.190 -6.958 5.635 1.00 90.06 173 VAL A CA 1
ATOM 1316 C C . VAL A 1 173 ? -1.672 -6.898 5.586 1.00 90.06 173 VAL A C 1
ATOM 1318 O O . VAL A 1 173 ? -1.086 -5.841 5.367 1.00 90.06 173 VAL A O 1
ATOM 1321 N N . LEU A 1 174 ? -1.042 -8.056 5.771 1.00 87.81 174 LEU A N 1
ATOM 1322 C CA . LEU A 1 174 ? 0.410 -8.223 5.679 1.00 87.81 174 LEU A CA 1
ATOM 1323 C C . LEU A 1 174 ? 0.859 -8.648 4.275 1.00 87.81 174 LEU A C 1
ATOM 1325 O O . LEU A 1 174 ? 2.016 -8.481 3.909 1.00 87.81 174 LEU A O 1
ATOM 1329 N N . GLY A 1 175 ? -0.065 -9.144 3.455 1.00 86.69 175 GLY A N 1
ATOM 1330 C CA . GLY A 1 175 ? 0.173 -9.543 2.067 1.00 86.69 175 GLY A CA 1
ATOM 1331 C C . GLY A 1 175 ? 0.142 -8.432 1.026 1.00 86.69 175 GLY A C 1
ATOM 1332 O O . GLY A 1 175 ? -0.170 -8.707 -0.131 1.00 86.69 175 GLY A O 1
ATOM 1333 N N . TYR A 1 176 ? 0.366 -7.173 1.406 1.00 95.25 176 TYR A N 1
ATOM 1334 C CA . TYR A 1 176 ? 0.140 -6.045 0.497 1.00 95.25 176 TYR A CA 1
ATOM 1335 C C . TYR A 1 176 ? 1.037 -6.088 -0.754 1.00 95.25 176 TYR A C 1
ATOM 1337 O O . TYR A 1 176 ? 0.578 -5.777 -1.853 1.00 95.25 176 TYR A O 1
ATOM 1345 N N . ALA A 1 177 ? 2.271 -6.578 -0.613 1.00 93.94 177 ALA A N 1
ATOM 1346 C CA . ALA A 1 177 ? 3.224 -6.799 -1.698 1.00 93.94 177 ALA A CA 1
ATOM 1347 C C . ALA A 1 177 ? 2.698 -7.731 -2.801 1.00 93.94 177 ALA A C 1
ATOM 1349 O O . ALA A 1 177 ? 3.009 -7.511 -3.968 1.00 93.94 177 ALA A O 1
ATOM 1350 N N . GLY A 1 178 ? 1.831 -8.699 -2.483 1.00 92.94 178 GLY A N 1
ATOM 1351 C CA . GLY A 1 178 ? 1.184 -9.539 -3.496 1.00 92.94 178 GLY A CA 1
ATOM 1352 C C . GLY A 1 178 ? 0.317 -8.724 -4.460 1.00 92.94 178 GLY A C 1
ATOM 1353 O O . GLY A 1 178 ? 0.384 -8.905 -5.675 1.00 92.94 178 GLY A O 1
ATOM 1354 N N . PHE A 1 179 ? -0.445 -7.755 -3.944 1.00 96.19 179 PHE A N 1
ATOM 1355 C CA . PHE A 1 179 ? -1.252 -6.860 -4.782 1.00 96.19 179 PHE A CA 1
ATOM 1356 C C . PHE A 1 179 ? -0.391 -5.880 -5.588 1.00 96.19 179 PHE A C 1
ATOM 1358 O O . PHE A 1 179 ? -0.706 -5.597 -6.745 1.00 96.19 179 PHE A O 1
ATOM 1365 N N . ILE A 1 180 ? 0.718 -5.407 -5.007 1.00 97.25 180 ILE A N 1
ATOM 1366 C CA . ILE A 1 180 ? 1.723 -4.605 -5.721 1.00 97.25 180 ILE A CA 1
ATOM 1367 C C . ILE A 1 180 ? 2.293 -5.415 -6.892 1.00 97.25 180 ILE A C 1
ATOM 1369 O O . ILE A 1 180 ? 2.339 -4.924 -8.020 1.00 97.25 180 ILE A O 1
ATOM 1373 N N . ALA A 1 181 ? 2.665 -6.673 -6.650 1.00 95.88 181 ALA A N 1
ATOM 1374 C CA . ALA A 1 181 ? 3.215 -7.564 -7.660 1.00 95.88 181 ALA A CA 1
ATOM 1375 C C . ALA A 1 181 ? 2.234 -7.825 -8.800 1.00 95.88 181 ALA A C 1
ATOM 1377 O O . ALA A 1 181 ? 2.613 -7.704 -9.962 1.00 95.88 181 ALA A O 1
ATOM 1378 N N . ILE A 1 182 ? 0.963 -8.097 -8.494 1.00 95.38 182 ILE A N 1
ATOM 1379 C CA . ILE A 1 182 ? -0.073 -8.256 -9.521 1.00 95.38 182 ILE A CA 1
ATOM 1380 C C . ILE A 1 182 ? -0.156 -7.014 -10.406 1.00 95.38 182 ILE A C 1
ATOM 1382 O O . ILE A 1 182 ? -0.209 -7.147 -11.628 1.00 95.38 182 ILE A O 1
ATOM 1386 N N . GLY A 1 183 ? -0.131 -5.810 -9.829 1.00 94.94 183 GLY A N 1
ATOM 1387 C CA . GLY A 1 183 ? -0.155 -4.580 -10.618 1.00 94.94 183 GLY A CA 1
ATOM 1388 C C . GLY A 1 183 ? 1.084 -4.388 -11.488 1.00 94.94 183 GLY A C 1
ATOM 1389 O O . GLY A 1 183 ? 0.960 -4.065 -12.671 1.00 94.94 183 GLY A O 1
ATOM 1390 N N . ALA A 1 184 ? 2.266 -4.650 -10.927 1.00 94.44 184 ALA A N 1
ATOM 1391 C CA . ALA A 1 184 ? 3.539 -4.574 -11.638 1.00 94.44 184 ALA A CA 1
ATOM 1392 C C . ALA A 1 184 ? 3.589 -5.559 -12.818 1.00 94.44 184 ALA A C 1
ATOM 1394 O O . ALA A 1 184 ? 3.897 -5.161 -13.942 1.00 94.44 184 ALA A O 1
ATOM 1395 N N . TYR A 1 185 ? 3.215 -6.821 -12.594 1.00 93.06 185 TYR A N 1
ATOM 1396 C CA . TYR A 1 185 ? 3.177 -7.850 -13.633 1.00 93.06 185 TYR A CA 1
ATOM 1397 C C . TYR A 1 185 ? 2.087 -7.602 -14.671 1.00 93.06 185 TYR A C 1
ATOM 1399 O O . TYR A 1 185 ? 2.341 -7.783 -15.859 1.00 93.06 185 TYR A O 1
ATOM 1407 N N . THR A 1 186 ? 0.904 -7.135 -14.260 1.00 92.44 186 THR A N 1
ATOM 1408 C CA . THR A 1 186 ? -0.162 -6.760 -15.202 1.00 92.44 186 THR A CA 1
ATOM 1409 C C . THR A 1 186 ? 0.341 -5.677 -16.151 1.00 92.44 186 THR A C 1
ATOM 1411 O O . THR A 1 186 ? 0.223 -5.821 -17.364 1.00 92.44 186 THR A O 1
ATOM 1414 N N . PHE A 1 187 ? 0.976 -4.626 -15.624 1.00 91.31 187 PHE A N 1
ATOM 1415 C CA . PHE A 1 187 ? 1.576 -3.587 -16.455 1.00 91.31 187 PHE A CA 1
ATOM 1416 C C . PHE A 1 187 ? 2.696 -4.125 -17.357 1.00 91.31 187 PHE A C 1
ATOM 1418 O O . PHE A 1 187 ? 2.710 -3.833 -18.551 1.00 91.31 187 PHE A O 1
ATOM 1425 N N . ALA A 1 188 ? 3.602 -4.944 -16.820 1.00 89.19 188 ALA A N 1
ATOM 1426 C CA . ALA A 1 188 ? 4.708 -5.517 -17.583 1.00 89.19 188 ALA A CA 1
ATOM 1427 C C . ALA A 1 188 ? 4.236 -6.410 -18.742 1.00 89.19 188 ALA A C 1
ATOM 1429 O O . ALA A 1 188 ? 4.835 -6.390 -19.815 1.00 89.19 188 ALA A O 1
ATOM 1430 N N . ILE A 1 189 ? 3.148 -7.162 -18.551 1.00 88.00 189 ILE A N 1
ATOM 1431 C CA . ILE A 1 189 ? 2.534 -7.989 -19.597 1.00 88.00 189 ILE A CA 1
ATOM 1432 C C . ILE A 1 189 ? 1.839 -7.113 -20.644 1.00 88.00 189 ILE A C 1
ATOM 1434 O O . ILE A 1 189 ? 2.014 -7.354 -21.835 1.00 88.00 189 ILE A O 1
ATOM 1438 N N . LEU A 1 190 ? 1.105 -6.074 -20.227 1.00 86.62 190 LEU A N 1
ATOM 1439 C CA . LEU A 1 190 ? 0.444 -5.134 -21.146 1.00 86.62 190 LEU A CA 1
ATOM 1440 C C . LEU A 1 190 ? 1.434 -4.393 -22.049 1.00 86.62 190 LEU A C 1
ATOM 1442 O O . LEU A 1 190 ? 1.083 -4.026 -23.165 1.00 86.62 190 LEU A O 1
ATOM 1446 N N . GLN A 1 191 ? 2.656 -4.181 -21.565 1.00 81.31 191 GLN A N 1
ATOM 1447 C CA . GLN A 1 191 ? 3.729 -3.552 -22.326 1.00 81.31 191 GLN A CA 1
ATOM 1448 C C . GLN A 1 191 ? 4.461 -4.523 -23.260 1.00 81.31 191 GLN A C 1
ATOM 1450 O O . GLN A 1 191 ? 5.339 -4.095 -24.000 1.00 81.31 191 GLN A O 1
ATOM 1455 N N . LYS A 1 192 ? 4.136 -5.822 -23.287 1.00 80.00 192 LYS A N 1
ATOM 1456 C CA . LYS A 1 192 ? 4.747 -6.730 -24.266 1.00 80.00 192 LYS A CA 1
ATOM 1457 C C . LYS A 1 192 ? 4.292 -6.358 -25.688 1.00 80.00 192 LYS A C 1
ATOM 1459 O O . LYS A 1 192 ? 3.091 -6.175 -25.896 1.00 80.00 192 LYS A O 1
ATOM 1464 N N . PRO A 1 193 ? 5.209 -6.310 -26.679 1.00 68.50 193 PRO A N 1
ATOM 1465 C CA . PRO A 1 193 ? 4.878 -5.948 -28.061 1.00 68.50 193 PRO A CA 1
ATOM 1466 C C . PRO A 1 193 ? 3.751 -6.788 -28.671 1.00 68.50 193 PRO A C 1
ATOM 1468 O O . PRO A 1 193 ? 2.978 -6.278 -29.477 1.00 68.50 193 PRO A O 1
ATOM 1471 N N . ASP A 1 194 ? 3.658 -8.052 -28.257 1.00 70.38 194 ASP A N 1
ATOM 1472 C CA . ASP A 1 194 ? 2.721 -9.035 -28.802 1.00 70.38 194 ASP A CA 1
ATOM 1473 C C . ASP A 1 194 ? 1.299 -8.907 -28.235 1.00 70.38 194 ASP A C 1
ATOM 1475 O O . ASP A 1 194 ? 0.365 -9.458 -28.811 1.00 70.38 194 ASP A O 1
ATOM 1479 N N . PHE A 1 195 ? 1.115 -8.209 -27.105 1.00 74.44 195 PHE A N 1
ATOM 1480 C CA . PHE A 1 195 ? -0.177 -8.163 -26.413 1.00 74.44 195 PHE A CA 1
ATOM 1481 C C . PHE A 1 195 ? -1.055 -7.013 -26.918 1.00 74.44 195 PHE A C 1
ATOM 1483 O O . PHE A 1 195 ? -2.121 -7.248 -27.485 1.00 74.44 195 PHE A O 1
ATOM 1490 N N . ILE A 1 196 ? -0.612 -5.763 -26.739 1.00 71.81 196 ILE A N 1
ATOM 1491 C CA . ILE A 1 196 ? -1.299 -4.576 -27.271 1.00 71.81 196 ILE A CA 1
ATOM 1492 C C . ILE A 1 196 ? -0.249 -3.647 -27.897 1.00 71.81 196 ILE A C 1
ATOM 1494 O O . ILE A 1 196 ? 0.406 -2.879 -27.184 1.00 71.81 196 ILE A O 1
ATOM 1498 N N . PRO A 1 197 ? -0.077 -3.684 -29.230 1.00 69.19 197 PRO A N 1
ATOM 1499 C CA . PRO A 1 197 ? 0.902 -2.849 -29.910 1.00 69.19 197 PRO A CA 1
ATOM 1500 C C . PRO A 1 197 ? 0.628 -1.357 -29.675 1.00 69.19 197 PRO A C 1
ATOM 1502 O O . PRO A 1 197 ? -0.430 -0.846 -30.035 1.00 69.19 197 PRO A O 1
ATOM 1505 N N . GLY A 1 198 ? 1.599 -0.639 -29.104 1.00 68.12 198 GLY A N 1
ATOM 1506 C CA . GLY A 1 198 ? 1.535 0.823 -28.986 1.00 68.12 198 GLY A CA 1
ATOM 1507 C C . GLY A 1 198 ? 0.710 1.368 -27.818 1.00 68.12 198 GLY A C 1
ATOM 1508 O O . GLY A 1 198 ? 0.400 2.557 -27.829 1.00 68.12 198 GLY A O 1
ATOM 1509 N N . LEU A 1 199 ? 0.353 0.548 -26.821 1.00 76.19 199 LEU A N 1
ATOM 1510 C CA . LEU A 1 199 ? -0.373 1.036 -25.647 1.00 76.19 199 LEU A CA 1
ATOM 1511 C C . LEU A 1 199 ? 0.493 2.031 -24.844 1.00 76.19 199 LEU A C 1
ATOM 1513 O O . LEU A 1 199 ? 1.539 1.643 -24.315 1.00 76.19 199 LEU A O 1
ATOM 1517 N N . PRO A 1 200 ? 0.071 3.299 -24.682 1.00 78.38 200 PRO A N 1
ATOM 1518 C CA . PRO A 1 200 ? 0.843 4.244 -23.896 1.00 78.38 200 PRO A CA 1
ATOM 1519 C C . PRO A 1 200 ? 0.838 3.836 -22.420 1.00 78.38 200 PRO A C 1
ATOM 1521 O O . PRO A 1 200 ? -0.168 3.369 -21.886 1.00 78.38 200 PRO A O 1
ATOM 1524 N N . TRP A 1 201 ? 1.957 4.055 -21.730 1.00 78.56 201 TRP A N 1
ATOM 1525 C CA . TRP A 1 201 ? 2.147 3.571 -20.359 1.00 78.56 201 TRP A CA 1
ATOM 1526 C C . TRP A 1 201 ? 1.065 4.053 -19.372 1.00 78.56 201 TRP A C 1
ATOM 1528 O O . TRP A 1 2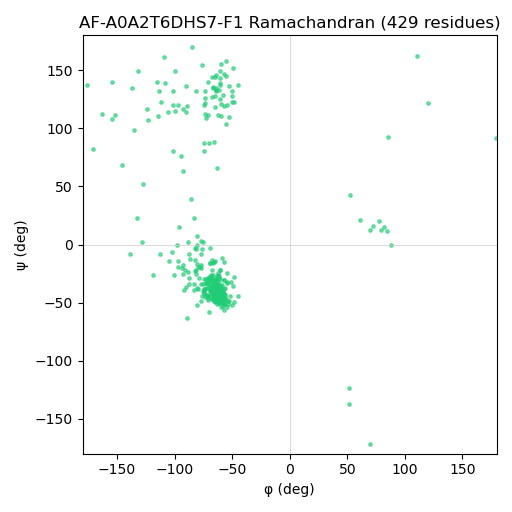01 ? 0.615 3.288 -18.519 1.00 78.56 201 TRP A O 1
ATOM 1538 N N . TRP A 1 202 ? 0.594 5.296 -19.519 1.00 80.62 202 TRP A N 1
ATOM 1539 C CA . TRP A 1 202 ? -0.430 5.892 -18.656 1.00 80.62 202 TRP A CA 1
ATOM 1540 C C . TRP A 1 202 ? -1.806 5.235 -18.833 1.00 80.62 202 TRP A C 1
ATOM 1542 O O . TRP A 1 202 ? -2.590 5.199 -17.886 1.00 80.62 202 TRP A O 1
ATOM 1552 N N . ALA A 1 203 ? -2.095 4.645 -19.999 1.00 85.12 203 ALA A N 1
ATOM 1553 C CA . ALA A 1 203 ? -3.323 3.876 -20.210 1.00 85.12 203 ALA A CA 1
ATOM 1554 C C . ALA A 1 203 ? -3.322 2.557 -19.418 1.00 85.12 203 ALA A C 1
ATOM 1556 O O . ALA A 1 203 ? -4.382 1.983 -19.176 1.00 85.12 203 ALA A O 1
ATOM 1557 N N . GLY A 1 204 ? -2.156 2.111 -18.935 1.00 87.12 204 GLY A N 1
ATOM 1558 C CA . GLY A 1 204 ? -2.053 1.004 -17.988 1.00 87.12 204 GLY A CA 1
ATOM 1559 C C . GLY A 1 204 ? -2.661 1.319 -16.617 1.00 87.12 204 GLY A C 1
ATOM 1560 O O . GLY A 1 204 ? -3.121 0.400 -15.948 1.00 87.12 204 GLY A O 1
ATOM 1561 N N . ILE A 1 205 ? -2.724 2.595 -16.205 1.00 90.50 205 ILE A N 1
ATOM 1562 C CA . ILE A 1 205 ? -3.232 3.010 -14.884 1.00 90.50 205 ILE A CA 1
ATOM 1563 C C . ILE A 1 205 ? -4.669 2.519 -14.638 1.00 90.50 205 ILE A C 1
ATOM 1565 O O . ILE A 1 205 ? -4.873 1.804 -13.655 1.00 90.50 205 ILE A O 1
ATOM 1569 N N . PRO A 1 206 ? -5.672 2.834 -15.487 1.00 93.88 206 PRO A N 1
ATOM 1570 C CA . PRO A 1 206 ? -7.038 2.359 -15.266 1.00 93.88 206 PRO A CA 1
ATOM 1571 C C . PRO A 1 206 ? -7.153 0.833 -15.342 1.00 93.88 206 PRO A C 1
ATOM 1573 O O . PRO A 1 206 ? -7.905 0.245 -14.567 1.00 93.88 206 PRO A O 1
ATOM 1576 N N . ILE A 1 207 ? -6.393 0.177 -16.225 1.00 93.56 207 ILE A N 1
ATOM 1577 C CA . ILE A 1 207 ? -6.435 -1.285 -16.373 1.00 93.56 207 ILE A CA 1
ATOM 1578 C C . ILE A 1 207 ? -5.929 -1.951 -15.096 1.00 93.56 207 ILE A C 1
ATOM 1580 O O . ILE A 1 207 ? -6.602 -2.810 -14.532 1.00 93.56 207 ILE A O 1
ATOM 1584 N N . VAL A 1 208 ? -4.773 -1.518 -14.597 1.00 95.38 208 VAL A N 1
ATOM 1585 C CA . VAL A 1 208 ? -4.185 -2.065 -13.377 1.00 95.38 208 VAL A CA 1
ATOM 1586 C C . VAL A 1 208 ? -5.019 -1.718 -12.142 1.00 95.38 208 VAL A C 1
ATOM 1588 O O . VAL A 1 208 ? -5.136 -2.550 -11.246 1.00 95.38 208 VAL A O 1
ATOM 1591 N N . PHE A 1 209 ? -5.661 -0.548 -12.104 1.00 96.69 209 PHE A N 1
ATOM 1592 C CA . PHE A 1 209 ? -6.609 -0.205 -11.043 1.00 96.69 209 PHE A CA 1
ATOM 1593 C C . PHE A 1 209 ? -7.787 -1.193 -11.002 1.00 96.69 209 PHE A C 1
ATOM 1595 O O . PHE A 1 209 ? -8.132 -1.706 -9.938 1.00 96.69 209 PHE A O 1
ATOM 1602 N N . ILE A 1 210 ? -8.372 -1.514 -12.162 1.00 97.00 210 ILE A N 1
ATOM 1603 C CA . ILE A 1 210 ? -9.483 -2.471 -12.267 1.00 97.00 210 ILE A CA 1
ATOM 1604 C C . ILE A 1 210 ? -9.022 -3.889 -11.921 1.00 97.00 210 ILE A C 1
ATOM 1606 O O . ILE A 1 210 ? -9.678 -4.558 -11.126 1.00 97.00 210 ILE A O 1
ATOM 1610 N N . VAL A 1 211 ? -7.894 -4.345 -12.472 1.00 96.44 211 VAL A N 1
ATOM 1611 C CA . VAL A 1 211 ? -7.356 -5.690 -12.210 1.00 96.44 211 VAL A CA 1
ATOM 1612 C C . VAL A 1 211 ? -6.981 -5.847 -10.736 1.00 96.44 211 VAL A C 1
ATOM 1614 O O . VAL A 1 211 ? -7.397 -6.814 -10.101 1.00 96.44 211 VAL A O 1
ATOM 1617 N N . GLY A 1 212 ? -6.271 -4.874 -10.159 1.00 95.94 212 GLY A N 1
ATOM 1618 C CA . GLY A 1 212 ? -5.921 -4.864 -8.739 1.00 95.94 212 GLY A CA 1
ATOM 1619 C C . GLY A 1 212 ? -7.161 -4.887 -7.846 1.00 95.94 212 GLY A C 1
ATOM 1620 O O . GLY A 1 212 ? -7.224 -5.673 -6.901 1.00 95.94 212 GLY A O 1
ATOM 1621 N N . GLY A 1 213 ? -8.186 -4.100 -8.184 1.00 96.44 213 GLY A N 1
ATOM 1622 C CA . GLY A 1 213 ? -9.452 -4.100 -7.457 1.00 96.44 213 GLY A CA 1
ATOM 1623 C C . GLY A 1 213 ? -10.239 -5.402 -7.586 1.00 96.44 213 GLY A C 1
ATOM 1624 O O . GLY A 1 213 ? -10.783 -5.883 -6.593 1.00 96.44 213 GLY A O 1
ATOM 1625 N N . ALA A 1 214 ? -10.254 -6.015 -8.769 1.00 96.56 214 ALA A N 1
ATOM 1626 C CA . ALA A 1 214 ? -10.905 -7.300 -9.002 1.00 96.56 214 ALA A CA 1
ATOM 1627 C C . ALA A 1 214 ? -10.228 -8.431 -8.215 1.00 96.56 214 ALA A C 1
ATOM 1629 O O . ALA A 1 214 ? -10.917 -9.223 -7.571 1.00 96.56 214 ALA A O 1
ATOM 1630 N N . VAL A 1 215 ? -8.890 -8.478 -8.199 1.00 93.31 215 VAL A N 1
ATOM 1631 C CA . VAL A 1 215 ? -8.157 -9.473 -7.403 1.00 93.31 215 VAL A CA 1
ATOM 1632 C C . VAL A 1 215 ? -8.332 -9.215 -5.907 1.00 93.31 215 VAL A C 1
ATOM 1634 O O . VAL A 1 215 ? -8.580 -10.157 -5.159 1.00 93.31 215 VAL A O 1
ATOM 1637 N N . GLY A 1 216 ? -8.292 -7.955 -5.463 1.00 92.62 216 GLY A N 1
ATOM 1638 C CA . GLY A 1 216 ? -8.589 -7.589 -4.075 1.00 92.62 216 GLY A CA 1
ATOM 1639 C C . GLY A 1 216 ? -9.985 -8.014 -3.633 1.00 92.62 216 GLY A C 1
ATOM 1640 O O . GLY A 1 216 ? -10.151 -8.580 -2.555 1.00 92.62 216 GLY A O 1
ATOM 1641 N N . TRP A 1 217 ? -10.987 -7.811 -4.487 1.00 93.88 217 TRP A N 1
ATOM 1642 C CA . TRP A 1 217 ? -12.353 -8.265 -4.242 1.00 93.88 217 TRP A CA 1
ATOM 1643 C C . TRP A 1 217 ? -12.444 -9.796 -4.164 1.00 93.88 217 TRP A C 1
ATOM 1645 O O . TRP A 1 217 ? -13.048 -10.324 -3.230 1.00 93.88 217 TRP A O 1
ATOM 1655 N N . LEU A 1 218 ? -11.797 -10.509 -5.093 1.00 90.44 218 LEU A N 1
ATOM 1656 C CA . LEU A 1 218 ? -11.792 -11.974 -5.152 1.00 90.44 218 LEU A CA 1
ATOM 1657 C C . LEU A 1 218 ? -11.118 -12.592 -3.923 1.00 90.44 218 LEU A C 1
ATOM 1659 O O . LEU A 1 218 ? -11.687 -13.487 -3.304 1.00 90.44 218 LEU A O 1
ATOM 1663 N N . ILE A 1 219 ? -9.944 -12.090 -3.536 1.00 86.19 219 ILE A N 1
ATOM 1664 C CA . ILE A 1 219 ? -9.222 -12.534 -2.333 1.00 86.19 219 ILE A CA 1
ATOM 1665 C C . ILE A 1 219 ? -9.937 -12.079 -1.057 1.00 86.19 219 ILE A C 1
ATOM 1667 O O . ILE A 1 219 ? -9.878 -12.756 -0.031 1.00 86.19 219 ILE A O 1
ATOM 1671 N N . GLY A 1 220 ? -10.678 -10.973 -1.116 1.00 84.56 220 GLY A N 1
ATOM 1672 C CA . GLY A 1 220 ? -11.546 -10.524 -0.036 1.00 84.56 220 GLY A CA 1
ATOM 1673 C C . GLY A 1 220 ? -12.629 -11.549 0.321 1.00 84.56 220 GLY A C 1
ATOM 1674 O O . GLY A 1 220 ? -12.931 -11.711 1.501 1.00 84.56 220 GLY A O 1
ATOM 1675 N N . LEU A 1 221 ? -13.180 -12.283 -0.657 1.00 86.81 221 LEU A N 1
ATOM 1676 C CA . LEU A 1 221 ? -14.287 -13.235 -0.455 1.00 86.81 221 LEU A CA 1
ATOM 1677 C C . LEU A 1 221 ? -14.003 -14.352 0.565 1.00 86.81 221 LEU A C 1
ATOM 1679 O O . LEU A 1 221 ? -14.860 -14.572 1.420 1.00 86.81 221 LEU A O 1
ATOM 1683 N N . PRO A 1 222 ? -12.867 -15.075 0.532 1.00 80.38 222 PRO A N 1
ATOM 1684 C CA . PRO A 1 222 ? -12.526 -16.018 1.598 1.00 80.38 222 PRO A CA 1
ATOM 1685 C C . PRO A 1 222 ? -12.098 -15.303 2.891 1.00 80.38 222 PRO A C 1
ATOM 1687 O O . PRO A 1 222 ? -12.394 -15.775 3.990 1.00 80.38 222 PRO A O 1
ATOM 1690 N N . CYS A 1 223 ? -11.456 -14.138 2.767 1.00 78.44 223 CYS A N 1
ATOM 1691 C CA . CYS A 1 223 ? -10.890 -13.371 3.875 1.00 78.44 223 CYS A CA 1
ATOM 1692 C C . CYS A 1 223 ? -11.932 -12.756 4.823 1.00 78.44 223 CYS A C 1
ATOM 1694 O O . CYS A 1 223 ? -11.642 -12.591 6.004 1.00 78.44 223 CYS A O 1
ATOM 1696 N N . ILE A 1 224 ? -13.159 -12.462 4.369 1.00 74.81 224 ILE A N 1
ATOM 1697 C CA . ILE A 1 224 ? -14.213 -11.878 5.229 1.00 74.81 224 ILE A CA 1
ATOM 1698 C C . ILE A 1 224 ? -14.600 -12.757 6.427 1.00 74.81 224 ILE A C 1
ATOM 1700 O O . ILE A 1 224 ? -15.174 -12.245 7.388 1.00 74.81 224 ILE A O 1
ATOM 1704 N N . ARG A 1 225 ? -14.334 -14.070 6.363 1.00 77.69 225 ARG A N 1
ATOM 1705 C CA . ARG A 1 225 ? -14.618 -15.014 7.457 1.00 77.69 225 ARG A CA 1
ATOM 1706 C C . ARG A 1 225 ? -13.529 -15.011 8.530 1.00 77.69 225 ARG A C 1
ATOM 1708 O O . ARG A 1 225 ? -13.739 -15.569 9.602 1.00 77.69 225 ARG A O 1
ATOM 1715 N N . LEU A 1 226 ? -12.384 -14.402 8.238 1.00 80.00 226 LEU A N 1
ATOM 1716 C CA . LEU A 1 226 ? -11.211 -14.372 9.098 1.00 80.00 226 LEU A CA 1
ATOM 1717 C C . LEU A 1 226 ? -11.146 -13.042 9.849 1.00 80.00 226 LEU A C 1
ATOM 1719 O O . LEU A 1 226 ? -11.608 -12.005 9.368 1.00 80.00 226 LEU A O 1
ATOM 1723 N N . ARG A 1 227 ? -10.575 -13.076 11.054 1.00 70.50 227 ARG A N 1
ATOM 1724 C CA . ARG A 1 227 ? -10.430 -11.907 11.927 1.00 70.50 227 ARG A CA 1
ATOM 1725 C C . ARG A 1 227 ? -9.006 -11.813 12.455 1.00 70.50 227 ARG A C 1
ATOM 1727 O O . ARG A 1 227 ? -8.356 -12.841 12.644 1.00 70.50 227 ARG A O 1
ATOM 1734 N N . GLY A 1 228 ? -8.563 -10.579 12.698 1.00 77.38 228 GLY A N 1
ATOM 1735 C CA . GLY A 1 228 ? -7.271 -10.276 13.315 1.00 77.38 228 GLY A CA 1
ATOM 1736 C C . GLY A 1 228 ? -6.108 -10.985 12.622 1.00 77.38 228 GLY A C 1
ATOM 1737 O O . GLY A 1 228 ? -5.939 -10.880 11.406 1.00 77.38 228 GLY A O 1
ATOM 1738 N N . ASP A 1 229 ? -5.352 -11.752 13.399 1.00 80.50 229 ASP A N 1
ATOM 1739 C CA . ASP A 1 229 ? -4.103 -12.388 12.972 1.00 80.50 229 ASP A CA 1
ATOM 1740 C C . ASP A 1 229 ? -4.301 -13.444 11.878 1.00 80.50 229 ASP A C 1
ATOM 1742 O O . ASP A 1 229 ? -3.455 -13.599 10.998 1.00 80.50 229 ASP A O 1
ATOM 1746 N N . TYR A 1 230 ? -5.452 -14.123 11.853 1.00 80.88 230 TYR A N 1
ATOM 1747 C CA . TYR A 1 230 ? -5.751 -15.106 10.807 1.00 80.88 230 TYR A CA 1
ATOM 1748 C C . TYR A 1 230 ? -5.854 -14.460 9.423 1.00 80.88 230 TYR A C 1
ATOM 1750 O O . TYR A 1 230 ? -5.401 -15.036 8.434 1.00 80.88 230 TYR A O 1
ATOM 1758 N N . LEU A 1 231 ? -6.414 -13.248 9.346 1.00 82.69 231 LEU A N 1
ATOM 1759 C CA . LEU A 1 231 ? -6.455 -12.488 8.098 1.00 82.69 231 LEU A CA 1
ATOM 1760 C C . LEU A 1 231 ? -5.037 -12.092 7.654 1.00 82.69 231 LEU A C 1
ATOM 1762 O O . LEU A 1 231 ? -4.696 -12.183 6.474 1.00 82.69 231 LEU A O 1
ATOM 1766 N N . ALA A 1 232 ? -4.194 -11.716 8.614 1.00 84.94 232 ALA A N 1
ATOM 1767 C CA . ALA A 1 232 ? -2.798 -11.366 8.387 1.00 84.94 232 ALA A CA 1
ATOM 1768 C C . ALA A 1 232 ? -2.021 -12.528 7.750 1.00 84.94 232 ALA A C 1
ATOM 1770 O O . ALA A 1 232 ? -1.399 -12.355 6.701 1.00 84.94 232 ALA A O 1
ATOM 1771 N N . ILE A 1 233 ? -2.132 -13.723 8.338 1.00 83.94 233 ILE A N 1
ATOM 1772 C CA . ILE A 1 233 ? -1.460 -14.943 7.873 1.00 83.94 233 ILE A CA 1
ATOM 1773 C C . ILE A 1 233 ? -1.920 -15.315 6.461 1.00 83.94 233 ILE A C 1
ATOM 1775 O O . ILE A 1 233 ? -1.091 -15.596 5.597 1.00 83.94 233 ILE A O 1
ATOM 1779 N N . VAL A 1 234 ? -3.229 -15.274 6.191 1.00 82.81 234 VAL A N 1
ATOM 1780 C CA . VAL A 1 234 ? -3.760 -15.629 4.866 1.00 82.81 234 VAL A CA 1
ATOM 1781 C C . VAL A 1 234 ? -3.319 -14.638 3.796 1.00 82.81 234 VAL A C 1
ATOM 1783 O O . VAL A 1 234 ? -2.961 -15.050 2.694 1.00 82.81 234 VAL A O 1
ATOM 1786 N N . THR A 1 235 ? -3.283 -13.341 4.106 1.00 88.31 235 THR A N 1
ATOM 1787 C CA . THR A 1 235 ? -2.784 -12.351 3.143 1.00 88.31 235 THR A CA 1
ATOM 1788 C C . TH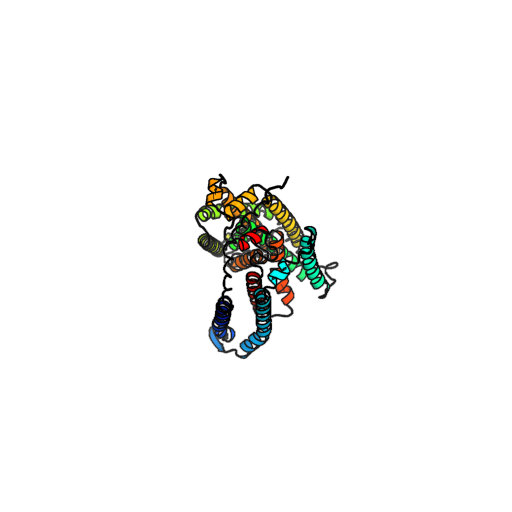R A 1 235 ? -1.289 -12.525 2.876 1.00 88.31 235 THR A C 1
ATOM 1790 O O . THR A 1 235 ? -0.877 -12.446 1.722 1.00 88.31 235 THR A O 1
ATOM 1793 N N . LEU A 1 236 ? -0.481 -12.835 3.894 1.00 87.00 236 LEU A N 1
ATOM 1794 C CA . LEU A 1 236 ? 0.935 -13.171 3.711 1.00 87.00 236 LEU A CA 1
ATOM 1795 C C . LEU A 1 236 ? 1.097 -14.393 2.798 1.00 87.00 236 LEU A C 1
ATOM 1797 O O . LEU A 1 236 ? 1.830 -14.323 1.815 1.00 87.00 236 LEU A O 1
ATOM 1801 N N . GLY A 1 237 ? 0.350 -15.470 3.061 1.00 79.31 237 GLY A N 1
ATOM 1802 C CA . GLY A 1 237 ? 0.346 -16.662 2.211 1.00 79.31 237 GLY A CA 1
ATOM 1803 C C . GLY A 1 237 ? -0.084 -16.369 0.771 1.00 79.31 237 GLY A C 1
ATOM 1804 O O . GLY A 1 237 ? 0.465 -16.943 -0.161 1.00 79.31 237 GLY A O 1
ATOM 1805 N N . PHE A 1 238 ? -1.013 -15.432 0.565 1.00 86.56 238 PHE A N 1
ATOM 1806 C CA . PHE A 1 238 ? -1.366 -14.948 -0.769 1.00 86.56 238 PHE A CA 1
ATOM 1807 C C . PHE A 1 238 ? -0.202 -14.221 -1.457 1.00 86.56 238 PHE A C 1
ATOM 1809 O O . PHE A 1 238 ? 0.044 -14.483 -2.630 1.00 86.56 238 PHE A O 1
ATOM 1816 N N . ALA A 1 239 ? 0.522 -13.339 -0.762 1.00 86.50 239 ALA A N 1
ATOM 1817 C CA . ALA A 1 239 ? 1.666 -12.638 -1.349 1.00 86.50 239 ALA A CA 1
ATOM 1818 C C . ALA A 1 239 ? 2.781 -13.609 -1.762 1.00 86.50 239 ALA A C 1
ATOM 1820 O O . ALA A 1 239 ? 3.266 -13.530 -2.891 1.00 86.50 239 ALA A O 1
ATOM 1821 N N . GLU A 1 240 ? 3.106 -14.577 -0.903 1.00 85.44 240 GLU A N 1
ATOM 1822 C CA . GLU A 1 240 ? 4.047 -15.648 -1.246 1.00 85.44 240 GLU A CA 1
ATOM 1823 C C . GLU A 1 240 ? 3.506 -16.540 -2.371 1.00 85.44 240 GLU A C 1
ATOM 1825 O O . GLU A 1 240 ? 4.233 -16.878 -3.298 1.00 85.44 240 GLU A O 1
ATOM 1830 N N . GLY A 1 241 ? 2.205 -16.836 -2.384 1.00 79.44 241 GLY A N 1
ATOM 1831 C CA . GLY A 1 241 ? 1.567 -17.551 -3.489 1.00 79.44 241 GLY A CA 1
ATOM 1832 C C . GLY A 1 241 ? 1.703 -16.817 -4.828 1.00 79.44 241 GLY A C 1
ATOM 1833 O O . GLY A 1 241 ? 2.010 -17.438 -5.841 1.00 79.44 241 GLY A O 1
ATOM 1834 N N . VAL A 1 242 ? 1.531 -15.492 -4.847 1.00 85.94 242 VAL A N 1
ATOM 1835 C CA . VAL A 1 242 ? 1.743 -14.654 -6.042 1.00 85.94 242 VAL A CA 1
ATOM 1836 C C . VAL A 1 242 ? 3.209 -14.682 -6.473 1.00 85.94 242 VAL A C 1
ATOM 1838 O O . VAL A 1 242 ? 3.485 -14.776 -7.669 1.00 85.94 242 VAL A O 1
ATOM 1841 N N . ARG A 1 243 ? 4.144 -14.629 -5.518 1.00 83.25 243 ARG A N 1
ATOM 1842 C CA . ARG A 1 243 ? 5.585 -14.730 -5.781 1.00 83.25 243 ARG A CA 1
ATOM 1843 C C . ARG A 1 243 ? 5.940 -16.063 -6.438 1.00 83.25 243 ARG A C 1
ATOM 1845 O O . ARG A 1 243 ? 6.590 -16.072 -7.482 1.00 83.25 243 ARG A O 1
ATOM 1852 N N . GLU A 1 244 ? 5.465 -17.170 -5.877 1.00 84.19 244 GLU A N 1
ATOM 1853 C CA . GLU A 1 244 ? 5.694 -18.509 -6.423 1.00 84.19 244 GLU A CA 1
ATOM 1854 C C . GLU A 1 244 ? 5.020 -18.693 -7.789 1.00 84.19 244 GLU A C 1
ATOM 1856 O O . GLU A 1 244 ? 5.625 -19.244 -8.709 1.00 84.19 244 GLU A O 1
ATOM 1861 N N . LEU A 1 245 ? 3.810 -18.159 -7.988 1.00 82.56 245 LEU A N 1
ATOM 1862 C CA . LEU A 1 245 ? 3.169 -18.135 -9.307 1.00 82.56 245 LEU A CA 1
ATOM 1863 C C . LEU A 1 245 ? 4.014 -17.363 -10.327 1.00 82.56 245 LEU A C 1
ATOM 1865 O O . LEU A 1 245 ? 4.193 -17.836 -11.446 1.00 82.56 245 LEU A O 1
ATOM 1869 N N . ALA A 1 246 ? 4.572 -16.212 -9.952 1.00 81.81 246 ALA A N 1
ATOM 1870 C CA . ALA A 1 246 ? 5.422 -15.423 -10.837 1.00 81.81 246 ALA A CA 1
ATOM 1871 C C . ALA A 1 246 ? 6.730 -16.141 -11.214 1.00 81.81 246 ALA A C 1
ATOM 1873 O O . ALA A 1 246 ? 7.224 -15.955 -12.326 1.00 81.81 246 ALA A O 1
ATOM 1874 N N . ILE A 1 247 ? 7.268 -16.976 -10.324 1.00 80.44 247 ILE A N 1
ATOM 1875 C CA . ILE A 1 247 ? 8.459 -17.796 -10.586 1.00 80.44 247 ILE A CA 1
ATOM 1876 C C . ILE A 1 247 ? 8.139 -18.959 -11.536 1.00 80.44 247 ILE A C 1
ATOM 1878 O O . ILE A 1 247 ? 8.959 -19.286 -12.391 1.00 80.44 247 ILE A O 1
ATOM 1882 N N . ASN A 1 248 ? 6.958 -19.567 -11.410 1.00 78.94 248 ASN A N 1
ATOM 1883 C CA . ASN A 1 248 ? 6.590 -20.763 -12.173 1.00 78.94 248 ASN A CA 1
ATOM 1884 C C . ASN A 1 248 ? 5.943 -20.460 -13.537 1.00 78.94 248 ASN A C 1
ATOM 1886 O O . ASN A 1 248 ? 5.991 -21.295 -14.438 1.00 78.94 248 ASN A O 1
ATOM 1890 N N . LEU A 1 249 ? 5.337 -19.284 -13.720 1.00 83.31 249 LEU A N 1
ATOM 1891 C CA . LEU A 1 249 ? 4.669 -18.924 -14.971 1.00 83.31 249 LEU A CA 1
ATOM 1892 C C . LEU A 1 249 ? 5.660 -18.422 -16.034 1.00 83.31 249 LEU A C 1
ATOM 1894 O O . LEU A 1 249 ? 6.472 -17.526 -15.811 1.00 83.31 249 LEU A O 1
ATOM 1898 N N . GLU A 1 250 ? 5.540 -18.942 -17.256 1.00 81.94 250 GLU A N 1
ATOM 1899 C CA . GLU A 1 250 ? 6.342 -18.476 -18.399 1.00 81.94 250 GLU A CA 1
ATOM 1900 C C . GLU A 1 250 ? 5.994 -17.032 -18.791 1.00 81.94 250 GLU A C 1
ATOM 1902 O O . GLU A 1 250 ? 6.862 -16.227 -19.134 1.00 81.94 250 GLU A O 1
ATOM 1907 N N . VAL A 1 251 ? 4.713 -16.662 -18.674 1.00 81.12 251 VAL A N 1
ATOM 1908 C CA . VAL A 1 251 ? 4.213 -15.325 -19.034 1.00 81.12 251 VAL A CA 1
ATOM 1909 C C . VAL A 1 251 ? 4.862 -14.224 -18.187 1.00 81.12 251 VAL A C 1
ATOM 1911 O O . VAL A 1 251 ? 5.038 -13.108 -18.678 1.00 81.12 251 VAL A O 1
ATOM 1914 N N . THR A 1 252 ? 5.267 -14.520 -16.953 1.00 81.31 252 THR A N 1
ATOM 1915 C CA . THR A 1 252 ? 5.916 -13.579 -16.025 1.00 81.31 252 THR A CA 1
ATOM 1916 C C . THR A 1 252 ? 7.439 -13.535 -16.168 1.00 81.31 252 THR A C 1
ATOM 1918 O O . THR A 1 252 ? 8.091 -12.792 -15.438 1.00 81.31 252 THR A O 1
ATOM 1921 N N . GLY A 1 253 ? 8.020 -14.287 -17.111 1.00 80.62 253 GLY A N 1
ATOM 1922 C CA . GLY A 1 253 ? 9.474 -14.385 -17.267 1.00 80.62 253 GLY A CA 1
ATOM 1923 C C . GLY A 1 253 ? 10.154 -15.197 -16.160 1.00 80.62 253 GLY A C 1
ATOM 1924 O O . GLY A 1 253 ? 11.373 -15.112 -16.006 1.00 80.62 253 GLY A O 1
ATOM 1925 N N . GLN A 1 254 ? 9.377 -15.982 -15.399 1.00 86.50 254 GLN A N 1
ATOM 1926 C CA . GLN A 1 254 ? 9.854 -16.871 -14.337 1.00 86.50 254 GLN A CA 1
ATOM 1927 C C . GLN A 1 254 ? 10.764 -16.139 -13.327 1.00 86.50 254 GLN A C 1
ATOM 1929 O O . GLN A 1 254 ? 10.499 -15.003 -12.929 1.00 86.50 254 GLN A O 1
ATOM 1934 N N . THR A 1 255 ? 11.872 -16.764 -12.921 1.00 84.00 255 THR A N 1
ATOM 1935 C CA . THR A 1 255 ? 12.891 -16.175 -12.037 1.00 84.00 255 THR A CA 1
ATOM 1936 C C . THR A 1 255 ? 13.582 -14.951 -12.633 1.00 84.00 255 THR A C 1
ATOM 1938 O O . THR A 1 255 ? 14.050 -14.093 -11.886 1.00 84.00 255 THR A O 1
ATOM 1941 N N . SER A 1 256 ? 13.639 -14.850 -13.965 1.00 82.62 256 SER A N 1
ATOM 1942 C CA . SER A 1 256 ? 14.314 -13.751 -14.663 1.00 82.62 256 SER A CA 1
ATOM 1943 C C . SER A 1 256 ? 13.481 -12.473 -14.688 1.00 82.62 256 SER A C 1
ATOM 1945 O O . SER A 1 256 ? 14.043 -11.401 -14.881 1.00 82.62 256 SER A O 1
ATOM 1947 N N . GLY A 1 257 ? 12.166 -12.564 -14.472 1.00 87.00 257 GLY A N 1
ATOM 1948 C CA . GLY A 1 257 ? 11.262 -11.423 -14.546 1.00 87.00 257 GLY A CA 1
ATOM 1949 C C . GLY A 1 257 ? 11.064 -10.883 -15.967 1.00 87.00 257 GLY A C 1
ATOM 1950 O O . GLY A 1 257 ? 11.492 -11.472 -16.961 1.00 87.00 257 GLY A O 1
ATOM 1951 N N . ILE A 1 258 ? 10.395 -9.734 -16.074 1.00 86.38 258 ILE A N 1
ATOM 1952 C CA . ILE A 1 258 ? 10.125 -9.052 -17.345 1.00 86.38 258 ILE A CA 1
ATOM 1953 C C . ILE A 1 258 ? 10.927 -7.755 -17.391 1.00 86.38 258 ILE A C 1
ATOM 1955 O O . ILE A 1 258 ? 10.760 -6.879 -16.544 1.00 86.38 258 ILE A O 1
ATOM 1959 N N . LEU A 1 259 ? 11.761 -7.604 -18.419 1.00 85.44 259 LEU A N 1
ATOM 1960 C CA . LEU A 1 259 ? 12.464 -6.360 -18.722 1.00 85.44 259 LEU A CA 1
ATOM 1961 C C . LEU A 1 259 ? 11.596 -5.495 -19.648 1.00 85.44 259 LEU A C 1
ATOM 1963 O O . LEU A 1 259 ? 11.302 -5.891 -20.774 1.00 85.44 259 LEU A O 1
ATOM 1967 N N . LEU A 1 260 ? 11.214 -4.297 -19.208 1.00 77.88 260 LEU A N 1
ATOM 1968 C CA . LEU A 1 260 ? 10.355 -3.371 -19.959 1.00 77.88 260 LEU A CA 1
ATOM 1969 C C . LEU A 1 260 ? 11.175 -2.490 -20.922 1.00 77.88 260 LEU A C 1
ATOM 1971 O O . LEU A 1 260 ? 10.928 -1.293 -21.080 1.00 77.88 260 LEU A O 1
ATOM 1975 N N . ARG A 1 261 ? 12.199 -3.062 -21.565 1.00 57.66 261 ARG A N 1
ATOM 1976 C CA . ARG A 1 261 ? 13.145 -2.301 -22.390 1.00 57.66 261 ARG A CA 1
ATOM 1977 C C . ARG A 1 261 ? 12.477 -1.866 -23.700 1.00 57.66 261 ARG A C 1
ATOM 1979 O O . ARG A 1 261 ? 12.262 -2.684 -24.585 1.00 57.66 261 ARG A O 1
ATOM 1986 N N . ASN A 1 262 ? 12.204 -0.565 -23.829 1.00 52.41 262 ASN A N 1
ATOM 1987 C CA . ASN A 1 262 ? 11.737 0.099 -25.057 1.00 52.41 262 ASN A CA 1
ATOM 1988 C C . ASN A 1 262 ? 10.500 -0.531 -25.716 1.00 52.41 262 ASN A C 1
ATOM 1990 O O . ASN A 1 262 ? 10.430 -0.646 -26.941 1.00 52.41 262 ASN A O 1
ATOM 1994 N N . ALA A 1 263 ? 9.502 -0.915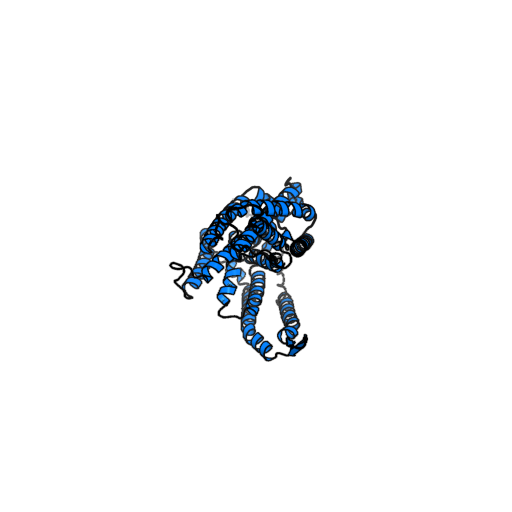 -24.928 1.00 45.47 263 ALA A N 1
ATOM 1995 C CA . ALA A 1 263 ? 8.303 -1.532 -25.470 1.00 45.47 263 ALA A CA 1
ATOM 1996 C C . ALA A 1 263 ? 7.196 -0.505 -25.767 1.00 45.47 263 ALA A C 1
ATOM 1998 O O . ALA A 1 263 ? 6.133 -0.535 -25.177 1.00 45.47 263 ALA A O 1
ATOM 1999 N N . SER A 1 264 ? 7.453 0.423 -26.695 1.00 43.69 264 SER A N 1
ATOM 2000 C CA . SER A 1 264 ? 6.544 0.695 -27.820 1.00 43.69 264 SER A CA 1
ATOM 2001 C C . SER A 1 264 ? 7.150 1.742 -28.766 1.00 43.69 264 SER A C 1
ATOM 2003 O O . SER A 1 264 ? 7.689 2.767 -28.352 1.00 43.69 264 SER A O 1
ATOM 2005 N N . LYS A 1 265 ? 7.038 1.508 -30.078 1.00 45.25 265 LYS A N 1
ATOM 2006 C CA . LYS A 1 265 ? 7.483 2.449 -31.125 1.00 45.25 265 LYS A CA 1
ATOM 2007 C C . LYS A 1 265 ? 6.622 3.729 -31.208 1.00 45.25 265 LYS A C 1
ATOM 2009 O O . LYS A 1 265 ? 6.936 4.602 -32.007 1.00 45.25 265 LYS A O 1
ATOM 2014 N N . ILE A 1 266 ? 5.557 3.846 -30.402 1.00 45.50 266 ILE A N 1
ATOM 2015 C CA . ILE A 1 266 ? 4.607 4.986 -30.353 1.00 45.50 266 ILE A CA 1
ATOM 2016 C C . ILE A 1 266 ? 4.347 5.428 -28.887 1.00 45.50 266 ILE A C 1
ATOM 2018 O O . ILE A 1 266 ? 3.359 6.065 -28.546 1.00 45.50 266 ILE A O 1
ATOM 2022 N N . GLY A 1 267 ? 5.271 5.125 -27.980 1.00 49.25 267 GLY A N 1
ATOM 2023 C CA . GLY A 1 267 ? 5.140 5.426 -26.557 1.00 49.25 267 GLY A CA 1
ATOM 2024 C C . GLY A 1 267 ? 6.462 5.134 -25.874 1.00 49.25 267 GLY A C 1
ATOM 2025 O O . GLY A 1 267 ? 6.667 4.052 -25.329 1.00 49.25 267 GLY A O 1
ATOM 2026 N N . LEU A 1 268 ? 7.370 6.106 -25.976 1.00 52.88 268 LEU A N 1
ATOM 2027 C CA . LEU A 1 268 ? 8.652 6.121 -25.279 1.00 52.88 268 LEU A CA 1
ATOM 2028 C C . LEU A 1 268 ? 8.449 5.713 -23.815 1.00 52.88 268 LEU A C 1
ATOM 2030 O O . LEU A 1 268 ? 7.499 6.170 -23.172 1.00 52.88 268 LEU A O 1
ATOM 2034 N N . ALA A 1 269 ? 9.348 4.872 -23.290 1.00 54.78 269 ALA A N 1
ATOM 2035 C CA . ALA A 1 269 ? 9.475 4.705 -21.848 1.00 54.78 269 ALA A CA 1
ATOM 2036 C C . ALA A 1 269 ? 9.548 6.116 -21.238 1.00 54.78 269 ALA A C 1
ATOM 2038 O O . ALA A 1 269 ? 10.374 6.911 -21.695 1.00 54.78 269 ALA A O 1
ATOM 2039 N N . PRO A 1 270 ? 8.639 6.480 -20.317 1.00 64.19 270 PRO A N 1
ATOM 2040 C CA . PRO A 1 270 ? 8.536 7.857 -19.874 1.00 64.19 270 PRO A CA 1
ATOM 2041 C C . PRO A 1 270 ? 9.844 8.286 -19.224 1.00 64.19 270 PRO A C 1
ATOM 2043 O O . PRO A 1 270 ? 10.387 7.584 -18.369 1.00 64.19 270 PRO A O 1
ATOM 2046 N N . ASP A 1 271 ? 10.332 9.462 -19.611 1.00 72.00 271 ASP A N 1
ATOM 2047 C CA . ASP A 1 271 ? 11.469 10.068 -18.941 1.00 72.00 271 ASP A CA 1
ATOM 2048 C C . ASP A 1 271 ? 11.158 10.189 -17.444 1.00 72.00 271 ASP A C 1
ATOM 2050 O O . ASP A 1 271 ? 10.024 10.463 -17.038 1.00 72.00 271 ASP A O 1
ATOM 2054 N N . LYS A 1 272 ? 12.174 10.022 -16.595 1.00 77.44 272 LYS A N 1
ATOM 2055 C CA . LYS A 1 272 ? 12.046 10.200 -15.139 1.00 77.44 272 LYS A CA 1
ATOM 2056 C C . LYS A 1 272 ? 11.269 11.468 -14.727 1.00 77.44 272 LYS A C 1
ATOM 2058 O O . LYS A 1 272 ? 10.398 11.346 -13.866 1.00 77.44 272 LYS A O 1
ATOM 2063 N N . PRO A 1 273 ? 11.492 12.663 -15.315 1.00 73.75 273 PRO A N 1
ATOM 2064 C CA . PRO A 1 273 ? 10.661 13.839 -15.031 1.00 73.75 273 PRO A CA 1
ATOM 2065 C C . PRO A 1 273 ? 9.176 13.650 -15.378 1.00 73.75 273 PRO A C 1
ATOM 2067 O O . PRO A 1 273 ? 8.314 14.103 -14.626 1.00 73.75 273 PRO A O 1
ATOM 2070 N N . THR A 1 274 ? 8.856 12.958 -16.473 1.00 78.38 274 THR A N 1
ATOM 2071 C CA . THR A 1 274 ? 7.472 12.642 -16.844 1.00 78.38 274 THR A CA 1
ATOM 2072 C C . THR A 1 274 ? 6.845 11.701 -15.822 1.00 78.38 274 THR A C 1
ATOM 2074 O O . THR A 1 274 ? 5.744 11.977 -15.350 1.00 78.38 274 THR A O 1
ATOM 2077 N N . ILE A 1 275 ? 7.551 10.639 -15.416 1.00 78.00 275 ILE A N 1
ATOM 2078 C CA . ILE A 1 275 ? 7.084 9.729 -14.357 1.00 78.00 275 ILE A CA 1
ATOM 2079 C C . ILE A 1 275 ? 6.797 10.515 -13.077 1.00 78.00 275 ILE A C 1
ATOM 2081 O O . ILE A 1 275 ? 5.722 10.367 -12.503 1.00 78.00 275 ILE A O 1
ATOM 2085 N N . LEU A 1 276 ? 7.715 11.390 -12.659 1.00 78.81 276 LEU A N 1
ATOM 2086 C CA . LEU A 1 276 ? 7.541 12.214 -11.464 1.00 78.81 276 LEU A CA 1
ATOM 2087 C C . LEU A 1 276 ? 6.281 13.087 -11.544 1.00 78.81 276 LEU A C 1
ATOM 2089 O O . LEU A 1 276 ? 5.511 13.125 -10.587 1.00 78.81 276 LEU A O 1
ATOM 2093 N N . ALA A 1 277 ? 6.041 13.752 -12.676 1.00 75.69 277 ALA A N 1
ATOM 2094 C CA . ALA A 1 277 ? 4.854 14.585 -12.863 1.00 75.69 277 ALA A CA 1
ATOM 2095 C C . ALA A 1 277 ? 3.553 13.776 -12.714 1.00 75.69 277 ALA A C 1
ATOM 2097 O O . ALA A 1 277 ? 2.633 14.203 -12.016 1.00 75.69 277 ALA A O 1
ATOM 2098 N N . TRP A 1 278 ? 3.497 12.582 -13.307 1.00 79.38 278 TRP A N 1
ATOM 2099 C CA . TRP A 1 278 ? 2.349 11.683 -13.180 1.00 79.38 278 TRP A CA 1
ATOM 2100 C C . TRP A 1 278 ? 2.187 11.121 -11.769 1.00 79.38 278 TRP A C 1
ATOM 2102 O O . TRP A 1 278 ? 1.064 11.037 -11.280 1.00 79.38 278 TRP A O 1
ATOM 2112 N N . VAL A 1 279 ? 3.281 10.777 -11.090 1.00 82.62 279 VAL A N 1
ATOM 2113 C CA . VAL A 1 279 ? 3.247 10.330 -9.693 1.00 82.62 279 VAL A CA 1
ATOM 2114 C C . VAL A 1 279 ? 2.678 11.431 -8.801 1.00 82.62 279 VAL A C 1
ATOM 2116 O O . VAL A 1 279 ? 1.755 11.166 -8.039 1.00 82.62 279 VAL A O 1
ATOM 2119 N N . LEU A 1 280 ? 3.157 12.672 -8.923 1.00 80.00 280 LEU A N 1
ATOM 2120 C CA . LEU A 1 280 ? 2.651 13.801 -8.135 1.00 80.00 280 LEU A CA 1
ATOM 2121 C C . LEU A 1 280 ? 1.175 14.092 -8.433 1.00 80.00 280 LEU A C 1
ATOM 2123 O O . LEU A 1 280 ? 0.388 14.290 -7.506 1.00 80.00 280 LEU A O 1
ATOM 2127 N N . LEU A 1 281 ? 0.783 14.056 -9.709 1.00 80.06 281 LEU A N 1
ATOM 2128 C CA . LEU A 1 281 ? -0.615 14.176 -10.121 1.00 80.06 281 LEU A CA 1
ATOM 2129 C C . LEU A 1 281 ? -1.478 13.089 -9.459 1.00 80.06 281 LEU A C 1
ATOM 2131 O O . LEU A 1 281 ? -2.516 13.393 -8.871 1.00 80.06 281 LEU A O 1
ATOM 2135 N N . LEU A 1 282 ? -1.039 11.830 -9.517 1.00 84.38 282 LEU A N 1
ATOM 2136 C CA . LEU A 1 282 ? -1.748 10.705 -8.917 1.00 84.38 282 LEU A CA 1
ATOM 2137 C C . LEU A 1 282 ? -1.806 10.814 -7.395 1.00 84.38 282 LEU A C 1
ATOM 2139 O O . LEU A 1 282 ? -2.858 10.546 -6.834 1.00 84.38 282 LEU A O 1
ATOM 2143 N N . VAL A 1 283 ? -0.746 11.260 -6.717 1.00 84.19 283 VAL A N 1
ATOM 2144 C CA . VAL A 1 283 ? -0.774 11.509 -5.264 1.00 84.19 283 VAL A CA 1
ATOM 2145 C C . VAL A 1 283 ? -1.893 12.495 -4.920 1.00 84.19 283 VAL A C 1
ATOM 2147 O O . VAL A 1 283 ? -2.686 12.218 -4.022 1.00 84.19 283 VAL A O 1
ATOM 2150 N N . ILE A 1 284 ? -2.009 13.602 -5.661 1.00 81.44 284 ILE A N 1
ATOM 2151 C CA . ILE A 1 284 ? -3.055 14.615 -5.446 1.00 81.44 284 ILE A CA 1
ATOM 2152 C C . ILE A 1 284 ? -4.448 14.026 -5.704 1.00 81.44 284 ILE A C 1
ATOM 2154 O O . ILE A 1 284 ? -5.346 14.189 -4.875 1.00 81.44 284 ILE A O 1
ATOM 2158 N N . ILE A 1 285 ? -4.633 13.316 -6.821 1.00 84.56 285 ILE A N 1
ATOM 2159 C CA . ILE A 1 285 ? -5.917 12.697 -7.185 1.00 84.56 285 ILE A CA 1
ATOM 2160 C C . ILE A 1 285 ? -6.327 11.647 -6.145 1.00 84.56 285 ILE A C 1
ATOM 2162 O O . ILE A 1 285 ? -7.459 11.672 -5.661 1.00 84.56 285 ILE A O 1
ATOM 2166 N N . CYS A 1 286 ? -5.413 10.755 -5.765 1.00 87.50 286 CYS A N 1
ATOM 2167 C CA . CYS A 1 286 ? -5.634 9.717 -4.763 1.00 87.50 286 CYS A CA 1
ATOM 2168 C C . CYS A 1 286 ? -5.958 10.329 -3.396 1.00 87.50 286 CYS A C 1
ATOM 2170 O O . CYS A 1 286 ? -6.932 9.921 -2.766 1.00 87.50 286 CYS A O 1
ATOM 2172 N N . ALA A 1 287 ? -5.211 11.347 -2.958 1.00 83.38 287 ALA A N 1
ATOM 2173 C CA . ALA A 1 287 ? -5.474 12.039 -1.699 1.00 83.38 287 ALA A CA 1
ATOM 2174 C C . ALA A 1 287 ? -6.854 12.716 -1.703 1.00 83.38 287 ALA A C 1
ATOM 2176 O O . ALA A 1 287 ? -7.617 12.565 -0.748 1.00 83.38 287 ALA A O 1
ATOM 2177 N N . ALA A 1 288 ? -7.219 13.404 -2.789 1.00 80.62 288 ALA A N 1
ATOM 2178 C CA . ALA A 1 288 ? -8.532 14.030 -2.933 1.00 80.62 288 ALA A CA 1
ATOM 2179 C C . ALA A 1 288 ? -9.671 12.994 -2.950 1.00 80.62 288 ALA A C 1
ATOM 2181 O O . ALA A 1 288 ? -10.701 13.193 -2.297 1.00 80.62 288 ALA A O 1
ATOM 2182 N N . ALA A 1 289 ? -9.483 11.874 -3.654 1.00 87.06 289 ALA A N 1
ATOM 2183 C CA . ALA A 1 289 ? -10.443 10.776 -3.706 1.00 87.06 289 ALA A CA 1
ATOM 2184 C C . ALA A 1 289 ? -10.636 10.137 -2.324 1.00 87.06 289 ALA A C 1
ATOM 2186 O O . ALA A 1 289 ? -11.769 9.984 -1.871 1.00 87.06 289 ALA A O 1
ATOM 2187 N N . ILE A 1 290 ? -9.550 9.836 -1.611 1.00 88.06 290 ILE A N 1
ATOM 2188 C CA . ILE A 1 290 ? -9.609 9.244 -0.269 1.00 88.06 290 ILE A CA 1
ATOM 2189 C C . ILE A 1 290 ? -10.222 10.222 0.731 1.00 88.06 290 ILE A C 1
ATOM 2191 O O . ILE A 1 290 ? -11.064 9.819 1.530 1.00 88.06 290 ILE A O 1
ATOM 2195 N N . TYR A 1 291 ? -9.891 11.512 0.649 1.00 86.31 291 TYR A N 1
ATOM 2196 C CA . TYR A 1 291 ? -10.513 12.542 1.478 1.00 86.31 291 TYR A CA 1
ATOM 2197 C C . TYR A 1 291 ? -12.035 12.590 1.276 1.00 86.31 291 TYR A C 1
ATOM 2199 O O . TYR A 1 291 ? -12.793 12.631 2.249 1.00 86.31 291 TYR A O 1
ATOM 2207 N N . AR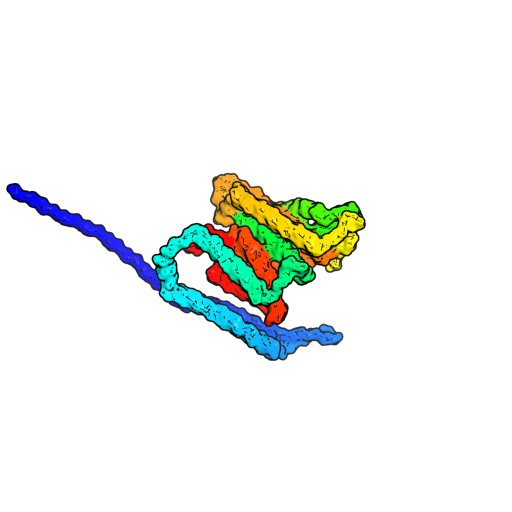G A 1 292 ? -12.499 12.526 0.020 1.00 89.75 292 ARG A N 1
ATOM 2208 C CA . ARG A 1 292 ? -13.931 12.448 -0.315 1.00 89.75 292 ARG A CA 1
ATOM 2209 C C . ARG A 1 292 ? -14.568 11.165 0.219 1.00 89.75 292 ARG A C 1
ATOM 2211 O O . ARG A 1 292 ? -15.640 11.238 0.813 1.00 89.75 292 ARG A O 1
ATOM 2218 N N . ILE A 1 293 ? -13.918 10.013 0.043 1.00 89.06 293 ILE A N 1
ATOM 2219 C CA . ILE A 1 293 ? -14.418 8.713 0.516 1.00 89.06 293 ILE A CA 1
ATOM 2220 C C . ILE A 1 293 ? -14.526 8.700 2.045 1.00 89.06 293 ILE A C 1
ATOM 2222 O O . ILE A 1 293 ? -15.550 8.265 2.574 1.00 89.06 293 ILE A O 1
ATOM 2226 N N . TYR A 1 294 ? -13.533 9.236 2.752 1.00 86.75 294 TYR A N 1
ATOM 2227 C CA . TYR A 1 294 ? -13.518 9.313 4.212 1.00 86.75 294 TYR A CA 1
ATOM 2228 C C . TYR A 1 294 ? -14.704 10.121 4.769 1.00 86.75 294 TYR A C 1
ATOM 2230 O O . TYR A 1 294 ? -15.361 9.684 5.711 1.00 86.75 294 TYR A O 1
ATOM 2238 N N . HIS A 1 295 ? -15.046 11.254 4.144 1.00 86.25 295 HIS A N 1
ATOM 2239 C CA . HIS A 1 295 ? -16.194 12.081 4.551 1.00 86.25 295 HIS A CA 1
ATOM 2240 C C . HIS A 1 295 ? -17.547 11.577 4.009 1.00 86.25 295 HIS A C 1
ATOM 2242 O O . HIS A 1 295 ? -18.607 12.115 4.346 1.00 86.25 295 HIS A O 1
ATOM 2248 N N . SER A 1 296 ? -17.541 10.532 3.183 1.00 92.94 296 SER A N 1
ATOM 2249 C CA . SER A 1 296 ? -18.748 9.931 2.613 1.00 92.94 296 SER A CA 1
ATOM 2250 C C . SER A 1 296 ? -19.395 8.901 3.561 1.00 92.94 296 SER A C 1
ATOM 2252 O O . SER A 1 296 ? -18.794 8.504 4.565 1.00 92.94 296 SER A O 1
ATOM 2254 N N . PRO A 1 297 ? -20.617 8.416 3.259 1.00 91.00 297 PRO A N 1
ATOM 2255 C CA . PRO A 1 297 ? -21.231 7.314 4.002 1.00 91.00 297 PRO A CA 1
ATOM 2256 C C . PRO A 1 297 ? -20.381 6.035 4.025 1.00 91.00 297 PRO A C 1
ATOM 2258 O O . PRO A 1 297 ? -20.432 5.308 5.012 1.00 91.00 297 PRO A O 1
ATOM 2261 N N . LEU A 1 298 ? -19.578 5.782 2.980 1.00 92.75 298 LEU A N 1
ATOM 2262 C CA . LEU A 1 298 ? -18.689 4.615 2.915 1.00 92.75 298 LEU A CA 1
ATOM 2263 C C . LEU A 1 298 ? -17.606 4.681 3.996 1.00 92.75 298 LEU A C 1
ATOM 2265 O O . LEU A 1 298 ? -17.422 3.720 4.737 1.00 92.75 298 LEU A O 1
ATOM 2269 N N . GLY A 1 299 ? -16.952 5.838 4.143 1.00 91.25 299 GLY A N 1
ATOM 2270 C CA . GLY A 1 299 ? -15.952 6.055 5.187 1.00 91.25 299 GLY A CA 1
ATOM 2271 C C . GLY A 1 299 ? -16.537 5.888 6.589 1.00 91.25 299 GLY A C 1
ATOM 2272 O O . GLY A 1 299 ? -15.959 5.191 7.419 1.00 91.25 299 GLY A O 1
ATOM 2273 N N . ARG A 1 300 ? -17.736 6.436 6.834 1.00 91.00 300 ARG A N 1
ATOM 2274 C CA . ARG A 1 300 ? -18.441 6.260 8.118 1.00 91.00 300 ARG A CA 1
ATOM 2275 C C . ARG A 1 300 ? -18.793 4.799 8.404 1.00 91.00 300 ARG A C 1
ATOM 2277 O O . ARG A 1 300 ? -18.671 4.373 9.548 1.00 91.00 300 ARG A O 1
ATOM 2284 N N . ALA A 1 301 ? -19.202 4.042 7.386 1.00 94.06 301 ALA A N 1
ATOM 2285 C CA . ALA A 1 301 ? -19.501 2.621 7.524 1.00 94.06 301 ALA A CA 1
ATOM 2286 C C . ALA A 1 301 ? -18.249 1.798 7.863 1.00 94.06 301 ALA A C 1
ATOM 2288 O O . ALA A 1 301 ? -18.320 0.930 8.727 1.00 94.06 301 ALA A O 1
ATOM 2289 N N . TRP A 1 302 ? -17.100 2.084 7.238 1.00 93.81 302 TRP A N 1
ATOM 2290 C CA . TRP A 1 302 ? -15.841 1.413 7.582 1.00 93.81 302 TRP A CA 1
ATOM 2291 C C . TRP A 1 302 ? -15.389 1.714 9.002 1.00 93.81 302 TRP A C 1
ATOM 2293 O O . TRP A 1 302 ? -15.050 0.780 9.720 1.00 93.81 302 TRP A O 1
ATOM 2303 N N . ILE A 1 303 ? -15.470 2.979 9.423 1.00 90.81 303 ILE A N 1
ATOM 2304 C CA . ILE A 1 303 ? -15.143 3.365 10.799 1.00 90.81 303 ILE A CA 1
ATOM 2305 C C . ILE A 1 303 ? -16.057 2.622 11.781 1.00 90.81 303 ILE A C 1
ATOM 2307 O O . ILE A 1 303 ? -15.565 2.046 12.737 1.00 90.81 303 ILE A O 1
ATOM 2311 N N . ALA A 1 304 ? -17.367 2.548 11.521 1.00 91.31 304 ALA A N 1
ATOM 2312 C CA . ALA A 1 304 ? -18.285 1.795 12.379 1.00 91.31 304 ALA A CA 1
ATOM 2313 C C . ALA A 1 304 ? -17.931 0.297 12.467 1.00 91.31 304 ALA A C 1
ATOM 2315 O O . ALA A 1 304 ? -17.984 -0.275 13.550 1.00 91.31 304 ALA A O 1
ATOM 2316 N N . ILE A 1 305 ? -17.539 -0.325 11.348 1.00 91.69 305 ILE A N 1
ATOM 2317 C CA . ILE A 1 305 ? -17.091 -1.730 11.314 1.00 91.69 305 ILE A CA 1
ATOM 2318 C C . ILE A 1 305 ? -15.789 -1.924 12.100 1.00 91.69 305 ILE A C 1
ATOM 2320 O O . ILE A 1 305 ? -15.622 -2.968 12.727 1.00 91.69 305 ILE A O 1
ATOM 2324 N N . ARG A 1 306 ? -14.879 -0.942 12.055 1.00 89.38 306 ARG A N 1
ATOM 2325 C CA . ARG A 1 306 ? -13.617 -0.957 12.802 1.00 89.38 306 ARG A CA 1
ATOM 2326 C C . ARG A 1 306 ? -13.843 -0.913 14.315 1.00 89.38 306 ARG A C 1
ATOM 2328 O O . ARG A 1 306 ? -13.103 -1.583 15.025 1.00 89.38 306 ARG A O 1
ATOM 2335 N N . GLU A 1 307 ? -14.825 -0.138 14.781 1.00 88.12 307 GLU A N 1
ATOM 2336 C CA . GLU A 1 307 ? -15.169 -0.042 16.208 1.00 88.12 307 GLU A CA 1
ATOM 2337 C C . GLU A 1 307 ? -15.814 -1.334 16.723 1.00 88.12 307 GLU A C 1
ATOM 2339 O O . GLU A 1 307 ? -15.316 -1.961 17.654 1.00 88.12 307 GLU A O 1
ATOM 2344 N N . ASP A 1 308 ? -16.924 -1.747 16.105 1.00 90.62 308 ASP A N 1
ATOM 2345 C CA . ASP A 1 308 ? -17.617 -2.986 16.447 1.00 90.62 308 ASP A CA 1
ATOM 2346 C C . ASP A 1 308 ? -18.402 -3.497 15.236 1.00 90.62 308 ASP A C 1
ATOM 2348 O O . ASP A 1 308 ? -19.449 -2.975 14.843 1.00 90.62 308 ASP A O 1
ATOM 2352 N N . GLU A 1 309 ? -17.892 -4.576 14.651 1.00 89.81 309 GLU A N 1
ATOM 2353 C CA . GLU A 1 309 ? -18.499 -5.236 13.504 1.00 89.81 309 GLU A CA 1
ATOM 2354 C C . GLU A 1 309 ? -19.912 -5.776 13.790 1.00 89.81 309 GLU A C 1
ATOM 2356 O O . GLU A 1 309 ? -20.774 -5.739 12.907 1.00 89.81 309 GLU A O 1
ATOM 2361 N N . VAL A 1 310 ? -20.156 -6.293 14.998 1.00 90.75 310 VAL A N 1
ATOM 2362 C CA . VAL A 1 310 ? -21.443 -6.888 15.383 1.00 90.75 310 VAL A CA 1
ATOM 2363 C C . VAL A 1 310 ? -22.476 -5.784 15.578 1.00 90.75 310 VAL A C 1
ATOM 2365 O O . VAL A 1 310 ? -23.577 -5.877 15.028 1.00 90.75 310 VAL A O 1
ATOM 2368 N N . ALA A 1 311 ? -22.109 -4.706 16.274 1.00 91.69 311 ALA A N 1
ATOM 2369 C CA . ALA A 1 311 ? -22.975 -3.541 16.436 1.00 91.69 311 ALA A CA 1
ATOM 2370 C C . ALA A 1 311 ? -23.265 -2.857 15.088 1.00 91.69 311 ALA A C 1
ATOM 2372 O O . ALA A 1 311 ? -24.418 -2.545 14.789 1.00 91.69 311 ALA A O 1
ATOM 2373 N N . ALA A 1 312 ? -22.255 -2.692 14.228 1.00 92.75 312 ALA A N 1
ATOM 2374 C CA . ALA A 1 312 ? -22.432 -2.156 12.878 1.00 92.75 312 ALA A CA 1
ATOM 2375 C C . ALA A 1 312 ? -23.418 -3.001 12.051 1.00 92.75 312 ALA A C 1
ATOM 2377 O O . ALA A 1 312 ? -24.296 -2.454 11.376 1.00 92.75 312 ALA A O 1
ATOM 2378 N N . GLY A 1 313 ? -23.310 -4.331 12.139 1.00 93.44 313 GLY A N 1
ATOM 2379 C CA . GLY A 1 313 ? -24.240 -5.262 11.501 1.00 93.44 313 GLY A CA 1
ATOM 2380 C C . GLY A 1 313 ? -25.670 -5.149 12.040 1.00 93.44 313 GLY A C 1
ATOM 2381 O O . GLY A 1 313 ? -26.614 -5.123 11.250 1.00 93.44 313 GLY A O 1
ATOM 2382 N N . ALA A 1 314 ? -25.840 -5.005 13.359 1.00 94.75 314 ALA A N 1
ATOM 2383 C CA . ALA A 1 314 ? -27.149 -4.819 13.995 1.00 94.75 314 ALA A CA 1
ATOM 2384 C C . ALA A 1 314 ? -27.831 -3.500 13.581 1.00 94.75 314 ALA A C 1
ATOM 2386 O O . ALA A 1 314 ? -29.054 -3.444 13.474 1.00 94.75 314 ALA A O 1
ATOM 2387 N N . MET A 1 315 ? -27.044 -2.466 13.268 1.00 94.75 315 MET A N 1
ATOM 2388 C CA . MET A 1 315 ? -27.524 -1.178 12.749 1.00 94.75 315 MET A CA 1
ATOM 2389 C C . MET A 1 315 ? -27.832 -1.193 11.237 1.00 94.75 315 MET A C 1
ATOM 2391 O O . MET A 1 315 ? -28.107 -0.144 10.653 1.00 94.75 315 MET A O 1
ATOM 2395 N N . GLY A 1 316 ? -27.786 -2.360 10.583 1.00 93.75 316 GLY A N 1
ATOM 2396 C CA . GLY A 1 316 ? -28.145 -2.530 9.171 1.00 93.75 316 GLY A CA 1
ATOM 2397 C C . GLY A 1 316 ? -27.026 -2.214 8.173 1.00 93.75 316 GLY A C 1
ATOM 2398 O O . GLY A 1 316 ? -27.286 -2.136 6.969 1.00 93.75 316 GLY A O 1
ATOM 2399 N N . ILE A 1 317 ? -25.777 -2.043 8.624 1.00 95.62 317 ILE A N 1
ATOM 2400 C CA . ILE A 1 317 ? -24.636 -1.843 7.721 1.00 95.62 317 ILE A CA 1
ATOM 2401 C C . ILE A 1 317 ? -24.301 -3.186 7.051 1.00 95.62 317 ILE A C 1
ATOM 2403 O O . ILE A 1 317 ? -24.049 -4.171 7.747 1.00 95.62 317 ILE A O 1
ATOM 2407 N N . PRO A 1 318 ? -24.239 -3.267 5.706 1.00 94.62 318 PRO A N 1
ATOM 2408 C CA . PRO A 1 318 ? -23.884 -4.503 5.016 1.00 94.62 318 PRO A CA 1
ATOM 2409 C C . PRO A 1 318 ? -22.375 -4.776 5.140 1.00 94.62 318 PRO A C 1
ATOM 2411 O O . PRO A 1 318 ? -21.605 -4.505 4.214 1.00 94.62 318 PRO A O 1
ATOM 2414 N N . VAL A 1 319 ? -21.957 -5.330 6.284 1.00 92.81 319 VAL A N 1
ATOM 2415 C CA . VAL A 1 319 ? -20.553 -5.537 6.687 1.00 92.81 319 VAL A CA 1
ATOM 2416 C C . VAL A 1 319 ? -19.726 -6.192 5.583 1.00 92.81 319 VAL A C 1
ATOM 2418 O O . VAL A 1 319 ? -18.679 -5.673 5.204 1.00 92.81 319 VAL A O 1
ATOM 2421 N N . VAL A 1 320 ? -20.220 -7.293 5.008 1.00 92.06 320 VAL A N 1
ATOM 2422 C CA . VAL A 1 320 ? -19.506 -8.043 3.962 1.00 92.06 320 VAL A CA 1
ATOM 2423 C C . VAL A 1 320 ? -19.210 -7.166 2.747 1.00 92.06 320 VAL A C 1
ATOM 2425 O O . VAL A 1 320 ? -18.071 -7.114 2.291 1.00 92.06 320 VAL A O 1
ATOM 2428 N N . ARG A 1 321 ? -20.208 -6.431 2.239 1.00 93.56 321 ARG A N 1
ATOM 2429 C CA . ARG A 1 321 ? -20.023 -5.556 1.069 1.00 93.56 321 ARG A CA 1
ATOM 2430 C C . ARG A 1 321 ? -19.019 -4.449 1.371 1.00 93.56 321 ARG A C 1
ATOM 2432 O O . ARG A 1 321 ? -18.170 -4.163 0.537 1.00 93.56 321 ARG A O 1
ATOM 2439 N N . MET A 1 322 ? -19.085 -3.868 2.567 1.00 94.81 322 MET A N 1
ATOM 2440 C CA . MET A 1 322 ? -18.177 -2.797 2.972 1.00 94.81 322 MET A CA 1
ATOM 2441 C C . MET A 1 322 ? -16.733 -3.292 3.116 1.00 94.81 322 MET A C 1
ATOM 2443 O O . MET A 1 322 ? -15.831 -2.630 2.609 1.00 94.81 322 MET A O 1
ATOM 2447 N N . LYS A 1 323 ? -16.507 -4.471 3.711 1.00 93.06 323 LYS A N 1
ATOM 2448 C CA . LYS A 1 323 ? -15.173 -5.094 3.792 1.00 93.06 323 LYS A CA 1
ATOM 2449 C C . LYS A 1 323 ? -14.606 -5.444 2.412 1.00 93.06 323 LYS A C 1
ATOM 2451 O O . LYS A 1 323 ? -13.434 -5.205 2.150 1.00 93.06 323 LYS A O 1
ATOM 2456 N N . LEU A 1 324 ? -15.435 -5.979 1.514 1.00 94.25 324 LEU A N 1
ATOM 2457 C CA . LEU A 1 324 ? -15.012 -6.287 0.144 1.00 94.25 324 LEU A CA 1
ATOM 2458 C C . LEU A 1 324 ? -14.664 -5.022 -0.647 1.00 94.25 324 LEU A C 1
ATOM 2460 O O . LEU A 1 324 ? -13.696 -5.025 -1.401 1.00 94.25 324 LEU A O 1
ATOM 2464 N N . LEU A 1 325 ? -15.422 -3.936 -0.463 1.00 95.06 325 LEU A N 1
ATOM 2465 C CA . LEU A 1 325 ? -15.130 -2.650 -1.097 1.00 95.06 325 LEU A CA 1
ATOM 2466 C C . LEU A 1 325 ? -13.828 -2.032 -0.583 1.00 95.06 325 LEU A C 1
ATOM 2468 O O . LEU A 1 325 ? -13.080 -1.480 -1.389 1.00 95.06 325 LEU A O 1
ATOM 2472 N N . SER A 1 326 ? -13.534 -2.126 0.720 1.00 94.69 326 SER A N 1
ATOM 2473 C CA . SER A 1 326 ? -12.260 -1.621 1.237 1.00 94.69 326 SER A CA 1
ATOM 2474 C C . SER A 1 326 ? -11.083 -2.432 0.702 1.00 94.69 326 SER A C 1
ATOM 2476 O O . SER A 1 326 ? -10.126 -1.830 0.217 1.00 94.69 326 SER A O 1
ATOM 2478 N N . PHE A 1 327 ? -11.184 -3.767 0.687 1.00 93.62 327 PHE A N 1
ATOM 2479 C CA . PHE A 1 327 ? -10.182 -4.645 0.071 1.00 93.62 327 PHE A CA 1
ATOM 2480 C C . PHE A 1 327 ? -9.962 -4.326 -1.409 1.00 93.62 327 PHE A C 1
ATOM 2482 O O . PHE A 1 327 ? -8.828 -4.104 -1.821 1.00 93.62 327 PHE A O 1
ATOM 2489 N N . ALA A 1 328 ? -11.036 -4.229 -2.197 1.00 96.12 328 ALA A N 1
ATOM 2490 C CA . ALA A 1 328 ? -10.952 -3.905 -3.618 1.00 96.12 328 ALA A CA 1
ATOM 2491 C C . ALA A 1 328 ? -10.276 -2.546 -3.858 1.00 96.12 328 ALA A C 1
ATOM 2493 O O . ALA A 1 328 ? -9.366 -2.443 -4.675 1.00 96.12 328 ALA A O 1
ATOM 2494 N N . LEU A 1 329 ? -10.669 -1.500 -3.124 1.00 96.12 329 LEU A N 1
ATOM 2495 C CA . LEU A 1 329 ? -10.057 -0.179 -3.276 1.00 96.12 329 LEU A CA 1
ATOM 2496 C C . LEU A 1 329 ? -8.581 -0.197 -2.879 1.00 96.12 329 LEU A C 1
ATOM 2498 O O . LEU A 1 329 ? -7.750 0.291 -3.638 1.00 96.12 329 LEU A O 1
ATOM 2502 N N . SER A 1 330 ? -8.239 -0.797 -1.738 1.00 96.06 330 SER A N 1
ATOM 2503 C CA . SER A 1 330 ? -6.852 -0.897 -1.272 1.00 96.06 330 SER A CA 1
ATOM 2504 C C . SER A 1 330 ? -5.961 -1.629 -2.281 1.00 96.06 330 SER A C 1
ATOM 2506 O O . SER A 1 330 ? -4.924 -1.100 -2.682 1.00 96.06 330 SER A O 1
ATOM 2508 N N . SER A 1 331 ? -6.400 -2.787 -2.782 1.00 96.50 331 SER A N 1
ATOM 2509 C CA . SER A 1 331 ? -5.674 -3.552 -3.801 1.00 96.50 331 SER A CA 1
ATOM 2510 C C . SER A 1 331 ? -5.601 -2.833 -5.152 1.00 96.50 331 SER A C 1
ATOM 2512 O O . SER A 1 331 ? -4.611 -2.987 -5.864 1.00 96.50 331 SER A O 1
ATOM 2514 N N . ALA A 1 332 ? -6.590 -2.007 -5.507 1.00 97.56 332 ALA A N 1
ATOM 2515 C CA . ALA A 1 332 ? -6.529 -1.163 -6.699 1.00 97.56 332 ALA A CA 1
ATOM 2516 C C . ALA A 1 332 ? -5.418 -0.100 -6.590 1.00 97.56 332 ALA A C 1
ATOM 2518 O O . ALA A 1 332 ? -4.634 0.069 -7.527 1.00 97.56 332 ALA A O 1
ATOM 2519 N N . PHE A 1 333 ? -5.287 0.565 -5.434 1.00 96.50 333 PHE A N 1
ATOM 2520 C CA . PHE A 1 333 ? -4.171 1.487 -5.168 1.00 96.50 333 PHE A CA 1
ATOM 2521 C C . PHE A 1 333 ? -2.819 0.762 -5.139 1.00 96.50 333 PHE A C 1
ATOM 2523 O O . PHE A 1 333 ? -1.846 1.275 -5.695 1.00 96.50 333 PHE A O 1
ATOM 2530 N N . ALA A 1 334 ? -2.759 -0.437 -4.549 1.00 97.00 334 ALA A N 1
ATOM 2531 C CA . ALA A 1 334 ? -1.569 -1.288 -4.578 1.00 97.00 334 ALA A CA 1
ATOM 2532 C C . ALA A 1 334 ? -1.146 -1.613 -6.015 1.00 97.00 334 ALA A C 1
ATOM 2534 O O . ALA A 1 334 ? 0.030 -1.497 -6.358 1.00 97.00 334 ALA A O 1
ATOM 2535 N N . GLY A 1 335 ? -2.120 -1.946 -6.867 1.00 96.62 335 GLY A N 1
ATOM 2536 C CA . GLY A 1 335 ? -1.900 -2.209 -8.279 1.00 96.62 335 GLY A CA 1
ATOM 2537 C C . GLY A 1 335 ? -1.286 -1.003 -8.991 1.00 96.62 335 GLY A C 1
ATOM 2538 O O . GLY A 1 335 ? -0.258 -1.138 -9.655 1.00 96.62 335 GLY A O 1
ATOM 2539 N N . VAL A 1 336 ? -1.872 0.188 -8.819 1.00 96.25 336 VAL A N 1
ATOM 2540 C CA . VAL A 1 336 ? -1.332 1.434 -9.398 1.00 96.25 336 VAL A CA 1
ATOM 2541 C C . VAL A 1 336 ? 0.092 1.698 -8.905 1.00 96.25 336 VAL A C 1
ATOM 2543 O O . VAL A 1 336 ? 0.957 2.041 -9.709 1.00 96.25 336 VAL A O 1
ATOM 2546 N N . GLY A 1 337 ? 0.369 1.489 -7.616 1.00 95.19 337 GLY A N 1
ATOM 2547 C CA . GLY A 1 337 ? 1.727 1.589 -7.083 1.00 95.19 337 GLY A CA 1
ATOM 2548 C C . GLY A 1 337 ? 2.690 0.592 -7.737 1.00 95.19 337 GLY A C 1
ATOM 2549 O O . GLY A 1 337 ? 3.782 0.984 -8.133 1.00 95.19 337 GLY A O 1
ATOM 2550 N N . GLY A 1 338 ? 2.267 -0.657 -7.947 1.00 94.06 338 GLY A N 1
ATOM 2551 C CA . GLY A 1 338 ? 3.039 -1.677 -8.664 1.00 94.06 338 GLY A CA 1
ATOM 2552 C C . GLY A 1 338 ? 3.366 -1.297 -10.110 1.00 94.06 338 GLY A C 1
ATOM 2553 O O . GLY A 1 338 ? 4.512 -1.432 -10.538 1.00 94.06 338 GLY A O 1
ATOM 2554 N N . LEU A 1 339 ? 2.395 -0.742 -10.844 1.00 93.69 339 LEU A N 1
ATOM 2555 C CA . LEU A 1 339 ? 2.620 -0.190 -12.185 1.00 93.69 339 LEU A CA 1
ATOM 2556 C C . LEU A 1 339 ? 3.680 0.912 -12.162 1.00 93.69 339 LEU A C 1
ATOM 2558 O O . LEU A 1 339 ? 4.568 0.925 -13.011 1.00 93.69 339 LEU A O 1
ATOM 2562 N N . LEU A 1 340 ? 3.606 1.833 -11.199 1.00 91.94 340 LEU A N 1
ATOM 2563 C CA . LEU A 1 340 ? 4.558 2.939 -11.108 1.00 91.94 340 LEU A CA 1
ATOM 2564 C C . LEU A 1 340 ? 5.965 2.451 -10.739 1.00 91.94 340 LEU A C 1
ATOM 2566 O O . LEU A 1 340 ? 6.936 2.971 -11.284 1.00 91.94 340 LEU A O 1
ATOM 2570 N N . ILE A 1 341 ? 6.086 1.431 -9.881 1.00 91.88 341 ILE A N 1
ATOM 2571 C CA . ILE A 1 341 ? 7.371 0.774 -9.585 1.00 91.88 341 ILE A CA 1
ATOM 2572 C C . ILE A 1 341 ? 7.947 0.156 -10.859 1.00 91.88 341 ILE A C 1
ATOM 2574 O O . ILE A 1 341 ? 9.114 0.391 -11.176 1.00 91.88 341 ILE A O 1
ATOM 2578 N N . ALA A 1 342 ? 7.135 -0.588 -11.613 1.00 90.69 342 ALA A N 1
ATOM 2579 C CA . ALA A 1 342 ? 7.545 -1.216 -12.866 1.00 90.69 342 ALA A CA 1
ATOM 2580 C C . ALA A 1 342 ? 7.962 -0.182 -13.927 1.00 90.69 342 ALA A C 1
ATOM 2582 O O . ALA A 1 342 ? 8.981 -0.353 -14.594 1.00 90.69 342 ALA A O 1
ATOM 2583 N N . ALA A 1 343 ? 7.214 0.918 -14.052 1.00 87.25 343 ALA A N 1
ATOM 2584 C CA . ALA A 1 343 ? 7.522 2.012 -14.970 1.00 87.25 343 ALA A CA 1
ATOM 2585 C C . ALA A 1 343 ? 8.801 2.770 -14.572 1.00 87.25 343 ALA A C 1
ATOM 2587 O O . ALA A 1 343 ? 9.577 3.159 -15.439 1.00 87.25 343 ALA A O 1
ATOM 2588 N N . TYR A 1 344 ? 9.038 2.963 -13.270 1.00 86.81 344 TYR A N 1
ATOM 2589 C CA . TYR A 1 344 ? 10.230 3.634 -12.746 1.00 86.81 344 TYR A CA 1
ATOM 2590 C C . TYR A 1 344 ? 11.504 2.792 -12.898 1.00 86.81 344 TYR A C 1
ATOM 2592 O O . TYR A 1 344 ? 12.547 3.307 -13.302 1.00 86.81 344 TYR A O 1
ATOM 2600 N N . THR A 1 345 ? 11.432 1.507 -12.553 1.00 87.38 345 THR A N 1
ATOM 2601 C CA . THR A 1 345 ? 12.585 0.591 -12.584 1.00 87.38 345 THR A CA 1
ATOM 2602 C C . THR A 1 345 ? 12.865 0.044 -13.981 1.00 87.38 345 THR A C 1
ATOM 2604 O O . THR A 1 345 ? 14.002 -0.315 -14.280 1.00 87.38 345 THR A O 1
ATOM 2607 N N . GLY A 1 346 ? 11.846 -0.019 -14.845 1.00 86.25 346 GLY A N 1
ATOM 2608 C CA . GLY A 1 346 ? 11.939 -0.618 -16.176 1.00 86.25 346 GLY A CA 1
ATOM 2609 C C . GLY A 1 346 ? 12.089 -2.143 -16.152 1.00 86.25 346 GLY A C 1
ATOM 2610 O O . GLY A 1 346 ? 12.430 -2.742 -17.173 1.00 86.25 346 GLY A O 1
ATOM 2611 N N . PHE A 1 347 ? 11.863 -2.781 -15.003 1.00 87.50 347 PHE A N 1
ATOM 2612 C CA . PHE A 1 347 ? 12.030 -4.215 -14.809 1.00 87.50 347 PHE A CA 1
ATOM 2613 C C . PHE A 1 347 ? 11.133 -4.709 -13.673 1.00 87.50 347 PHE A C 1
ATOM 2615 O O . PHE A 1 347 ? 11.010 -4.052 -12.643 1.00 87.50 347 PHE A O 1
ATOM 2622 N N . VAL A 1 348 ? 10.518 -5.876 -13.844 1.00 91.62 348 VAL A N 1
ATOM 2623 C CA . VAL A 1 348 ? 9.688 -6.509 -12.812 1.00 91.62 348 VAL A CA 1
ATOM 2624 C C . VAL A 1 348 ? 10.217 -7.905 -12.530 1.00 91.62 348 VAL A C 1
ATOM 2626 O O . VAL A 1 348 ? 10.164 -8.767 -13.405 1.00 91.62 348 VAL A O 1
ATOM 2629 N N . SER A 1 349 ? 10.686 -8.128 -11.304 1.00 91.94 349 SER A N 1
ATOM 2630 C CA . SER A 1 349 ? 11.090 -9.438 -10.786 1.00 91.94 349 SER A CA 1
ATOM 2631 C C . SER A 1 349 ? 10.106 -9.965 -9.736 1.00 91.94 349 SER A C 1
ATOM 2633 O O . SER A 1 349 ? 9.381 -9.171 -9.127 1.00 91.94 349 SER A O 1
ATOM 2635 N N . PRO A 1 350 ? 10.122 -11.283 -9.448 1.00 88.19 350 PRO A N 1
ATOM 2636 C CA . PRO A 1 350 ? 9.249 -11.867 -8.426 1.00 88.19 350 PRO A CA 1
ATOM 2637 C C . PRO A 1 350 ? 9.476 -11.295 -7.021 1.00 88.19 350 PRO A C 1
ATOM 2639 O O . PRO A 1 350 ? 8.578 -11.325 -6.185 1.00 88.19 350 PRO A O 1
ATOM 2642 N N . ASP A 1 351 ? 10.653 -10.719 -6.763 1.00 89.44 351 ASP A N 1
ATOM 2643 C CA . ASP A 1 351 ? 11.000 -10.105 -5.478 1.00 89.44 351 ASP A CA 1
ATOM 2644 C C . ASP A 1 351 ? 10.157 -8.858 -5.145 1.00 89.44 351 ASP A C 1
ATOM 2646 O O . ASP A 1 351 ? 10.056 -8.459 -3.990 1.00 89.44 351 ASP A O 1
ATOM 2650 N N . VAL A 1 352 ? 9.444 -8.273 -6.115 1.00 89.75 352 VAL A N 1
ATOM 2651 C CA . VAL A 1 352 ? 8.485 -7.194 -5.819 1.00 89.75 352 VAL A CA 1
ATOM 2652 C C . VAL A 1 352 ? 7.355 -7.661 -4.880 1.00 89.75 352 VAL A C 1
ATOM 2654 O O . VAL A 1 352 ? 6.824 -6.855 -4.114 1.00 89.75 352 VAL A O 1
ATOM 2657 N N . ALA A 1 353 ? 7.028 -8.961 -4.889 1.00 85.69 353 ALA A N 1
ATOM 2658 C CA . ALA A 1 353 ? 6.033 -9.590 -4.018 1.00 85.69 353 ALA A CA 1
ATOM 2659 C C . ALA A 1 353 ? 6.552 -9.905 -2.600 1.00 85.69 353 ALA A C 1
ATOM 2661 O O . ALA A 1 353 ? 5.798 -10.430 -1.784 1.00 85.69 353 ALA A O 1
ATOM 2662 N N . ASN A 1 354 ? 7.819 -9.601 -2.303 1.00 89.31 354 ASN A N 1
ATOM 2663 C CA . ASN A 1 354 ? 8.464 -9.935 -1.038 1.00 89.31 354 ASN A CA 1
ATOM 2664 C C . ASN A 1 354 ? 7.753 -9.285 0.160 1.00 89.31 354 ASN A C 1
ATOM 2666 O O . ASN A 1 354 ? 7.411 -8.097 0.141 1.00 89.31 354 ASN A O 1
ATOM 2670 N N . PHE A 1 355 ? 7.589 -10.061 1.230 1.00 83.69 355 PHE A N 1
ATOM 2671 C CA . PHE A 1 355 ? 7.011 -9.620 2.497 1.00 83.69 355 PHE A CA 1
ATOM 2672 C C . PHE A 1 355 ? 7.622 -8.317 3.041 1.00 83.69 355 PHE A C 1
ATOM 2674 O O . PHE A 1 355 ? 6.896 -7.475 3.574 1.00 83.69 355 PHE A O 1
ATOM 2681 N N . ASN A 1 356 ? 8.926 -8.096 2.851 1.00 86.69 356 ASN A N 1
ATOM 2682 C CA . ASN A 1 356 ? 9.598 -6.878 3.307 1.00 86.69 356 ASN A CA 1
ATOM 2683 C C . ASN A 1 356 ? 8.958 -5.604 2.732 1.00 86.69 356 ASN A C 1
ATOM 2685 O O . ASN A 1 356 ? 8.779 -4.634 3.468 1.00 86.69 356 ASN A O 1
ATOM 2689 N N . ASN A 1 357 ? 8.515 -5.622 1.469 1.00 90.19 357 ASN A N 1
ATOM 2690 C CA . ASN A 1 357 ? 7.831 -4.478 0.859 1.00 90.19 357 ASN A CA 1
ATOM 2691 C C . ASN A 1 357 ? 6.501 -4.179 1.568 1.00 90.19 357 ASN A C 1
ATOM 2693 O O . ASN A 1 357 ? 6.169 -3.014 1.797 1.00 90.19 357 ASN A O 1
ATOM 2697 N N . SER A 1 358 ? 5.755 -5.212 1.976 1.00 91.44 358 SER A N 1
ATOM 2698 C CA . SER A 1 358 ? 4.539 -5.034 2.778 1.00 91.44 358 SER A CA 1
ATOM 2699 C C . SER A 1 358 ? 4.840 -4.404 4.131 1.00 91.44 358 SER A C 1
ATOM 2701 O O . SER A 1 358 ? 4.132 -3.486 4.541 1.00 91.44 358 SER A O 1
ATOM 2703 N N . VAL A 1 359 ? 5.885 -4.878 4.819 1.00 89.88 359 VAL A N 1
ATOM 2704 C CA . VAL A 1 359 ? 6.295 -4.353 6.130 1.00 89.88 359 VAL A CA 1
ATOM 2705 C C . VAL A 1 359 ? 6.701 -2.890 6.019 1.00 89.88 359 VAL A C 1
ATOM 2707 O O . VAL A 1 359 ? 6.298 -2.083 6.853 1.00 89.88 359 VAL A O 1
ATOM 2710 N N . THR A 1 360 ? 7.437 -2.519 4.971 1.00 89.75 360 THR A N 1
ATOM 2711 C CA . THR A 1 360 ? 7.819 -1.128 4.719 1.00 89.75 360 THR A CA 1
ATOM 2712 C C . THR A 1 360 ? 6.592 -0.233 4.552 1.00 89.75 360 THR A C 1
ATOM 2714 O O . THR A 1 360 ? 6.493 0.785 5.237 1.00 89.75 360 THR A O 1
ATOM 2717 N N . VAL A 1 361 ? 5.622 -0.618 3.714 1.00 93.44 361 VAL A N 1
ATOM 2718 C CA . VAL A 1 361 ? 4.388 0.171 3.531 1.00 93.44 361 VAL A CA 1
ATOM 2719 C C . VAL A 1 361 ? 3.573 0.217 4.826 1.00 93.44 361 VAL A C 1
ATOM 2721 O O . VAL A 1 361 ? 3.093 1.281 5.213 1.00 93.44 361 VAL A O 1
ATOM 2724 N N . LEU A 1 362 ? 3.450 -0.906 5.536 1.00 92.00 362 LEU A N 1
ATOM 2725 C CA . LEU A 1 362 ? 2.764 -0.969 6.825 1.00 92.00 362 LEU A CA 1
ATOM 2726 C C . LEU A 1 362 ? 3.397 -0.014 7.840 1.00 92.00 362 LEU A C 1
ATOM 2728 O O . LEU A 1 362 ? 2.687 0.735 8.510 1.00 92.00 362 LEU A O 1
ATOM 2732 N N . ALA A 1 363 ? 4.724 0.004 7.924 1.00 88.75 363 ALA A N 1
ATOM 2733 C CA . ALA A 1 363 ? 5.431 0.871 8.844 1.00 88.75 363 ALA A CA 1
ATOM 2734 C C . ALA A 1 363 ? 5.237 2.357 8.509 1.00 88.75 363 ALA A C 1
ATOM 2736 O O . ALA A 1 363 ? 5.113 3.158 9.431 1.00 88.75 363 ALA A O 1
ATOM 2737 N N . MET A 1 364 ? 5.104 2.731 7.229 1.00 89.19 364 MET A N 1
ATOM 2738 C CA . MET A 1 364 ? 4.727 4.100 6.829 1.00 89.19 364 MET A CA 1
ATOM 2739 C C . MET A 1 364 ? 3.361 4.496 7.375 1.00 89.19 364 MET A C 1
ATOM 2741 O O . MET A 1 364 ? 3.196 5.607 7.882 1.00 89.19 364 MET A O 1
ATOM 2745 N N . VAL A 1 365 ? 2.387 3.588 7.299 1.00 90.75 365 VAL A N 1
ATOM 2746 C CA . VAL A 1 365 ? 1.031 3.849 7.791 1.00 90.75 365 VAL A CA 1
ATOM 2747 C C . VAL A 1 365 ? 1.017 3.935 9.320 1.00 90.75 365 VAL A C 1
ATOM 2749 O O . VAL A 1 365 ? 0.400 4.845 9.869 1.00 90.75 365 VAL A O 1
ATOM 2752 N N . ILE A 1 366 ? 1.730 3.042 10.012 1.00 87.00 366 ILE A N 1
ATOM 2753 C CA . ILE A 1 366 ? 1.819 3.040 11.480 1.00 87.00 366 ILE A CA 1
ATOM 2754 C C . ILE A 1 366 ? 2.543 4.295 11.989 1.00 87.00 366 ILE A C 1
ATOM 2756 O O . ILE A 1 366 ? 2.020 4.988 12.861 1.00 87.00 366 ILE A O 1
ATOM 2760 N N . LEU A 1 367 ? 3.704 4.628 11.415 1.00 84.50 367 LEU A N 1
ATOM 2761 C CA . LEU A 1 367 ? 4.478 5.819 11.774 1.00 84.50 367 LEU A CA 1
ATOM 2762 C C . LEU A 1 367 ? 3.682 7.101 11.509 1.00 84.50 367 LEU A C 1
ATOM 2764 O O . LEU A 1 367 ? 3.664 8.019 12.329 1.00 84.50 367 LEU A O 1
ATOM 2768 N N . GLY A 1 368 ? 2.980 7.163 10.379 1.00 80.62 368 GLY A N 1
ATOM 2769 C CA . GLY A 1 368 ? 2.120 8.291 10.042 1.00 80.62 368 GLY A CA 1
ATOM 2770 C C . GLY A 1 368 ? 0.911 8.445 10.973 1.00 80.62 368 GLY A C 1
ATOM 2771 O O . GLY A 1 368 ? 0.582 9.559 11.393 1.00 80.62 368 GLY A O 1
ATOM 2772 N N . GLY A 1 369 ? 0.290 7.323 11.330 1.00 82.81 369 GLY A N 1
ATOM 2773 C CA . GLY A 1 369 ? -0.903 7.220 12.163 1.00 82.81 369 GLY A CA 1
ATOM 2774 C C . GLY A 1 369 ? -2.056 6.542 11.433 1.00 82.81 369 GLY A C 1
ATOM 2775 O O . GLY A 1 369 ? -2.525 7.025 10.398 1.00 82.81 369 GLY A O 1
ATOM 2776 N N . LEU A 1 370 ? -2.549 5.440 12.004 1.00 82.81 370 LEU A N 1
ATOM 2777 C CA . LEU A 1 370 ? -3.639 4.647 11.433 1.00 82.81 370 LEU A CA 1
ATOM 2778 C C . LEU A 1 370 ? -4.918 5.487 11.300 1.00 82.81 370 LEU A C 1
ATOM 2780 O O . LEU A 1 370 ? -5.428 6.043 12.273 1.00 82.81 370 LEU A O 1
ATOM 2784 N N . GLY A 1 371 ? -5.473 5.549 10.092 1.00 82.06 371 GLY A N 1
ATOM 2785 C CA . GLY A 1 371 ? -6.712 6.279 9.824 1.00 82.06 371 GLY A CA 1
ATOM 2786 C C . GLY A 1 371 ? -6.538 7.796 9.681 1.00 82.06 371 GLY A C 1
ATOM 2787 O O . GLY A 1 371 ? -7.538 8.510 9.638 1.00 82.06 371 GLY A O 1
ATOM 2788 N N . SER A 1 372 ? -5.305 8.300 9.552 1.00 84.19 372 SER A N 1
ATOM 2789 C CA . SER A 1 372 ? -5.026 9.714 9.276 1.00 84.19 372 SER A CA 1
ATOM 2790 C C . SER A 1 372 ? -4.372 9.902 7.910 1.00 84.19 372 SER A C 1
ATOM 2792 O O . SER A 1 372 ? -3.215 9.549 7.705 1.00 84.19 372 SER A O 1
ATOM 2794 N N . LEU A 1 373 ? -5.099 10.502 6.963 1.00 81.69 373 LEU A N 1
ATOM 2795 C CA . LEU A 1 373 ? -4.576 10.784 5.620 1.00 81.69 373 LEU A CA 1
ATOM 2796 C C . LEU A 1 373 ? -3.296 11.652 5.625 1.00 81.69 373 LEU A C 1
ATOM 2798 O O . LEU A 1 373 ? -2.312 11.234 5.013 1.00 81.69 373 LEU A O 1
ATOM 2802 N N . PRO A 1 374 ? -3.244 12.819 6.308 1.00 78.56 374 PRO A N 1
ATOM 2803 C CA . PRO A 1 374 ? -2.022 13.625 6.338 1.00 78.56 374 PRO A CA 1
ATOM 2804 C C . PRO A 1 374 ? -0.892 12.934 7.110 1.00 78.56 374 PRO A C 1
ATOM 2806 O O . PRO A 1 374 ? 0.273 13.092 6.751 1.00 78.56 374 PRO A O 1
ATOM 2809 N N . GLY A 1 375 ? -1.227 12.137 8.131 1.00 83.00 375 GLY A N 1
ATOM 2810 C CA . GLY A 1 375 ? -0.252 11.343 8.872 1.00 83.00 375 GLY A CA 1
ATOM 2811 C C . GLY A 1 375 ? 0.452 10.334 7.985 1.00 83.00 375 GLY A C 1
ATOM 2812 O O . GLY A 1 375 ? 1.675 10.321 7.938 1.00 83.00 375 GLY A O 1
ATOM 2813 N N . VAL A 1 376 ? -0.301 9.551 7.218 1.00 85.12 376 VAL A N 1
ATOM 2814 C CA . VAL A 1 376 ? 0.242 8.532 6.310 1.00 85.12 376 VAL A CA 1
ATOM 2815 C C . VAL A 1 376 ? 1.125 9.136 5.214 1.00 85.12 376 VAL A C 1
ATOM 2817 O O . VAL A 1 376 ? 2.173 8.574 4.901 1.00 85.12 376 VAL A O 1
ATOM 2820 N N . LEU A 1 377 ? 0.756 10.303 4.673 1.00 84.00 377 LEU A N 1
ATOM 2821 C CA . LEU A 1 377 ? 1.592 11.027 3.708 1.00 84.00 377 LEU A CA 1
ATOM 2822 C C . LEU A 1 377 ? 2.927 11.469 4.323 1.00 84.00 377 LEU A C 1
ATOM 2824 O O . LEU A 1 377 ? 3.979 11.256 3.718 1.00 84.00 377 LEU A O 1
ATOM 2828 N N . LEU A 1 378 ? 2.902 12.036 5.535 1.00 80.88 378 LEU A N 1
ATOM 2829 C CA . LEU A 1 378 ? 4.131 12.369 6.262 1.00 80.88 378 LEU A CA 1
ATOM 2830 C C . LEU A 1 378 ? 4.936 11.122 6.619 1.00 80.88 378 LEU A C 1
ATOM 2832 O O . LEU A 1 378 ? 6.158 11.147 6.512 1.00 80.88 378 LEU A O 1
ATOM 2836 N N . GLY A 1 379 ? 4.261 10.041 7.006 1.00 83.31 379 GLY A N 1
ATOM 2837 C CA . GLY A 1 379 ? 4.879 8.768 7.334 1.00 83.31 379 GLY A CA 1
ATOM 2838 C C . GLY A 1 379 ? 5.681 8.229 6.161 1.00 83.31 379 GLY A C 1
ATOM 2839 O O . GLY A 1 379 ? 6.876 8.004 6.309 1.00 83.31 379 GLY A O 1
ATOM 2840 N N . ALA A 1 380 ? 5.070 8.130 4.978 1.00 85.62 380 ALA A N 1
ATOM 2841 C CA . ALA A 1 380 ? 5.755 7.725 3.751 1.00 85.62 380 ALA A CA 1
ATOM 2842 C C . ALA A 1 380 ? 6.927 8.655 3.391 1.00 85.62 380 ALA A C 1
ATOM 2844 O O . ALA A 1 380 ? 8.005 8.175 3.045 1.00 85.62 380 ALA A O 1
ATOM 2845 N N . GLY A 1 381 ? 6.744 9.974 3.526 1.00 80.94 381 GLY A N 1
ATOM 2846 C CA . GLY A 1 381 ? 7.809 10.951 3.297 1.00 80.94 381 GLY A CA 1
ATOM 2847 C C . GLY A 1 381 ? 9.008 10.739 4.221 1.00 80.94 381 GLY A C 1
ATOM 2848 O O . GLY A 1 381 ? 10.127 10.580 3.744 1.00 80.94 381 GLY A O 1
ATOM 2849 N N . ILE A 1 382 ? 8.782 10.685 5.534 1.00 78.88 382 ILE A N 1
ATOM 2850 C CA . ILE A 1 382 ? 9.837 10.522 6.543 1.00 78.88 382 ILE A CA 1
ATOM 2851 C C . ILE A 1 382 ? 10.563 9.197 6.354 1.00 78.88 382 ILE A C 1
ATOM 2853 O O . ILE A 1 382 ? 11.789 9.172 6.359 1.00 78.88 382 ILE A O 1
ATOM 2857 N N . LEU A 1 383 ? 9.820 8.108 6.164 1.00 80.38 383 LEU A N 1
ATOM 2858 C CA . LEU A 1 383 ? 10.407 6.776 6.093 1.00 80.38 383 LEU A CA 1
ATOM 2859 C C . LEU A 1 383 ? 11.337 6.611 4.886 1.00 80.38 383 LEU A C 1
ATOM 2861 O O . LEU A 1 383 ? 12.317 5.877 4.962 1.00 80.38 383 LEU A O 1
ATOM 2865 N N . TYR A 1 384 ? 11.064 7.328 3.796 1.00 76.81 384 TYR A N 1
ATOM 2866 C CA . TYR A 1 384 ? 11.906 7.304 2.605 1.00 76.81 384 TYR A CA 1
ATOM 2867 C C . TYR A 1 384 ? 13.017 8.361 2.614 1.00 76.81 384 TYR A C 1
ATOM 2869 O O . TYR A 1 384 ? 14.123 8.103 2.144 1.00 76.81 384 TYR A O 1
ATOM 2877 N N . LEU A 1 385 ? 12.741 9.556 3.147 1.00 74.12 385 LEU A N 1
ATOM 2878 C CA . LEU A 1 385 ? 13.712 10.652 3.202 1.00 74.12 385 LEU A CA 1
ATOM 2879 C C . LEU A 1 385 ? 14.780 10.405 4.268 1.00 74.12 385 LEU A C 1
ATOM 2881 O O . LEU A 1 385 ? 15.948 10.704 4.040 1.00 74.12 385 LEU A O 1
ATOM 2885 N N . LEU A 1 386 ? 14.408 9.848 5.420 1.00 72.00 386 LEU A N 1
ATOM 2886 C CA . LEU A 1 386 ? 15.313 9.709 6.557 1.00 72.00 386 LEU A CA 1
ATOM 2887 C C . LEU A 1 386 ? 16.541 8.827 6.249 1.00 72.00 386 LEU A C 1
ATOM 2889 O O . LEU A 1 386 ? 17.654 9.282 6.520 1.00 72.00 386 LEU A O 1
ATOM 2893 N N . PRO A 1 387 ? 16.417 7.628 5.642 1.00 71.00 387 PRO A N 1
ATOM 2894 C CA . PRO A 1 387 ? 17.585 6.823 5.284 1.00 71.00 387 PRO A CA 1
ATOM 2895 C C . PRO A 1 387 ? 18.480 7.486 4.230 1.00 71.00 387 PRO A C 1
ATOM 2897 O O . PRO A 1 387 ? 19.691 7.261 4.235 1.00 71.00 387 PRO A O 1
ATOM 2900 N N . GLU A 1 388 ? 17.911 8.306 3.342 1.00 73.25 388 GLU A N 1
ATOM 2901 C CA . GLU A 1 388 ? 18.694 9.045 2.348 1.00 73.25 388 GLU A CA 1
ATOM 2902 C C . GLU A 1 388 ? 19.464 10.205 2.991 1.00 73.25 388 GLU A C 1
ATOM 2904 O O . GLU A 1 388 ? 20.627 10.423 2.665 1.00 73.25 388 GLU A O 1
ATOM 2909 N N . LEU A 1 389 ? 18.873 10.903 3.965 1.00 68.56 389 LEU A N 1
ATOM 2910 C CA . LEU A 1 389 ? 19.575 11.936 4.736 1.00 68.56 389 LEU A CA 1
ATOM 2911 C C . LEU A 1 389 ? 20.733 11.347 5.552 1.00 68.56 389 LEU A C 1
ATOM 2913 O O . LEU A 1 389 ? 21.792 11.957 5.673 1.00 68.56 389 LEU A O 1
ATOM 2917 N N . LEU A 1 390 ? 20.559 10.128 6.064 1.00 67.50 390 LEU A N 1
ATOM 2918 C CA . LEU A 1 390 ? 21.599 9.396 6.786 1.00 67.50 390 LEU A CA 1
ATOM 2919 C C . LEU A 1 390 ? 22.661 8.791 5.856 1.00 67.50 390 LEU A C 1
ATOM 2921 O O . LEU A 1 390 ? 23.646 8.227 6.339 1.00 67.50 390 LEU A O 1
ATOM 2925 N N . ARG A 1 391 ? 22.502 8.911 4.529 1.00 69.19 391 ARG A N 1
ATOM 2926 C CA . ARG A 1 391 ? 23.334 8.181 3.573 1.00 69.19 391 ARG A CA 1
ATOM 2927 C C . ARG A 1 391 ? 24.813 8.536 3.613 1.00 69.19 391 ARG A C 1
ATOM 2929 O O . ARG A 1 391 ? 25.634 7.664 3.341 1.00 69.19 391 ARG A O 1
ATOM 2936 N N . GLY A 1 392 ? 25.135 9.781 3.951 1.00 68.06 392 GLY A N 1
ATOM 2937 C CA . GLY A 1 392 ? 26.512 10.263 4.078 1.00 68.06 392 GLY A CA 1
ATOM 2938 C C . GLY A 1 392 ? 27.144 10.049 5.456 1.00 68.06 392 GLY A C 1
ATOM 2939 O O . GLY A 1 392 ? 28.334 10.300 5.602 1.00 68.06 392 GLY A O 1
ATOM 2940 N N . TYR A 1 393 ? 26.371 9.609 6.454 1.00 69.38 393 TYR A N 1
ATOM 2941 C CA . TYR A 1 393 ? 26.803 9.581 7.858 1.00 69.38 393 TYR A CA 1
ATOM 2942 C C . TYR A 1 393 ? 26.826 8.180 8.466 1.00 69.38 393 TYR A C 1
ATOM 2944 O O . TYR A 1 393 ? 27.545 7.946 9.430 1.00 69.38 393 TYR A O 1
ATOM 2952 N N . VAL A 1 394 ? 26.009 7.265 7.939 1.00 69.62 394 VAL A N 1
ATOM 2953 C CA . VAL A 1 394 ? 25.766 5.951 8.537 1.00 69.62 394 VAL A CA 1
ATOM 2954 C C . VAL A 1 394 ? 25.778 4.878 7.448 1.00 69.62 394 VAL A C 1
ATOM 2956 O O . VAL A 1 394 ? 25.148 5.052 6.395 1.00 69.62 394 VAL A O 1
ATOM 2959 N N . ASP A 1 395 ? 26.457 3.755 7.697 1.00 75.19 395 ASP A N 1
ATOM 2960 C CA . ASP A 1 395 ? 26.476 2.605 6.784 1.00 75.19 395 ASP A CA 1
ATOM 2961 C C . ASP A 1 395 ? 25.072 2.034 6.547 1.00 75.19 395 ASP A C 1
ATOM 2963 O O . ASP A 1 395 ? 24.159 2.194 7.359 1.00 75.19 395 ASP A O 1
ATOM 2967 N N . PHE A 1 396 ? 24.881 1.365 5.407 1.00 64.25 396 PHE A N 1
ATOM 2968 C CA . PHE A 1 396 ? 23.567 0.887 4.964 1.00 64.25 396 PHE A CA 1
ATOM 2969 C C . PHE A 1 396 ? 22.877 -0.029 5.990 1.00 64.25 396 PHE A C 1
ATOM 2971 O O . PHE A 1 396 ? 21.692 0.155 6.266 1.00 64.25 396 PHE A O 1
ATOM 2978 N N . GLU A 1 397 ? 23.621 -0.956 6.601 1.00 66.94 397 GLU A N 1
ATOM 2979 C CA . GLU A 1 397 ? 23.098 -1.915 7.587 1.00 66.94 397 GLU A CA 1
ATOM 2980 C C . GLU A 1 397 ? 22.512 -1.216 8.827 1.00 66.94 397 GLU A C 1
ATOM 2982 O O . GLU A 1 397 ? 21.439 -1.574 9.318 1.00 66.94 397 GLU A O 1
ATOM 2987 N N . TYR A 1 398 ? 23.153 -0.142 9.293 1.00 69.25 398 TYR A N 1
ATOM 2988 C CA . TYR A 1 398 ? 22.732 0.580 10.493 1.00 69.25 398 TYR A CA 1
ATOM 2989 C C . TYR A 1 398 ? 21.515 1.487 10.270 1.00 69.25 398 TYR A C 1
ATOM 2991 O O . TYR A 1 398 ? 20.807 1.803 11.227 1.00 69.25 398 TYR A O 1
ATOM 2999 N N . ARG A 1 399 ? 21.199 1.870 9.024 1.00 68.00 399 ARG A N 1
ATOM 3000 C CA . ARG A 1 399 ? 20.014 2.700 8.719 1.00 68.00 399 ARG A CA 1
ATOM 3001 C C . ARG A 1 399 ? 18.710 1.964 8.997 1.00 68.00 399 ARG A C 1
ATOM 3003 O O . ARG A 1 399 ? 17.788 2.555 9.554 1.00 68.00 399 ARG A O 1
ATOM 3010 N N . LEU A 1 400 ? 18.647 0.677 8.647 1.00 67.81 400 LEU A N 1
ATOM 3011 C CA . LEU A 1 400 ? 17.485 -0.178 8.914 1.00 67.81 400 LEU A CA 1
ATOM 3012 C C . LEU A 1 400 ? 17.261 -0.356 10.423 1.00 67.81 400 LEU A C 1
ATOM 3014 O O . LEU A 1 400 ? 16.120 -0.365 10.885 1.00 67.81 400 LEU A O 1
ATOM 3018 N N . MET A 1 401 ? 18.343 -0.418 11.203 1.00 69.88 401 MET A N 1
ATOM 3019 C CA . MET A 1 401 ? 18.261 -0.536 12.657 1.00 69.88 401 MET A CA 1
ATOM 3020 C C . MET A 1 401 ? 17.850 0.780 13.333 1.00 69.88 401 MET A C 1
ATOM 3022 O O . MET A 1 401 ? 16.981 0.767 14.203 1.00 69.88 401 MET A O 1
ATOM 3026 N N . ILE A 1 402 ? 18.393 1.925 12.894 1.00 72.31 402 ILE A N 1
ATOM 3027 C CA . ILE A 1 402 ? 17.946 3.258 13.344 1.00 72.31 402 ILE A CA 1
ATOM 3028 C C . ILE A 1 402 ? 16.459 3.445 13.041 1.00 72.31 402 ILE A C 1
ATOM 3030 O O . ILE A 1 402 ? 15.716 3.964 13.872 1.00 72.31 402 ILE A O 1
ATOM 3034 N N . PHE A 1 403 ? 16.010 2.985 11.875 1.00 68.56 403 PHE A N 1
ATOM 3035 C CA . PHE A 1 403 ? 14.605 3.012 11.504 1.00 68.56 403 PHE A CA 1
ATOM 3036 C C . PHE A 1 403 ? 13.729 2.183 12.463 1.00 68.56 403 PHE A C 1
ATOM 3038 O O . PHE A 1 403 ? 12.741 2.701 12.988 1.00 68.56 403 PHE A O 1
ATOM 3045 N N . GLY A 1 404 ? 14.108 0.933 12.746 1.00 71.62 404 GLY A N 1
ATOM 3046 C CA . GLY A 1 404 ? 13.399 0.091 13.715 1.00 71.62 404 GLY A CA 1
ATOM 3047 C C . GLY A 1 404 ? 13.370 0.705 15.119 1.00 71.62 404 GLY A C 1
ATOM 3048 O O . GLY A 1 404 ? 12.324 0.728 15.767 1.00 71.62 404 GLY A O 1
ATOM 3049 N N . ALA A 1 405 ? 14.484 1.289 15.564 1.00 76.56 405 ALA A N 1
ATOM 3050 C CA . ALA A 1 405 ? 14.558 1.996 16.839 1.00 76.56 405 ALA A CA 1
ATOM 3051 C C . ALA A 1 405 ? 13.632 3.224 16.872 1.00 76.56 405 ALA A C 1
ATOM 3053 O O . ALA A 1 405 ? 12.912 3.423 17.848 1.00 76.56 405 ALA A O 1
ATOM 3054 N N . LEU A 1 406 ? 13.594 4.018 15.797 1.00 73.44 406 LEU A N 1
ATOM 3055 C CA . LEU A 1 406 ? 12.713 5.181 15.687 1.00 73.44 406 LEU A CA 1
ATOM 3056 C C . LEU A 1 406 ? 11.239 4.771 15.738 1.00 73.44 406 LEU A C 1
ATOM 3058 O O . LEU A 1 406 ? 10.459 5.426 16.426 1.00 73.44 406 LEU A O 1
ATOM 3062 N N . MET A 1 407 ? 10.870 3.669 15.079 1.00 70.38 407 MET A N 1
ATOM 3063 C CA . MET A 1 407 ? 9.527 3.086 15.170 1.00 70.38 407 MET A CA 1
ATOM 3064 C C . MET A 1 407 ? 9.167 2.705 16.608 1.00 70.38 407 MET A C 1
ATOM 3066 O O . MET A 1 407 ? 8.098 3.079 17.084 1.00 70.38 407 MET A O 1
ATOM 3070 N N . ILE A 1 408 ? 10.061 2.012 17.320 1.00 73.69 408 ILE A N 1
ATOM 3071 C CA . ILE A 1 408 ? 9.834 1.605 18.715 1.00 73.69 408 ILE A CA 1
ATOM 3072 C C . ILE A 1 408 ? 9.677 2.833 19.617 1.00 73.69 408 ILE A C 1
ATOM 3074 O O . ILE A 1 408 ? 8.722 2.915 20.387 1.00 73.69 408 ILE A O 1
ATOM 3078 N N . ILE A 1 409 ? 10.579 3.812 19.497 1.00 73.00 409 ILE A N 1
ATOM 3079 C CA . ILE A 1 409 ? 10.504 5.075 20.241 1.00 73.00 409 ILE A CA 1
ATOM 3080 C C . ILE A 1 409 ? 9.154 5.739 19.959 1.00 73.00 409 ILE A C 1
ATOM 3082 O O . ILE A 1 409 ? 8.399 6.049 20.876 1.00 73.00 409 ILE A O 1
ATOM 3086 N N . MET A 1 410 ? 8.791 5.895 18.692 1.00 72.62 410 MET A N 1
ATOM 3087 C CA . MET A 1 410 ? 7.525 6.503 18.306 1.00 72.62 410 MET A CA 1
ATOM 3088 C C . MET A 1 410 ? 6.315 5.756 18.897 1.00 72.62 410 MET A C 1
ATOM 3090 O O . MET A 1 410 ? 5.421 6.412 19.430 1.00 72.62 410 MET A O 1
ATOM 3094 N N . MET A 1 411 ? 6.312 4.420 18.909 1.00 69.62 411 MET A N 1
ATOM 3095 C CA . MET A 1 411 ? 5.248 3.621 19.531 1.00 69.62 411 MET A CA 1
ATOM 3096 C C . MET A 1 411 ? 5.143 3.841 21.048 1.00 69.62 411 MET A C 1
ATOM 3098 O O . MET A 1 411 ? 4.035 3.841 21.581 1.00 69.62 411 MET A O 1
ATOM 3102 N N . ILE A 1 412 ? 6.266 4.077 21.735 1.00 68.88 412 ILE A N 1
ATOM 3103 C CA . ILE A 1 412 ? 6.296 4.375 23.176 1.00 68.88 412 ILE A CA 1
ATOM 3104 C C . ILE A 1 412 ? 5.733 5.776 23.460 1.00 68.88 412 ILE A C 1
ATOM 3106 O O . ILE A 1 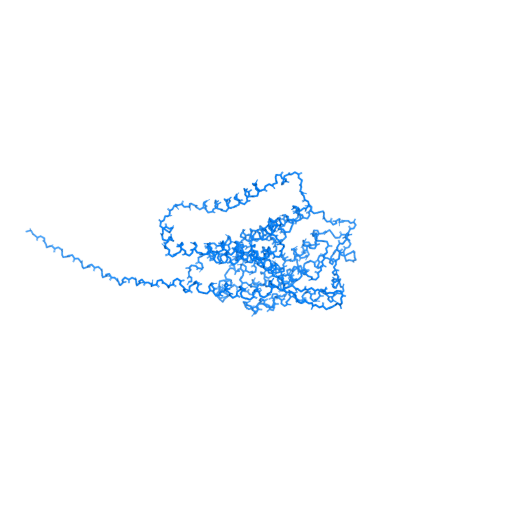412 ? 4.936 5.955 24.379 1.00 68.88 412 ILE A O 1
ATOM 3110 N N . TYR A 1 413 ? 6.140 6.780 22.680 1.00 64.56 413 TYR A N 1
ATOM 3111 C CA . TYR A 1 413 ? 5.817 8.189 22.947 1.00 64.56 413 TYR A CA 1
ATOM 3112 C C . TYR A 1 413 ? 4.485 8.654 22.359 1.00 64.56 413 TYR A C 1
ATOM 3114 O O . TYR A 1 413 ? 3.820 9.536 22.906 1.00 64.56 413 TYR A O 1
ATOM 3122 N N . ARG A 1 414 ? 4.121 8.108 21.204 1.00 69.31 414 ARG A N 1
ATOM 3123 C CA . ARG A 1 414 ? 3.000 8.530 20.361 1.00 69.31 414 ARG A CA 1
ATOM 3124 C C . ARG A 1 414 ? 2.392 7.290 19.687 1.00 69.31 414 ARG A C 1
ATOM 3126 O O . ARG A 1 414 ? 2.423 7.191 18.463 1.00 69.31 414 ARG A O 1
ATOM 3133 N N . PRO A 1 415 ? 1.734 6.388 20.442 1.00 65.19 415 PRO A N 1
ATOM 3134 C CA . PRO A 1 415 ? 1.138 5.158 19.894 1.00 65.19 415 PRO A CA 1
ATOM 3135 C C . PRO A 1 415 ? 0.083 5.396 18.795 1.00 65.19 415 PRO A C 1
ATOM 3137 O O . PRO A 1 415 ? -0.327 4.471 18.107 1.00 65.19 415 PRO A O 1
ATOM 3140 N N . GLN A 1 416 ? -0.358 6.642 18.608 1.00 71.19 416 GLN A N 1
ATOM 3141 C CA . GLN A 1 416 ? -1.378 7.031 17.634 1.00 71.19 416 GLN A CA 1
ATOM 3142 C C . GLN A 1 416 ? -0.845 7.341 16.231 1.00 71.19 416 GLN A C 1
ATOM 3144 O O . GLN A 1 416 ? -1.654 7.538 15.324 1.00 71.19 416 GLN A O 1
ATOM 3149 N N . GLY A 1 417 ? 0.468 7.481 16.039 1.00 69.56 417 GLY A N 1
ATOM 3150 C CA . GLY A 1 417 ? 1.000 8.137 14.838 1.00 69.56 417 GLY A CA 1
ATOM 3151 C C . GLY A 1 417 ? 1.651 9.483 15.123 1.00 69.56 417 GLY A C 1
ATOM 3152 O O . GLY A 1 417 ? 1.345 10.136 16.126 1.00 69.56 417 GLY A O 1
ATOM 3153 N N . LEU A 1 418 ? 2.464 9.957 14.179 1.00 68.38 418 LEU A N 1
ATOM 3154 C CA . LEU A 1 418 ? 2.922 11.348 14.148 1.00 68.38 418 LEU A CA 1
ATOM 3155 C C . LEU A 1 418 ? 1.752 12.336 14.039 1.00 68.38 418 LEU A C 1
ATOM 3157 O O . LEU A 1 418 ? 1.737 13.344 14.744 1.00 68.38 418 LEU A O 1
ATOM 3161 N N . LEU A 1 419 ? 0.755 12.032 13.202 1.00 71.94 419 LEU A N 1
ATOM 3162 C CA . LEU A 1 419 ? -0.485 12.806 13.081 1.00 71.94 419 LEU A CA 1
ATOM 3163 C C . LEU A 1 419 ? -1.712 11.903 13.235 1.00 71.94 419 LEU A C 1
ATOM 3165 O O . LEU A 1 419 ? -2.599 11.901 12.382 1.00 71.94 419 LEU A O 1
ATOM 3169 N N . GLY A 1 420 ? -1.766 11.120 14.311 1.00 60.19 420 GLY A N 1
ATOM 3170 C CA . GLY A 1 420 ? -2.936 10.299 14.627 1.00 60.19 420 GLY A CA 1
ATOM 3171 C C . GLY A 1 420 ? -4.226 11.118 14.759 1.00 60.19 420 GLY A C 1
ATOM 3172 O O . GLY A 1 420 ? -4.215 12.267 15.207 1.00 60.19 420 GLY A O 1
ATOM 3173 N N . THR A 1 421 ? -5.354 10.529 14.363 1.00 62.69 421 THR A N 1
ATOM 3174 C CA . THR A 1 421 ? -6.668 11.182 14.437 1.00 62.69 421 THR A CA 1
ATOM 3175 C C . THR A 1 421 ? -7.041 11.465 15.894 1.00 62.69 421 THR A C 1
ATOM 3177 O O . THR A 1 421 ? -6.941 10.580 16.742 1.00 62.69 421 THR A O 1
ATOM 3180 N N . SER A 1 422 ? -7.544 12.670 16.196 1.00 53.84 422 SER A N 1
ATOM 3181 C CA . SER A 1 422 ? -7.918 13.091 17.561 1.00 53.84 422 SER A CA 1
ATOM 3182 C C . SER A 1 422 ? -8.903 12.143 18.253 1.00 53.84 422 SER A C 1
ATOM 3184 O O . SER A 1 422 ? -8.940 12.089 19.474 1.00 53.84 422 SER A O 1
ATOM 3186 N N . ARG A 1 423 ? -9.683 11.378 17.483 1.00 56.09 423 ARG A N 1
ATOM 3187 C CA . ARG A 1 423 ? -10.616 10.363 17.984 1.00 56.09 423 ARG A CA 1
ATOM 3188 C C . ARG A 1 423 ? -9.904 9.111 18.513 1.00 56.09 423 ARG A C 1
ATOM 3190 O O . ARG A 1 423 ? -10.165 8.706 19.637 1.00 56.09 423 ARG A O 1
ATOM 3197 N N . HIS A 1 424 ? -8.894 8.629 17.787 1.00 55.69 424 HIS A N 1
ATOM 3198 C CA . HIS A 1 424 ? -8.016 7.546 18.241 1.00 55.69 424 HIS A CA 1
ATOM 3199 C C . HIS A 1 424 ? -7.226 7.947 19.499 1.00 55.69 424 HIS A C 1
ATOM 3201 O O . HIS A 1 424 ? -6.891 7.123 20.347 1.00 55.69 424 HIS A O 1
ATOM 3207 N N . ALA A 1 425 ? -6.980 9.252 19.661 1.00 51.91 425 ALA A N 1
ATOM 3208 C CA . ALA A 1 425 ? -6.398 9.801 20.877 1.00 51.91 425 ALA A CA 1
ATOM 3209 C C . ALA A 1 425 ? -7.294 9.729 22.108 1.00 51.91 425 ALA A C 1
ATOM 3211 O O . ALA A 1 425 ? -6.786 9.685 23.228 1.00 51.91 425 ALA A O 1
ATOM 3212 N N . ILE A 1 426 ? -8.605 9.772 21.894 1.00 53.41 426 ILE A N 1
ATOM 3213 C CA . ILE A 1 426 ? -9.613 9.708 22.947 1.00 53.41 426 ILE A CA 1
ATOM 3214 C C . ILE A 1 426 ? -9.875 8.243 23.315 1.00 53.41 426 ILE A C 1
ATOM 3216 O O . ILE A 1 426 ? -9.946 7.940 24.499 1.00 53.41 426 ILE A O 1
ATOM 3220 N N . GLU A 1 427 ? -9.913 7.334 22.335 1.00 55.53 427 GLU A N 1
ATOM 3221 C CA . GLU A 1 427 ? -10.042 5.880 22.550 1.00 55.53 427 GLU A CA 1
ATOM 3222 C C . GLU A 1 427 ? -8.948 5.329 23.478 1.00 55.53 427 GLU A C 1
ATOM 3224 O O . GLU A 1 427 ? -9.255 4.660 24.458 1.00 55.53 427 GLU A O 1
ATOM 3229 N N . LEU A 1 428 ? -7.680 5.693 23.250 1.00 57.22 428 LEU A N 1
ATOM 3230 C CA . LEU A 1 428 ? -6.559 5.254 24.098 1.00 57.22 428 LEU A CA 1
ATOM 3231 C C . LEU A 1 428 ? -6.557 5.858 25.513 1.00 57.22 428 LEU A C 1
ATOM 3233 O O . LEU A 1 428 ? -5.808 5.392 26.365 1.00 57.22 428 LEU A O 1
ATOM 3237 N N . LYS A 1 429 ? -7.329 6.924 25.753 1.00 48.59 429 LYS A N 1
ATOM 3238 C CA . LYS A 1 429 ? -7.479 7.550 27.078 1.00 48.59 429 LYS A CA 1
ATOM 3239 C C . LYS A 1 429 ? -8.729 7.070 27.824 1.00 48.59 429 LYS A C 1
ATOM 3241 O O . LYS A 1 429 ? -8.865 7.389 29.001 1.00 48.59 429 LYS A O 1
ATOM 3246 N N . GLY A 1 430 ? -9.657 6.411 27.126 1.00 44.78 430 GLY A N 1
ATOM 3247 C CA . GLY A 1 430 ? -10.954 5.977 27.651 1.00 44.78 430 GLY A CA 1
ATOM 3248 C C . GLY A 1 430 ? -11.041 4.491 28.011 1.00 44.78 430 GLY A C 1
ATOM 3249 O O . GLY A 1 430 ? -12.069 4.084 28.549 1.00 44.78 430 GLY A O 1
ATOM 3250 N N . GLY A 1 431 ? -10.004 3.705 27.708 1.00 39.16 431 GLY A N 1
ATOM 3251 C CA . GLY A 1 431 ? -9.771 2.373 28.280 1.00 39.16 431 GLY A CA 1
ATOM 3252 C C . GLY A 1 431 ? -8.823 2.462 29.464 1.00 39.16 431 GLY A C 1
ATOM 3253 O O . GLY A 1 431 ? -8.988 1.635 30.386 1.00 39.16 431 GLY A O 1
#

Solvent-accessible surface area (backbone atoms only — not comparable to full-atom values): 22763 Å² total; per-residue (Å²): 142,80,84,85,81,81,79,81,78,84,78,80,80,80,70,84,73,81,75,78,76,74,73,74,61,72,60,74,69,46,51,59,51,52,50,50,52,50,47,51,50,61,65,45,51,66,62,61,27,49,44,77,46,77,46,98,86,74,52,77,45,80,42,81,34,65,64,60,36,50,54,48,45,68,66,43,46,60,55,52,51,50,54,50,48,52,51,49,51,54,47,48,44,57,72,69,46,48,56,61,60,60,72,66,56,75,70,87,72,51,79,73,48,67,65,40,51,58,54,47,52,49,43,49,50,50,44,53,60,65,69,71,75,65,102,45,87,84,83,59,83,50,72,66,57,50,53,49,54,36,52,34,34,38,44,26,38,31,15,54,16,48,30,43,25,40,28,33,37,57,46,54,68,46,19,47,13,21,32,18,30,51,6,20,50,51,39,55,49,52,39,33,67,89,70,42,75,48,58,43,74,74,66,41,45,65,54,22,28,51,51,17,19,50,52,22,33,58,58,27,65,72,42,72,82,45,59,63,68,58,28,23,53,52,29,35,52,47,6,51,48,47,26,54,47,29,39,71,32,73,90,43,38,17,81,78,16,43,73,57,74,74,49,27,100,70,31,70,73,67,52,70,72,55,49,33,53,52,35,52,52,47,40,52,52,52,50,54,51,50,54,51,43,51,78,32,74,66,30,52,51,28,41,39,37,42,76,37,52,68,61,31,41,73,74,68,46,63,56,68,62,54,55,28,50,31,34,12,52,19,20,12,31,20,1,40,30,16,31,51,51,26,64,72,65,36,45,43,50,41,70,57,14,33,60,66,56,17,52,53,40,49,48,18,21,50,51,3,3,59,55,18,72,72,13,15,44,50,16,20,41,48,68,56,47,49,55,59,71,38,54,88,79,48,60,76,77,55,43,61,50,53,49,54,52,50,52,52,51,41,49,74,79,38,74,48,18,78,42,33,38,73,63,62,59,46,55,74,70,74,113

Secondary structure (DSSP, 8-state):
--PPPPPPPPPPP-PPPPP---PPPTHHHHHHHHHHHHHHHHHHHHHHTEEEEE-TTS-EEEEE-HHHHHHHHHHHHHHHHHHHHHHHHHHHHHHTTHHHHHHH------HHHHHHHHHHHHHHHHHHHHHSS-TTTTT---HHHHHHHHHHHHHHHHHHHHHIIIIII----S-HHHHHHHHHHHHHHHTSTTTSTT--GGGHHHHHHHHHHHHHHHHHHHHTT--THHHHHHHHHHHHHHHHHHHH-TTTTGGG-EE-TT--TTS-PPPHHHHHHHHHHHHHHHHHHHHHHHHSHHHHHHHHHHH-HHHHHHTT--HHHHHHHHHHHHHHHHHHHHHHHHHHHSEE-GGGG-HHHHHHHHHHHHHH-TT-HHHHHHHHHHHHHHHHHGGGTS-HHHHHHHHHHHHHHHHHH-TT-TT--HHHHHHHHH-

Mean predicted aligned error: 15.96 Å

Radius of gyration: 27.08 Å; Cα contacts (8 Å, |Δi|>4): 536; chains: 1; bounding box: 80×65×100 Å

Nearest PDB structures (foldseek):
  4kjs-assembly1_A  TM=2.002E-01  e=5.553E-01  Bacillus subtilis subsp. subtilis str. 168
  4q25-assembly1_B  TM=2.092E-01  e=9.759E+00  Pseudomonas aeruginosa PAO1